Protein AF-A0AAV9WXC0-F1 (afdb_monomer_lite)

Foldseek 3Di:
DDDDDDDDDDDDDDDDDDDPPDDFQDKDWDDFLDPDLFFFLAEKEWEDAPQWIKIWWAGPVQFIWMWIHNPDGIDDIDGLADCDDPNDGDFGANTAKYWYDDPRWIKIWTQTPVQFIWIWIADPVVRHIDTDDGQPAGAPAHWYWYDADQWIKIWGAHHPAQFIWIWIAHPPPGIDDIDGLPFGAAAYKEWEDAPRWIKIWGFHPDLQRFIWMWTADPVVRHIDTDAGQRAGADHIWYWYDDHFKIWIWGQHPPPPQFIFIWMDRPDDHIHGGDGNRFGAPHHWYWYDRPQKIKIWGQHPDPSRGIIIMIHRHDPDDDQLLQLLVVLDPVQLQFFLLLALAEAADLQQQCDPPPQQRQAVDHLLVCNSLNHQEYAFEWAQDPVRFTFTDRQVRFGADPVRHTHGPLNNLVSVLVSCPPPNNQLPFHEYEYAHSVLPLDLSVVVSVCCSQPVDPNVVQEDFDQARDRSNVGRSHYAYEYCHDDPDPNTGHDPVVDDAQALWDWDDTPQAIEIEGHNAADADPDLVVSQVVLLVSLVVLQVVQQPDPPSRYAYAYESFHDHPPVAHSCCQAAWDWDQDPVRDTDTDGHSLVVVLVSLVVVVDALTGRHYYHGGHCCPPHSCSSVSSSRNSGDD

Radius of gyration: 29.56 Å; chains: 1; bounding box: 71×51×88 Å

Sequence (631 aa):
MAPAVNIGSHHVVESNGKHLAAAPGTWTYHNGAFTSNTRSRGAQSLAVHKNKLWMLYVDNAGTPRYSSNSGGNWSNPVPLYPAFWNGAAGETSNGACALTEFNDTLHAVFVSSNSELVHYQYDDTTSLWGKRTGTNLFTNAQPSVCAFNGKLFCAYQRAGAQNLLYSTWDPVNGWLVGSPVNESTWGVPALYTLGGQLYLLFAESNDKRPIDNLIWNPTSRAWTRTKAPGELTAYGCSATSDTDYVYMAFQENNGSGEIQIPRWNGSGNWGRIAKPSQKSTDTPVVAVFNKTLYLVWNSRNDSKDVLWSTYIIPDVWFDPDTWMSDLGSTFYGKYVSELTIPGTHDSCAVTDFPGAGTQYLYITDQLNAGIRYFDLRTKLDDDGQLYMYHGIIPLKDPQGNYLTLSAVLVGMASWLQNPGHGKEGILTQIKDESNSGDPSFATAVRNLLLSGPLKPYFRLDTTIPRLSEIQGKMQLIRRYTDEETHLGIDFTGWQADKSEFTLNLPNGKAVCQDNYSIYLPTFPAIINEKLADVRSLMAKASSSSDVTSWFINFTSATSVPLYTPYGIAAGGWVVDALGIPNFYTGVNKEVENYIYAQNKRPTRYGTVVMDFPQIPSSDHIALIITCNRNS

Organism: NCBI:txid2528407

InterPro domains:
  IPR017946 PLC-like phosphodiesterase, TIM beta/alpha-barrel domain superfamily [G3DSA:3.20.20.190] (319-630)
  IPR017946 PLC-like phosphodiesterase, TIM beta/alpha-barrel domain superfamily [SSF51695] (319-628)
  IPR051057 Phosphoinositide phospholipase C domain-containing protein [PTHR13593] (274-430)

Structure (mmCIF, N/CA/C/O backbone):
data_AF-A0AAV9WXC0-F1
#
_entry.id   AF-A0AAV9WXC0-F1
#
loop_
_atom_site.group_PDB
_atom_site.id
_atom_site.type_symbol
_atom_site.label_atom_id
_atom_site.label_alt_id
_atom_site.label_comp_id
_atom_site.label_asym_id
_atom_site.label_entity_id
_atom_site.label_seq_id
_atom_site.pdbx_PDB_ins_code
_atom_site.Cartn_x
_atom_site.Cartn_y
_atom_site.Cartn_z
_atom_site.occupancy
_atom_site.B_iso_or_equiv
_atom_site.auth_seq_id
_atom_site.auth_comp_id
_atom_site.auth_asym_id
_atom_site.auth_atom_id
_atom_site.pdbx_PDB_model_num
ATOM 1 N N . MET A 1 1 ? 31.930 2.820 47.324 1.00 44.78 1 MET A N 1
ATOM 2 C CA . MET A 1 1 ? 32.859 3.089 46.207 1.00 44.78 1 MET A CA 1
ATOM 3 C C . MET A 1 1 ? 33.556 1.793 45.820 1.00 44.78 1 MET A C 1
ATOM 5 O O . MET A 1 1 ? 34.457 1.369 46.525 1.00 44.78 1 MET A O 1
ATOM 9 N N . ALA A 1 2 ? 33.072 1.159 44.753 1.00 24.52 2 ALA A N 1
ATOM 10 C CA . ALA A 1 2 ? 33.725 0.153 43.906 1.00 24.52 2 ALA A CA 1
ATOM 11 C C . ALA A 1 2 ? 32.834 0.015 42.645 1.00 24.52 2 ALA A C 1
ATOM 13 O O . ALA A 1 2 ? 31.635 0.283 42.754 1.00 24.52 2 ALA A O 1
ATOM 14 N N . PRO A 1 3 ? 33.396 -0.246 41.454 1.00 28.78 3 PRO A N 1
ATOM 15 C CA . PRO A 1 3 ? 33.017 0.480 40.241 1.00 28.78 3 PRO A CA 1
ATOM 16 C C . PRO A 1 3 ? 31.951 -0.205 39.375 1.00 28.78 3 PRO A C 1
ATOM 18 O O . PRO A 1 3 ? 31.752 -1.416 39.425 1.00 28.78 3 PRO A O 1
ATOM 21 N N . ALA A 1 4 ? 31.301 0.618 38.549 1.00 25.89 4 ALA A N 1
ATOM 22 C CA . ALA A 1 4 ? 30.363 0.225 37.508 1.00 25.89 4 ALA A CA 1
ATOM 23 C C . ALA A 1 4 ? 31.050 -0.635 36.435 1.00 25.89 4 ALA A C 1
ATOM 25 O O . ALA A 1 4 ? 32.066 -0.236 35.863 1.00 25.89 4 ALA A O 1
ATOM 26 N N . VAL A 1 5 ? 30.465 -1.798 36.143 1.00 26.48 5 VAL A N 1
ATOM 27 C CA . VAL A 1 5 ? 30.824 -2.621 34.986 1.00 26.48 5 VAL A CA 1
ATOM 28 C C . VAL A 1 5 ? 29.979 -2.161 33.804 1.00 26.48 5 VAL A C 1
ATOM 30 O O . VAL A 1 5 ? 28.755 -2.254 33.805 1.00 26.48 5 VAL A O 1
ATOM 33 N N . ASN A 1 6 ? 30.682 -1.616 32.821 1.00 22.95 6 ASN A N 1
ATOM 34 C CA . ASN A 1 6 ? 30.195 -1.169 31.530 1.00 22.95 6 ASN A CA 1
ATOM 35 C C . ASN A 1 6 ? 29.790 -2.398 30.696 1.00 22.95 6 ASN A C 1
ATOM 37 O O . ASN A 1 6 ? 30.652 -3.206 30.351 1.00 22.95 6 ASN A O 1
ATOM 41 N N . ILE A 1 7 ? 28.499 -2.569 30.400 1.00 27.45 7 ILE A N 1
ATOM 42 C CA . ILE A 1 7 ? 28.020 -3.646 29.523 1.00 27.45 7 ILE A CA 1
ATOM 43 C C . ILE A 1 7 ? 27.956 -3.075 28.107 1.00 27.45 7 ILE A C 1
ATOM 45 O O . ILE A 1 7 ? 26.983 -2.437 27.712 1.00 27.45 7 ILE A O 1
ATOM 49 N N . GLY A 1 8 ? 29.055 -3.254 27.375 1.00 23.16 8 GLY A N 1
ATOM 50 C CA . GLY A 1 8 ? 29.142 -2.930 25.959 1.00 23.16 8 GLY A CA 1
ATOM 51 C C . GLY A 1 8 ? 28.176 -3.782 25.137 1.00 23.16 8 GLY A C 1
ATOM 52 O O . GLY A 1 8 ? 28.011 -4.980 25.370 1.00 23.16 8 GLY A O 1
ATOM 53 N N . SER A 1 9 ? 27.549 -3.133 24.163 1.00 25.06 9 SER A N 1
ATOM 54 C CA . SER A 1 9 ? 26.701 -3.713 23.131 1.00 25.06 9 SER A CA 1
ATOM 55 C C . SER A 1 9 ? 27.493 -4.694 22.263 1.00 25.06 9 SER A C 1
ATOM 57 O O . SER A 1 9 ? 28.139 -4.322 21.284 1.00 25.06 9 SER A O 1
ATOM 59 N N . HIS A 1 10 ? 27.431 -5.979 22.602 1.00 24.28 10 HIS A N 1
ATOM 60 C CA . HIS A 1 10 ? 27.866 -7.035 21.700 1.00 24.28 10 HIS A CA 1
ATOM 61 C C . HIS A 1 10 ? 26.764 -7.310 20.673 1.00 24.28 10 HIS A C 1
ATOM 63 O O . HIS A 1 10 ? 25.767 -7.967 20.960 1.00 24.28 10 HIS A O 1
ATOM 69 N N . HIS A 1 11 ? 26.973 -6.801 19.458 1.00 24.53 11 HIS A N 1
ATOM 70 C CA . HIS A 1 11 ? 26.338 -7.319 18.253 1.00 24.53 11 HIS A CA 1
ATOM 71 C C . HIS A 1 11 ? 26.676 -8.808 18.122 1.00 24.53 11 HIS A C 1
ATOM 73 O O . HIS A 1 11 ? 27.821 -9.171 17.844 1.00 24.53 11 HIS A O 1
ATOM 79 N N . VAL A 1 12 ? 25.683 -9.669 18.330 1.00 24.00 12 VAL A N 1
ATOM 80 C CA . VAL A 1 12 ? 25.773 -11.080 17.959 1.00 24.00 12 VAL A CA 1
A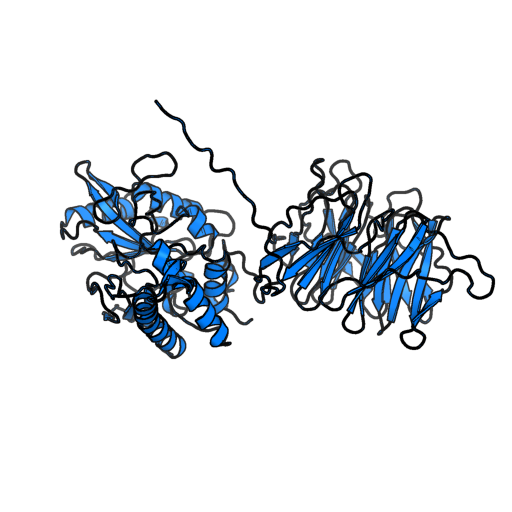TOM 81 C C . VAL A 1 12 ? 25.506 -11.168 16.461 1.00 24.00 12 VAL A C 1
ATOM 83 O O . VAL A 1 12 ? 24.411 -10.881 15.984 1.00 24.00 12 VAL A O 1
ATOM 86 N N . VAL A 1 13 ? 26.547 -11.530 15.717 1.00 25.88 13 VAL A N 1
ATOM 87 C CA . VAL A 1 13 ? 26.443 -11.987 14.332 1.00 25.88 13 VAL A CA 1
ATOM 88 C C . VAL A 1 13 ? 25.927 -13.421 14.388 1.00 25.88 13 VAL A C 1
ATOM 90 O O . VAL A 1 13 ? 26.695 -14.348 14.641 1.00 25.88 13 VAL A O 1
ATOM 93 N N . GLU A 1 14 ? 24.626 -13.616 14.181 1.00 25.36 14 GLU A N 1
ATOM 94 C CA . GLU A 1 14 ? 24.087 -14.954 13.943 1.00 25.36 14 GLU A CA 1
ATOM 95 C C . GLU A 1 14 ? 24.294 -15.332 12.475 1.00 25.36 14 GLU A C 1
ATOM 97 O O . GLU A 1 14 ? 23.664 -14.815 11.554 1.00 25.36 14 GLU A O 1
ATOM 102 N N . SER A 1 15 ? 25.224 -16.261 12.273 1.00 26.88 15 SER A N 1
ATOM 103 C CA . SER A 1 15 ? 25.296 -17.088 11.078 1.00 26.88 15 SER A CA 1
ATOM 104 C C . SER A 1 15 ? 24.468 -18.340 11.343 1.00 26.88 15 SER A C 1
ATOM 106 O O . SER A 1 15 ? 24.809 -19.106 12.236 1.00 26.88 15 SER A O 1
ATOM 108 N N . ASN A 1 16 ? 23.357 -18.512 10.621 1.00 25.33 16 ASN A N 1
ATOM 109 C CA . ASN A 1 16 ? 22.816 -19.806 10.188 1.00 25.33 16 ASN A CA 1
ATOM 110 C C . ASN A 1 16 ? 21.577 -19.589 9.308 1.00 25.33 16 ASN A C 1
ATOM 112 O O . ASN A 1 16 ? 20.592 -18.973 9.704 1.00 25.33 16 ASN A O 1
ATOM 116 N N . GLY A 1 17 ? 21.654 -20.090 8.075 1.00 26.67 17 GLY A N 1
ATOM 117 C CA . GLY A 1 17 ? 20.690 -19.837 7.012 1.00 26.67 17 GLY A CA 1
ATOM 118 C C . GLY A 1 17 ? 19.346 -20.531 7.212 1.00 26.67 17 GLY A C 1
ATOM 119 O O . GLY A 1 17 ? 19.157 -21.680 6.818 1.00 26.67 17 GLY A O 1
ATOM 120 N N . LYS A 1 18 ? 18.375 -19.770 7.710 1.00 23.64 18 LYS A N 1
ATOM 121 C CA . LYS A 1 18 ? 16.962 -19.911 7.356 1.00 23.64 18 LYS A CA 1
ATOM 122 C C . LYS A 1 18 ? 16.465 -18.530 6.945 1.00 23.64 18 LYS A C 1
ATOM 124 O O . LYS A 1 18 ? 16.242 -17.676 7.794 1.00 23.64 18 LYS A O 1
ATOM 129 N N . HIS A 1 19 ? 16.354 -18.297 5.638 1.00 25.61 19 HIS A N 1
ATOM 130 C CA . HIS A 1 19 ? 15.759 -17.075 5.105 1.00 25.61 19 HIS A CA 1
ATOM 131 C C . HIS A 1 19 ? 14.295 -17.017 5.553 1.00 25.61 19 HIS A C 1
ATOM 133 O O . HIS A 1 19 ? 13.447 -17.730 5.018 1.00 25.61 19 HIS A O 1
ATOM 139 N N . LEU A 1 20 ? 14.009 -16.191 6.560 1.00 26.86 20 LEU A N 1
ATOM 140 C CA . LEU A 1 20 ? 12.664 -15.682 6.791 1.00 26.86 20 LEU A CA 1
ATOM 141 C C . LEU A 1 20 ? 12.250 -14.989 5.488 1.00 26.86 20 LEU A C 1
ATOM 143 O O . LEU A 1 20 ? 12.950 -14.088 5.024 1.00 26.86 20 LEU A O 1
ATOM 147 N N . ALA A 1 21 ? 11.181 -15.464 4.847 1.00 36.00 21 ALA A N 1
ATOM 148 C CA . ALA A 1 21 ? 10.627 -14.785 3.683 1.00 36.00 21 ALA A CA 1
ATOM 149 C C . ALA A 1 21 ? 10.310 -13.339 4.088 1.00 36.00 21 ALA A C 1
ATOM 151 O O . ALA A 1 21 ? 9.683 -13.117 5.126 1.00 36.00 21 ALA A O 1
ATOM 152 N N . ALA A 1 22 ? 10.799 -12.368 3.316 1.00 41.56 22 ALA A N 1
ATOM 153 C CA . ALA A 1 22 ? 10.527 -10.963 3.583 1.00 41.56 22 ALA A CA 1
ATOM 154 C C . ALA A 1 22 ? 9.009 -10.709 3.587 1.00 41.56 22 ALA A C 1
ATOM 156 O O . ALA A 1 22 ? 8.264 -11.361 2.852 1.00 41.56 22 ALA A O 1
ATOM 157 N N . ALA A 1 23 ? 8.544 -9.789 4.431 1.00 42.09 23 ALA A N 1
ATOM 158 C CA . ALA A 1 23 ? 7.133 -9.426 4.470 1.00 42.09 23 ALA A CA 1
ATOM 159 C C . ALA A 1 23 ? 6.769 -8.589 3.222 1.00 42.09 23 ALA A C 1
ATOM 161 O O . ALA A 1 23 ? 7.570 -7.730 2.822 1.00 42.09 23 ALA A O 1
ATOM 162 N N . PRO A 1 24 ? 5.603 -8.820 2.584 1.00 57.62 24 PRO A N 1
ATOM 163 C CA . PRO A 1 24 ? 5.086 -7.941 1.536 1.00 57.62 24 PRO A CA 1
ATOM 164 C C . PRO A 1 24 ? 5.085 -6.489 2.000 1.00 57.62 24 PRO A C 1
ATOM 166 O O . PRO A 1 24 ? 4.678 -6.212 3.114 1.00 57.62 24 PRO A O 1
ATOM 169 N N . GLY A 1 25 ? 5.529 -5.555 1.164 1.00 61.75 25 GLY A N 1
ATOM 170 C CA . GLY A 1 25 ? 5.573 -4.149 1.563 1.00 61.75 25 GLY A CA 1
ATOM 171 C C . GLY A 1 25 ? 6.906 -3.668 2.148 1.00 61.75 25 GLY A C 1
ATOM 172 O O . GLY A 1 25 ? 7.047 -2.473 2.411 1.00 61.75 25 GLY A O 1
ATOM 173 N N . THR A 1 26 ? 7.902 -4.551 2.296 1.00 67.38 26 THR A N 1
ATOM 174 C CA . THR A 1 26 ? 9.224 -4.210 2.851 1.00 67.38 26 THR A CA 1
ATOM 175 C C . THR A 1 26 ? 10.367 -4.409 1.855 1.00 67.38 26 THR A C 1
ATOM 177 O O . THR A 1 26 ? 10.343 -5.300 1.003 1.00 67.38 26 THR A O 1
ATOM 180 N N . TRP A 1 27 ? 11.398 -3.564 1.966 1.00 80.31 27 TRP A N 1
ATOM 181 C CA . TRP A 1 27 ? 12.637 -3.706 1.202 1.00 80.31 27 TRP A CA 1
ATOM 182 C C . TRP A 1 27 ? 13.589 -4.684 1.883 1.00 80.31 27 TRP A C 1
ATOM 184 O O . TRP A 1 27 ? 13.923 -4.534 3.054 1.00 80.31 27 TRP A O 1
ATOM 194 N N . THR A 1 28 ? 14.099 -5.640 1.116 1.00 85.12 28 THR A N 1
ATOM 195 C CA . THR A 1 28 ? 15.214 -6.503 1.504 1.00 85.12 28 THR A CA 1
ATOM 196 C C . THR A 1 28 ? 16.457 -6.061 0.753 1.00 85.12 28 THR A C 1
ATOM 198 O O . THR A 1 28 ? 16.499 -6.105 -0.478 1.00 85.12 28 THR A O 1
ATOM 201 N N . TYR A 1 29 ? 17.464 -5.613 1.496 1.00 84.88 29 TYR A N 1
ATOM 202 C CA . TYR A 1 29 ? 18.770 -5.284 0.944 1.00 84.88 29 TYR A CA 1
ATOM 203 C C . TYR A 1 29 ? 19.613 -6.551 0.786 1.00 84.88 29 TYR A C 1
ATOM 205 O O . TYR A 1 29 ? 19.682 -7.370 1.704 1.00 84.88 29 TYR A O 1
ATOM 213 N N . HIS A 1 30 ? 20.287 -6.683 -0.355 1.00 80.81 30 HIS A N 1
ATOM 214 C CA . HIS A 1 30 ? 21.193 -7.793 -0.628 1.00 80.81 30 HIS A CA 1
ATOM 215 C C . HIS A 1 30 ? 22.627 -7.266 -0.697 1.00 80.81 30 HIS A C 1
ATOM 217 O O . HIS A 1 30 ? 22.897 -6.249 -1.340 1.00 80.81 30 HIS A O 1
ATOM 223 N N . ASN A 1 31 ? 23.567 -7.961 -0.045 1.00 66.19 31 ASN A N 1
ATOM 224 C CA . ASN A 1 31 ? 24.994 -7.687 -0.239 1.00 66.19 31 ASN A CA 1
ATOM 225 C C . ASN A 1 31 ? 25.312 -7.811 -1.739 1.00 66.19 31 ASN A C 1
ATOM 227 O O . ASN A 1 31 ? 24.705 -8.651 -2.400 1.00 66.19 31 ASN A O 1
ATOM 231 N N . GLY A 1 32 ? 26.181 -6.926 -2.255 1.00 67.50 32 GLY A N 1
ATOM 232 C CA . GLY A 1 32 ? 26.317 -6.572 -3.680 1.00 67.50 32 GLY A CA 1
ATOM 233 C C . GLY A 1 32 ? 26.120 -7.711 -4.688 1.00 67.50 32 GLY A C 1
ATOM 234 O O . GLY A 1 32 ? 26.426 -8.865 -4.409 1.00 67.50 32 GLY A O 1
ATOM 235 N N . ALA A 1 33 ? 25.627 -7.382 -5.888 1.00 64.69 33 ALA A N 1
ATOM 236 C CA . ALA A 1 33 ? 25.141 -8.370 -6.861 1.00 64.69 33 ALA A CA 1
ATOM 237 C C . ALA A 1 33 ? 26.162 -9.470 -7.212 1.00 64.69 33 ALA A C 1
ATOM 239 O O . ALA A 1 33 ? 25.772 -10.561 -7.621 1.00 64.69 33 ALA A O 1
ATOM 240 N N . PHE A 1 34 ? 27.457 -9.205 -7.024 1.00 75.06 34 PHE A N 1
ATOM 241 C CA . PHE A 1 34 ? 28.552 -10.089 -7.393 1.00 75.06 34 PHE A CA 1
ATOM 242 C C . PHE A 1 34 ? 29.620 -10.152 -6.292 1.00 75.06 34 PHE A C 1
ATOM 244 O O . PHE A 1 34 ? 29.840 -9.189 -5.562 1.00 75.06 34 PHE A O 1
ATOM 251 N N . THR A 1 35 ? 30.332 -11.279 -6.203 1.00 56.75 35 THR A N 1
ATOM 252 C CA . THR A 1 35 ? 31.390 -11.532 -5.201 1.00 56.75 35 THR A CA 1
ATOM 253 C C . THR A 1 35 ? 32.713 -10.808 -5.487 1.00 56.75 35 THR A C 1
ATOM 255 O O . THR A 1 35 ? 33.625 -10.831 -4.663 1.00 56.75 35 THR A O 1
ATOM 258 N N . SER A 1 36 ? 32.834 -10.167 -6.651 1.00 56.69 36 SER A N 1
ATOM 259 C CA . SER A 1 36 ? 33.969 -9.335 -7.061 1.00 56.69 36 SER A CA 1
ATOM 260 C C . SER A 1 36 ? 33.523 -7.882 -7.224 1.00 56.69 36 SER A C 1
ATOM 262 O O . SER A 1 36 ? 32.365 -7.663 -7.567 1.00 56.69 36 SER A O 1
ATOM 264 N N . ASN A 1 37 ? 34.438 -6.913 -7.075 1.00 56.31 37 ASN A N 1
ATOM 265 C CA . ASN A 1 37 ? 34.229 -5.479 -7.353 1.00 56.31 37 ASN A CA 1
ATOM 266 C C . ASN A 1 37 ? 33.934 -5.216 -8.847 1.00 56.31 37 ASN A C 1
ATOM 268 O O . ASN A 1 37 ? 34.710 -4.570 -9.553 1.00 56.31 37 ASN A O 1
ATOM 272 N N . THR A 1 38 ? 32.851 -5.769 -9.380 1.00 62.53 38 THR A N 1
ATOM 273 C CA . THR A 1 38 ? 32.357 -5.491 -10.724 1.00 62.53 38 THR A CA 1
ATOM 274 C C . THR A 1 38 ? 31.679 -4.137 -10.695 1.00 62.53 38 THR A C 1
ATOM 276 O O . THR A 1 38 ? 30.569 -3.980 -10.190 1.00 62.53 38 THR A O 1
ATOM 279 N N . ARG A 1 39 ? 32.412 -3.164 -11.224 1.00 78.44 39 ARG A N 1
ATOM 280 C CA . ARG A 1 39 ? 32.034 -1.759 -11.324 1.00 78.44 39 ARG A CA 1
ATOM 281 C C . ARG A 1 39 ? 31.345 -1.511 -12.655 1.00 78.44 39 ARG A C 1
ATOM 283 O O . ARG A 1 39 ? 31.788 -2.048 -13.676 1.00 78.44 39 ARG A O 1
ATOM 290 N N . SER A 1 40 ? 30.303 -0.691 -12.643 1.00 84.50 40 SER A N 1
ATOM 291 C CA . SER A 1 40 ? 29.620 -0.260 -13.862 1.00 84.50 40 SER A CA 1
ATOM 292 C C . SER A 1 40 ? 29.998 1.179 -14.211 1.00 84.50 40 SER A C 1
ATOM 294 O O . SER A 1 40 ? 30.061 2.040 -13.333 1.00 84.50 40 SER A O 1
ATOM 296 N N . ARG A 1 41 ? 30.217 1.465 -15.502 1.00 85.69 41 ARG A N 1
ATOM 297 C CA . ARG A 1 41 ? 30.480 2.838 -15.984 1.00 85.69 41 ARG A CA 1
ATOM 298 C C . ARG A 1 41 ? 29.254 3.742 -15.874 1.00 85.69 41 ARG A C 1
ATOM 300 O O . ARG A 1 41 ? 29.403 4.944 -15.665 1.00 85.69 41 ARG A O 1
ATOM 307 N N . GLY A 1 42 ? 28.068 3.158 -16.012 1.00 87.81 42 GLY A N 1
ATOM 308 C CA . GLY A 1 42 ? 26.787 3.853 -15.985 1.00 87.81 42 GLY A CA 1
ATOM 309 C C . GLY A 1 42 ? 25.689 2.986 -15.382 1.00 87.81 42 GLY A C 1
ATOM 310 O O . GLY A 1 42 ? 25.964 1.949 -14.769 1.00 87.81 42 GLY A O 1
ATOM 311 N N . ALA A 1 43 ? 24.449 3.429 -15.536 1.00 91.19 43 ALA A N 1
ATOM 312 C CA . ALA A 1 43 ? 23.288 2.695 -15.063 1.00 91.19 43 ALA A CA 1
ATOM 313 C C . ALA A 1 43 ? 23.066 1.395 -15.861 1.00 91.19 43 ALA A C 1
ATOM 315 O O . ALA A 1 43 ? 23.408 1.282 -17.041 1.00 91.19 43 ALA A O 1
ATOM 316 N N . GLN A 1 44 ? 22.534 0.388 -15.170 1.00 94.62 44 GLN A N 1
ATOM 317 C CA . GLN A 1 44 ? 22.244 -0.934 -15.725 1.00 94.62 44 GLN A CA 1
ATOM 318 C C . GLN A 1 44 ? 20.978 -0.894 -16.594 1.00 94.62 44 GLN A C 1
ATOM 320 O O . GLN A 1 44 ? 20.334 0.141 -16.738 1.00 94.62 44 GLN A O 1
ATOM 325 N N . SER A 1 45 ? 20.582 -2.033 -17.153 1.00 96.31 45 SER A N 1
ATOM 326 C CA . SER A 1 45 ? 19.248 -2.243 -17.707 1.00 96.31 45 SER A CA 1
ATOM 327 C C . SER A 1 45 ? 18.754 -3.650 -17.397 1.00 96.31 45 SER A C 1
ATOM 329 O O . SER A 1 45 ? 19.559 -4.577 -17.304 1.00 96.31 45 SER A O 1
ATOM 331 N N . LEU A 1 46 ? 17.444 -3.803 -17.211 1.00 96.94 46 LEU A N 1
ATOM 332 C CA . LEU A 1 46 ? 16.810 -5.028 -16.737 1.00 96.94 46 LEU A CA 1
ATOM 333 C C . LEU A 1 46 ? 15.690 -5.465 -17.685 1.00 96.94 46 LEU A C 1
ATOM 335 O O . LEU A 1 46 ? 14.957 -4.623 -18.193 1.00 96.94 46 LEU A O 1
ATOM 339 N N . ALA A 1 47 ? 15.526 -6.774 -17.876 1.00 96.75 47 ALA A N 1
ATOM 340 C CA . ALA A 1 47 ? 14.392 -7.352 -18.599 1.00 96.75 47 ALA A CA 1
ATOM 341 C C . ALA A 1 47 ? 14.072 -8.758 -18.088 1.00 96.75 47 ALA A C 1
ATOM 343 O O . ALA A 1 47 ? 14.958 -9.463 -17.608 1.00 96.75 47 ALA A O 1
ATOM 344 N N . VAL A 1 48 ? 12.821 -9.191 -18.217 1.00 93.75 48 VAL A N 1
ATOM 345 C CA . VAL A 1 48 ? 12.415 -10.563 -17.892 1.00 93.75 48 VAL A CA 1
ATOM 346 C C . VAL A 1 48 ? 12.375 -11.392 -19.168 1.00 93.75 48 VAL A C 1
ATOM 348 O O . VAL A 1 48 ? 11.778 -10.975 -20.151 1.00 93.75 48 VAL A O 1
ATOM 351 N N . HIS A 1 49 ? 12.984 -12.577 -19.145 1.00 92.75 49 HIS A N 1
ATOM 352 C CA . HIS A 1 49 ? 12.959 -13.527 -20.260 1.00 92.75 49 HIS A CA 1
ATOM 353 C C . HIS A 1 49 ? 13.086 -14.957 -19.752 1.00 92.75 49 HIS A C 1
ATOM 355 O O . HIS A 1 49 ? 13.919 -15.235 -18.884 1.00 92.75 49 HIS A O 1
ATOM 361 N N . LYS A 1 50 ? 12.250 -15.862 -20.276 1.00 88.31 50 LYS A N 1
ATOM 362 C CA . LYS A 1 50 ? 12.200 -17.291 -19.898 1.00 88.31 50 LYS A CA 1
ATOM 363 C C . LYS A 1 50 ? 12.227 -17.524 -18.379 1.00 88.31 50 LYS A C 1
ATOM 365 O O . LYS A 1 50 ? 13.000 -18.337 -17.876 1.00 88.31 50 LYS A O 1
ATOM 370 N N . ASN A 1 51 ? 11.373 -16.798 -17.650 1.00 84.50 51 ASN A N 1
ATOM 371 C CA . ASN A 1 51 ? 11.253 -16.875 -16.187 1.00 84.50 51 ASN A CA 1
ATOM 372 C C . ASN A 1 51 ? 12.571 -16.589 -15.436 1.00 84.50 51 ASN A C 1
ATOM 374 O O . ASN A 1 51 ? 12.871 -17.191 -14.405 1.00 84.50 51 ASN A O 1
ATOM 378 N N . LYS A 1 52 ? 13.380 -15.677 -15.973 1.00 91.12 52 LYS A N 1
ATOM 379 C CA . LYS A 1 52 ? 14.555 -15.120 -15.308 1.00 91.12 52 LYS A CA 1
ATOM 380 C C . LYS A 1 52 ? 14.548 -13.614 -15.473 1.00 91.12 52 LYS A C 1
ATOM 382 O O . LYS A 1 52 ? 14.157 -13.104 -16.522 1.00 91.12 52 LYS A O 1
ATOM 387 N N . LEU A 1 53 ? 15.034 -12.916 -14.459 1.00 95.50 53 LEU A N 1
ATOM 388 C CA . LEU A 1 53 ? 15.402 -11.518 -14.576 1.00 95.50 53 LEU A CA 1
ATOM 389 C C . LEU A 1 53 ? 16.817 -11.436 -15.149 1.00 95.50 53 LEU A C 1
ATOM 391 O O . LEU A 1 53 ? 17.733 -12.070 -14.636 1.00 95.50 53 LEU A O 1
ATOM 395 N N . TRP A 1 54 ? 17.001 -10.657 -16.200 1.00 96.94 54 TRP A N 1
ATOM 396 C CA . TRP A 1 54 ? 18.280 -10.424 -16.854 1.00 96.94 54 TRP A CA 1
ATOM 397 C C . TRP A 1 54 ? 18.730 -8.999 -16.601 1.00 96.94 54 TRP A C 1
ATOM 399 O O . TRP A 1 54 ? 17.917 -8.080 -16.576 1.00 96.94 54 TRP A O 1
ATOM 409 N N . MET A 1 55 ? 20.035 -8.826 -16.441 1.00 95.94 55 MET A N 1
ATOM 410 C CA . MET A 1 55 ? 20.677 -7.532 -16.294 1.00 95.94 55 MET A CA 1
ATOM 411 C C . MET A 1 55 ? 21.750 -7.372 -17.351 1.00 95.94 55 MET A C 1
ATOM 413 O O . MET A 1 55 ? 22.584 -8.258 -17.508 1.00 95.94 55 MET A O 1
ATOM 417 N N . LEU A 1 56 ? 21.748 -6.225 -18.019 1.00 95.31 56 LEU A N 1
ATOM 418 C CA . LEU A 1 56 ? 22.798 -5.751 -18.909 1.00 95.31 56 LEU A CA 1
ATOM 419 C C . LEU A 1 56 ? 23.482 -4.549 -18.259 1.00 95.31 56 LEU A C 1
ATOM 421 O O . LEU A 1 56 ? 22.821 -3.674 -17.701 1.00 95.31 56 LEU A O 1
ATOM 425 N N . TYR A 1 57 ? 24.805 -4.499 -18.324 1.00 92.75 57 TYR A N 1
ATOM 426 C CA . TYR A 1 57 ? 25.585 -3.356 -17.861 1.00 92.75 57 TYR A CA 1
ATOM 427 C C . TYR A 1 57 ? 26.919 -3.283 -18.600 1.00 92.75 57 TYR A C 1
ATOM 429 O O . TYR A 1 57 ? 27.299 -4.217 -19.301 1.00 92.75 57 TYR A O 1
ATOM 437 N N . VAL A 1 58 ? 27.642 -2.177 -18.456 1.00 90.44 58 VAL A N 1
ATOM 438 C CA . VAL A 1 58 ? 28.950 -1.989 -19.095 1.00 90.44 58 VAL A CA 1
ATOM 439 C C . VAL A 1 58 ? 30.005 -1.830 -18.015 1.00 90.44 58 VAL A C 1
ATOM 441 O O . VAL A 1 58 ? 29.909 -0.936 -17.172 1.00 90.44 58 VAL A O 1
ATOM 444 N N . ASP A 1 59 ? 31.016 -2.692 -18.041 1.00 88.56 59 ASP A N 1
ATOM 445 C CA . ASP A 1 59 ? 32.091 -2.655 -17.055 1.00 88.56 59 ASP A CA 1
ATOM 446 C C . ASP A 1 59 ? 33.052 -1.466 -17.256 1.00 88.56 59 ASP A C 1
ATOM 448 O O . ASP A 1 59 ? 33.022 -0.758 -18.265 1.00 88.56 59 ASP A O 1
ATOM 452 N N . ASN A 1 60 ? 33.962 -1.255 -16.301 1.00 85.56 60 ASN A N 1
ATOM 453 C CA . ASN A 1 60 ? 34.973 -0.194 -16.378 1.00 85.56 60 ASN A CA 1
ATOM 454 C C . ASN A 1 60 ? 35.945 -0.307 -17.561 1.00 85.56 60 ASN A C 1
ATOM 456 O O . ASN A 1 60 ? 36.569 0.701 -17.902 1.00 85.56 60 ASN A O 1
ATOM 460 N N . ALA A 1 61 ? 36.058 -1.466 -18.213 1.00 85.25 61 ALA A N 1
ATOM 461 C CA . ALA A 1 61 ? 36.823 -1.627 -19.448 1.00 85.25 61 ALA A CA 1
ATOM 462 C C . ALA A 1 61 ? 36.013 -1.221 -20.696 1.00 85.25 61 ALA A C 1
ATOM 464 O O . ALA A 1 61 ? 36.573 -1.123 -21.785 1.00 85.25 61 ALA A O 1
ATOM 465 N N . GLY A 1 62 ? 34.718 -0.926 -20.545 1.00 86.62 62 GLY A N 1
ATOM 466 C CA . GLY A 1 62 ? 33.814 -0.612 -21.647 1.00 86.62 62 GLY A CA 1
ATOM 467 C C . GLY A 1 62 ? 33.207 -1.854 -22.294 1.00 86.62 62 GLY A C 1
ATOM 468 O O . GLY A 1 62 ? 32.717 -1.759 -23.413 1.00 86.62 62 GLY A O 1
ATOM 469 N N . THR A 1 63 ? 33.244 -3.011 -21.629 1.00 88.19 63 THR A N 1
ATOM 470 C CA . THR A 1 63 ? 32.678 -4.262 -22.149 1.00 88.19 63 THR A CA 1
ATOM 471 C C . THR A 1 63 ? 31.231 -4.412 -21.680 1.00 88.19 63 THR A C 1
ATOM 473 O O . THR A 1 63 ? 31.001 -4.442 -20.465 1.00 88.19 63 THR A O 1
ATOM 476 N N . PRO A 1 64 ? 30.246 -4.544 -22.587 1.00 90.44 64 PRO A N 1
ATOM 477 C CA . PRO A 1 64 ? 28.895 -4.949 -22.227 1.00 90.44 64 PRO A CA 1
ATOM 478 C C . PRO A 1 64 ? 28.901 -6.363 -21.641 1.00 90.44 64 PRO A C 1
ATOM 480 O O . PRO A 1 64 ? 29.457 -7.299 -22.221 1.00 90.44 64 PRO A O 1
ATOM 483 N N . ARG A 1 65 ? 28.275 -6.522 -20.480 1.00 91.81 65 ARG A N 1
ATOM 484 C CA . ARG A 1 65 ? 28.147 -7.778 -19.744 1.00 91.81 65 ARG A CA 1
ATOM 485 C C . ARG A 1 65 ? 26.706 -8.014 -19.359 1.00 91.81 65 ARG A C 1
ATOM 487 O O . ARG A 1 65 ? 25.984 -7.066 -19.058 1.00 91.81 65 ARG A O 1
ATOM 494 N N . TYR A 1 66 ? 26.324 -9.281 -19.299 1.00 93.19 66 TYR A N 1
ATOM 495 C CA . TYR A 1 66 ? 25.019 -9.678 -18.809 1.00 93.19 66 TYR A CA 1
ATOM 496 C C . TYR A 1 66 ? 25.108 -10.677 -17.656 1.00 93.19 66 TYR A C 1
ATOM 498 O O . TYR A 1 66 ? 26.087 -11.406 -17.498 1.00 93.19 66 TYR A O 1
ATOM 506 N N . SER A 1 67 ? 24.064 -10.690 -16.839 1.00 93.62 67 SER A N 1
ATOM 507 C CA . SER A 1 67 ? 23.844 -11.639 -15.753 1.00 93.62 67 SER A CA 1
ATOM 508 C C . SER A 1 67 ? 22.352 -11.965 -15.666 1.00 93.62 67 SER A C 1
ATOM 510 O O . SER A 1 67 ? 21.522 -11.231 -16.203 1.00 93.62 67 SER A O 1
ATOM 512 N N . SER A 1 68 ? 22.003 -13.070 -15.011 1.00 93.50 68 SER A N 1
ATOM 513 C CA . SER A 1 68 ? 20.618 -13.488 -14.800 1.00 93.50 68 SER A CA 1
ATOM 514 C C . SER A 1 68 ? 20.352 -13.855 -13.340 1.00 93.50 68 SER A C 1
ATOM 516 O O . SER A 1 68 ? 21.255 -14.280 -12.621 1.00 93.50 68 SER A O 1
ATOM 518 N N . ASN A 1 69 ? 19.105 -13.705 -12.906 1.00 88.38 69 ASN A N 1
ATOM 519 C CA . ASN A 1 69 ? 18.617 -13.992 -11.564 1.00 88.38 69 ASN A CA 1
ATOM 520 C C . ASN A 1 69 ? 17.279 -14.748 -11.659 1.00 88.38 69 ASN A C 1
ATOM 522 O O . ASN A 1 69 ? 16.413 -14.400 -12.457 1.00 88.38 69 ASN A O 1
ATOM 526 N N . SER A 1 70 ? 17.120 -15.812 -10.867 1.00 82.12 70 SER A N 1
ATOM 527 C CA . SER A 1 70 ? 15.927 -16.682 -10.857 1.00 82.12 70 SER A CA 1
ATOM 528 C C . SER A 1 70 ? 15.155 -16.626 -9.527 1.00 82.12 70 SER A C 1
ATOM 530 O O . SER A 1 70 ? 14.525 -17.608 -9.150 1.00 82.12 70 SER A O 1
ATOM 532 N N . GLY A 1 71 ? 15.232 -15.511 -8.790 1.00 65.62 71 GLY A N 1
ATOM 533 C CA . GLY A 1 71 ? 14.616 -15.361 -7.460 1.00 65.62 71 GLY A CA 1
ATOM 534 C C . GLY A 1 71 ? 15.592 -15.527 -6.287 1.00 65.62 71 GLY A C 1
ATOM 535 O O . GLY A 1 71 ? 15.173 -15.862 -5.185 1.00 65.62 71 GLY A O 1
ATOM 536 N N . GLY A 1 72 ? 16.891 -15.319 -6.521 1.00 74.31 72 GLY A N 1
ATOM 537 C CA . GLY A 1 72 ? 17.962 -15.480 -5.533 1.00 74.31 72 GLY A CA 1
ATOM 538 C C . GLY A 1 72 ? 19.159 -14.592 -5.869 1.00 74.31 72 GLY A C 1
ATOM 539 O O . GLY A 1 72 ? 18.991 -13.403 -6.114 1.00 74.31 72 GLY A O 1
ATOM 540 N N . ASN A 1 73 ? 20.368 -15.153 -5.911 1.00 82.06 73 ASN A N 1
ATOM 541 C CA . ASN A 1 73 ? 21.570 -14.409 -6.300 1.00 82.06 73 ASN A CA 1
ATOM 542 C C . ASN A 1 73 ? 21.690 -14.254 -7.825 1.00 82.06 73 ASN A C 1
ATOM 544 O O . ASN A 1 73 ? 21.188 -15.078 -8.594 1.00 82.06 73 ASN A O 1
ATOM 548 N N . TRP A 1 74 ? 22.405 -13.217 -8.258 1.00 88.94 74 TRP A N 1
ATOM 549 C CA . TRP A 1 74 ? 22.777 -13.027 -9.658 1.00 88.94 74 TRP A CA 1
ATOM 550 C C . TRP A 1 74 ? 23.848 -14.035 -10.094 1.00 88.94 74 TRP A C 1
ATOM 552 O O . TRP A 1 74 ? 24.752 -14.379 -9.332 1.00 88.94 74 TRP A O 1
ATOM 562 N N . SER A 1 75 ? 23.769 -14.501 -11.341 1.00 90.81 75 SER A N 1
ATOM 563 C CA . SER A 1 75 ? 24.803 -15.340 -11.949 1.00 90.81 75 SER A CA 1
ATOM 564 C C . SER A 1 75 ? 26.088 -14.546 -12.190 1.00 90.81 75 SER A C 1
ATOM 566 O O . SER A 1 75 ? 26.053 -13.328 -12.364 1.00 90.81 75 SER A O 1
ATOM 568 N N . ASN A 1 76 ? 27.231 -15.224 -12.302 1.00 88.31 76 ASN A N 1
ATOM 569 C CA . ASN A 1 76 ? 28.476 -14.545 -12.665 1.00 88.31 76 ASN A CA 1
ATOM 570 C C . ASN A 1 76 ? 28.324 -13.784 -14.001 1.00 88.31 76 ASN A C 1
ATOM 572 O O . ASN A 1 76 ? 27.772 -14.351 -14.949 1.00 88.31 76 ASN A O 1
ATOM 576 N N . PRO A 1 77 ? 28.795 -12.526 -14.096 1.00 89.12 77 PRO A N 1
ATOM 577 C CA . PRO A 1 77 ? 28.666 -11.734 -15.313 1.00 89.12 77 PRO A CA 1
ATOM 578 C C . PRO A 1 77 ? 29.443 -12.310 -16.493 1.00 89.12 77 PRO A C 1
ATOM 580 O O . PRO A 1 77 ? 30.648 -12.558 -16.398 1.00 89.12 77 PRO A O 1
ATOM 583 N N . VAL A 1 78 ? 28.777 -12.425 -17.638 1.00 89.19 78 VAL A N 1
ATOM 584 C CA . VAL A 1 78 ? 29.354 -12.921 -18.893 1.00 89.19 78 VAL A CA 1
ATOM 585 C C . VAL A 1 78 ? 29.471 -11.761 -19.889 1.00 89.19 78 VAL A C 1
ATOM 587 O O . VAL A 1 78 ? 28.534 -10.966 -19.995 1.00 89.19 78 VAL A O 1
ATOM 590 N N . PRO A 1 79 ? 30.595 -11.606 -20.613 1.00 88.56 79 PRO A N 1
ATOM 591 C CA . PRO A 1 79 ? 30.674 -10.675 -21.738 1.00 88.56 79 PRO A CA 1
ATOM 592 C C . PRO A 1 79 ? 29.589 -10.966 -22.781 1.00 88.56 79 PRO A C 1
ATOM 594 O O . PRO A 1 79 ? 29.357 -12.124 -23.118 1.00 88.56 79 PRO A O 1
ATOM 597 N N . LEU A 1 80 ? 28.947 -9.924 -23.315 1.00 85.94 80 LEU A N 1
ATOM 598 C CA . LEU A 1 80 ? 27.896 -10.067 -24.332 1.00 85.94 80 LEU A CA 1
ATOM 599 C C . LEU A 1 80 ? 28.418 -10.769 -25.597 1.00 85.94 80 LEU A C 1
ATOM 601 O O . LEU A 1 80 ? 27.707 -11.562 -26.207 1.00 85.94 80 LEU A O 1
ATOM 605 N N . TYR A 1 81 ? 29.680 -10.530 -25.945 1.00 75.88 81 TYR A N 1
ATOM 606 C CA . TYR A 1 81 ? 30.404 -11.207 -27.016 1.00 75.88 81 TYR A CA 1
ATOM 607 C C . TYR A 1 81 ? 31.715 -11.804 -26.458 1.00 75.88 81 TYR A C 1
ATOM 609 O O . TYR A 1 81 ? 32.387 -11.160 -25.645 1.00 75.88 81 TYR A O 1
ATOM 617 N N . PRO A 1 82 ? 32.124 -13.022 -26.862 1.00 59.62 82 PRO A N 1
ATOM 618 C CA . PRO A 1 82 ? 33.430 -13.556 -26.491 1.00 59.62 82 PRO A CA 1
ATOM 619 C C . PRO A 1 82 ? 34.561 -12.786 -27.189 1.00 59.62 82 PRO A C 1
ATOM 621 O O . PRO A 1 82 ? 34.377 -12.238 -28.273 1.00 59.62 82 PRO A O 1
ATOM 624 N N . ALA A 1 83 ? 35.760 -12.786 -26.597 1.00 51.06 83 ALA A N 1
ATOM 625 C CA . ALA A 1 83 ? 36.921 -12.029 -27.088 1.00 51.06 83 ALA A CA 1
ATOM 626 C C . ALA A 1 83 ? 37.384 -12.391 -28.521 1.00 51.06 83 ALA A C 1
ATOM 628 O O . ALA A 1 83 ? 38.124 -11.619 -29.124 1.00 51.06 83 ALA A O 1
ATOM 629 N N . PHE A 1 84 ? 36.951 -13.534 -29.071 1.00 49.59 84 PHE A N 1
ATOM 630 C CA . PHE A 1 84 ? 37.305 -14.007 -30.413 1.00 49.59 84 PHE A CA 1
ATOM 631 C C . PHE A 1 84 ? 36.100 -14.653 -31.110 1.00 49.59 84 PHE A C 1
ATOM 633 O O . PHE A 1 84 ? 36.010 -15.873 -31.223 1.00 49.59 84 PHE A O 1
ATOM 640 N N . TRP A 1 85 ? 35.163 -13.838 -31.593 1.00 45.97 85 TRP A N 1
ATOM 641 C CA . TRP A 1 85 ? 34.131 -14.288 -32.528 1.00 45.97 85 TRP A CA 1
ATOM 642 C C . TRP A 1 85 ? 34.538 -13.889 -33.954 1.00 45.97 85 TRP A C 1
ATOM 644 O O . TRP A 1 85 ? 34.623 -12.704 -34.265 1.00 45.97 85 TRP A O 1
ATOM 654 N N . ASN A 1 86 ? 34.833 -14.867 -34.821 1.00 43.81 86 ASN A N 1
ATOM 655 C CA . ASN A 1 86 ? 35.115 -14.667 -36.256 1.00 43.81 86 ASN A CA 1
ATOM 656 C C . ASN A 1 86 ? 36.134 -13.555 -36.609 1.00 43.81 86 ASN A C 1
ATOM 658 O O . ASN A 1 86 ? 35.987 -12.872 -37.619 1.00 43.81 86 ASN A O 1
ATOM 662 N N . GLY A 1 87 ? 37.178 -13.353 -35.797 1.00 43.56 87 GLY A N 1
ATOM 663 C CA . GLY A 1 87 ? 38.234 -12.374 -36.100 1.00 43.56 87 GLY A CA 1
ATOM 664 C C . GLY A 1 87 ? 37.812 -10.899 -36.009 1.00 43.56 87 GLY A C 1
ATOM 665 O O . GLY A 1 87 ? 38.595 -10.032 -36.390 1.00 43.56 87 GLY A O 1
ATOM 666 N N . ALA A 1 88 ? 36.617 -10.597 -35.489 1.00 45.62 88 ALA A N 1
ATOM 667 C CA . ALA A 1 88 ? 36.187 -9.236 -35.186 1.00 45.62 88 ALA A CA 1
ATOM 668 C C . ALA A 1 88 ? 36.479 -8.911 -33.711 1.00 45.62 88 ALA A C 1
ATOM 670 O O . ALA A 1 88 ? 36.064 -9.644 -32.812 1.00 45.62 88 ALA A O 1
ATOM 671 N N . ALA A 1 89 ? 37.204 -7.819 -33.455 1.00 52.47 89 ALA A N 1
ATOM 672 C CA . ALA A 1 89 ? 37.390 -7.305 -32.102 1.00 52.47 89 ALA A CA 1
ATOM 673 C C . ALA A 1 89 ? 36.034 -6.867 -31.519 1.00 52.47 89 ALA A C 1
ATOM 675 O O . ALA A 1 89 ? 35.229 -6.248 -32.213 1.00 52.47 89 ALA A O 1
ATOM 676 N N . GLY A 1 90 ? 35.783 -7.196 -30.252 1.00 61.50 90 GLY A N 1
ATOM 677 C CA . GLY A 1 90 ? 34.562 -6.807 -29.548 1.00 61.50 90 GLY A CA 1
ATOM 678 C C . GLY A 1 90 ? 34.346 -5.288 -29.469 1.00 61.50 90 GLY A C 1
ATOM 679 O O . GLY A 1 90 ? 35.306 -4.520 -29.420 1.00 61.50 90 GLY A O 1
ATOM 680 N N . GLU A 1 91 ? 33.085 -4.847 -29.435 1.00 72.38 91 GLU A N 1
ATOM 681 C CA . GLU A 1 91 ? 32.708 -3.425 -29.507 1.00 72.38 91 GLU A CA 1
ATOM 682 C C . GLU A 1 91 ? 32.677 -2.744 -28.136 1.00 72.38 91 GLU A C 1
ATOM 684 O O . GLU A 1 91 ? 31.808 -3.018 -27.313 1.00 72.38 91 GLU A O 1
ATOM 689 N N . THR A 1 92 ? 33.575 -1.789 -27.892 1.00 79.94 92 THR A N 1
ATOM 690 C CA . THR A 1 92 ? 33.562 -1.026 -26.637 1.00 79.94 92 THR A CA 1
ATOM 691 C C . THR A 1 92 ? 32.376 -0.060 -26.557 1.00 79.94 92 THR A C 1
ATOM 693 O O . THR A 1 92 ? 31.985 0.576 -27.541 1.00 79.94 92 THR A O 1
ATOM 696 N N . SER A 1 93 ? 31.818 0.072 -25.352 1.00 83.44 93 SER A N 1
ATOM 697 C CA . SER A 1 93 ? 30.661 0.909 -25.044 1.00 83.44 93 SER A CA 1
ATOM 698 C C . SER A 1 93 ? 30.992 2.050 -24.076 1.00 83.44 93 SER A C 1
ATOM 700 O O . SER A 1 93 ? 31.850 1.938 -23.192 1.00 83.44 93 SER A O 1
ATOM 702 N N . ASN A 1 94 ? 30.252 3.152 -24.221 1.00 79.94 94 ASN A N 1
ATOM 703 C CA . ASN A 1 94 ? 30.364 4.352 -23.389 1.00 79.94 94 ASN A CA 1
ATOM 704 C C . ASN A 1 94 ? 29.630 4.256 -22.037 1.00 79.94 94 ASN A C 1
ATOM 706 O O . ASN A 1 94 ? 29.654 5.213 -21.271 1.00 79.94 94 ASN A O 1
ATOM 710 N N . GLY A 1 95 ? 29.004 3.120 -21.711 1.00 78.56 95 GLY A N 1
ATOM 711 C CA . GLY A 1 95 ? 28.348 2.912 -20.410 1.00 78.56 95 GLY A CA 1
ATOM 712 C C . GLY A 1 95 ? 26.819 2.888 -20.446 1.00 78.56 95 GLY A C 1
ATOM 713 O O . GLY A 1 95 ? 26.194 2.526 -19.457 1.00 78.56 95 GLY A O 1
ATOM 714 N N . ALA A 1 96 ? 26.226 3.254 -21.580 1.00 85.81 96 ALA A N 1
ATOM 715 C CA . ALA A 1 96 ? 24.789 3.388 -21.781 1.00 85.81 96 ALA A CA 1
ATOM 716 C C . ALA A 1 96 ? 24.214 2.149 -22.483 1.00 85.81 96 ALA A C 1
ATOM 718 O O . ALA A 1 96 ? 24.641 1.809 -23.590 1.00 85.81 96 ALA A O 1
ATOM 719 N N . CYS A 1 97 ? 23.238 1.488 -21.856 1.00 93.06 97 CYS A N 1
ATOM 720 C CA . CYS A 1 97 ? 22.633 0.263 -22.375 1.00 93.06 97 CYS A CA 1
ATOM 721 C C . CYS A 1 97 ? 21.135 0.148 -22.057 1.00 93.06 97 CYS A C 1
ATOM 723 O O . CYS A 1 97 ? 20.635 0.764 -21.124 1.00 93.06 97 CYS A O 1
ATOM 725 N N . ALA A 1 98 ? 20.424 -0.658 -22.832 1.00 95.75 98 ALA A N 1
ATOM 726 C CA . ALA A 1 98 ? 19.024 -0.996 -22.666 1.00 95.75 98 ALA A CA 1
ATOM 727 C C . ALA A 1 98 ? 18.818 -2.477 -22.995 1.00 95.75 98 ALA A C 1
ATOM 729 O O . ALA A 1 98 ? 19.431 -3.011 -23.920 1.00 95.75 98 ALA A O 1
ATOM 730 N N . LEU A 1 99 ? 17.952 -3.132 -22.237 1.00 97.25 99 LEU A N 1
ATOM 731 C CA . LEU A 1 99 ? 17.592 -4.530 -22.389 1.00 97.25 99 LEU A CA 1
ATOM 732 C C . LEU A 1 99 ? 16.068 -4.632 -22.391 1.00 97.25 99 LEU A C 1
ATOM 734 O O . LEU A 1 99 ? 15.402 -3.974 -21.598 1.00 97.25 99 LEU A O 1
ATOM 738 N N . THR A 1 100 ? 15.509 -5.441 -23.283 1.00 97.50 100 THR A N 1
ATOM 739 C CA . THR A 1 100 ? 14.065 -5.686 -23.332 1.00 97.50 100 THR A CA 1
ATOM 740 C C . THR A 1 100 ? 13.774 -7.067 -23.912 1.00 97.50 100 THR A C 1
ATOM 742 O O . THR A 1 100 ? 14.627 -7.649 -24.584 1.00 97.50 100 THR A O 1
ATOM 745 N N . GLU A 1 101 ? 12.582 -7.591 -23.656 1.00 95.25 101 GLU A N 1
ATOM 746 C CA . GLU A 1 101 ? 12.068 -8.803 -24.293 1.00 95.25 101 GLU A CA 1
ATOM 747 C C . GLU A 1 101 ? 11.077 -8.401 -25.385 1.00 95.25 101 GLU A C 1
ATOM 749 O O . GLU A 1 101 ? 10.282 -7.474 -25.214 1.00 95.25 101 GLU A O 1
ATOM 754 N N . PHE A 1 102 ? 11.174 -9.062 -26.535 1.00 93.62 102 PHE A N 1
ATOM 755 C CA . PHE A 1 102 ? 10.210 -8.923 -27.612 1.00 93.62 102 PHE A CA 1
ATOM 756 C C . PHE A 1 102 ? 10.187 -10.179 -28.482 1.00 93.62 102 PHE A C 1
ATOM 758 O O . PHE A 1 102 ? 11.227 -10.634 -28.957 1.00 93.62 102 PHE A O 1
ATOM 765 N N . ASN A 1 103 ? 8.985 -10.693 -28.754 1.00 88.38 103 ASN A N 1
ATOM 766 C CA . ASN A 1 103 ? 8.762 -11.892 -29.565 1.00 88.38 103 ASN A CA 1
ATOM 767 C C . ASN A 1 103 ? 9.578 -13.107 -29.089 1.00 88.38 103 ASN A C 1
ATOM 769 O O . ASN A 1 103 ? 10.206 -13.796 -29.894 1.00 88.38 103 ASN A O 1
ATOM 773 N N . ASP A 1 104 ? 9.550 -13.369 -27.783 1.00 88.25 104 ASP A N 1
ATOM 774 C CA . ASP A 1 104 ? 10.232 -14.487 -27.130 1.00 88.25 104 ASP A CA 1
ATOM 775 C C . ASP A 1 104 ? 11.757 -14.443 -27.317 1.00 88.25 104 ASP A C 1
ATOM 777 O O . ASP A 1 104 ? 12.430 -15.467 -27.395 1.00 88.25 104 ASP A O 1
ATOM 781 N N . THR A 1 105 ? 12.310 -13.236 -27.447 1.00 93.25 105 THR A N 1
ATOM 782 C CA . THR A 1 105 ? 13.735 -12.989 -27.676 1.00 93.25 105 THR A CA 1
ATOM 783 C C . THR A 1 105 ? 14.200 -11.810 -26.830 1.00 93.25 105 THR A C 1
ATOM 785 O O . THR A 1 105 ? 13.562 -10.758 -26.804 1.00 93.25 105 THR A O 1
ATOM 788 N N . LEU A 1 106 ? 15.358 -11.934 -26.177 1.00 96.81 106 LEU A N 1
ATOM 789 C CA . LEU A 1 106 ? 16.004 -10.782 -25.547 1.00 96.81 106 LEU A CA 1
ATOM 790 C C . LEU A 1 106 ? 16.699 -9.906 -26.583 1.00 96.81 106 LEU A C 1
ATOM 792 O O . LEU A 1 106 ? 17.437 -10.384 -27.445 1.00 96.81 106 LEU A O 1
ATOM 796 N N . HIS A 1 107 ? 16.528 -8.601 -26.427 1.00 96.50 107 HIS A N 1
ATOM 797 C CA . HIS A 1 107 ? 17.159 -7.574 -27.235 1.00 96.50 107 HIS A CA 1
ATOM 798 C C . HIS A 1 107 ? 18.014 -6.669 -26.355 1.00 96.50 107 HIS A C 1
ATOM 800 O O . HIS A 1 107 ? 17.509 -6.041 -25.427 1.00 96.50 107 HIS A O 1
ATOM 806 N N . ALA A 1 108 ? 19.296 -6.563 -26.687 1.00 95.81 108 ALA A N 1
ATOM 807 C CA . ALA A 1 108 ? 20.228 -5.638 -26.061 1.00 95.81 108 ALA A CA 1
ATOM 808 C C . ALA A 1 108 ? 20.533 -4.494 -27.028 1.00 95.81 108 ALA A C 1
ATOM 810 O O . ALA A 1 108 ? 20.882 -4.724 -28.187 1.00 95.81 108 ALA A O 1
ATOM 811 N N . VAL A 1 109 ? 20.421 -3.263 -26.545 1.00 94.12 109 VAL A N 1
ATOM 812 C CA . VAL A 1 109 ? 20.822 -2.054 -27.262 1.00 94.12 109 VAL A CA 1
ATOM 813 C C . VAL A 1 109 ? 21.838 -1.313 -26.409 1.00 94.12 109 VAL A C 1
ATOM 815 O O . VAL A 1 109 ? 21.605 -1.094 -25.228 1.00 94.12 109 VAL A O 1
ATOM 818 N N . PHE A 1 110 ? 22.975 -0.916 -26.964 1.00 91.12 110 PHE A N 1
ATOM 819 C CA . PHE A 1 110 ? 23.959 -0.128 -26.218 1.00 91.12 110 PHE A CA 1
ATOM 820 C C . PHE A 1 110 ? 24.641 0.904 -27.102 1.00 91.12 110 PHE A C 1
ATOM 822 O O . PHE A 1 110 ? 24.603 0.815 -28.326 1.00 91.12 110 PHE A O 1
ATOM 829 N N . VAL A 1 111 ? 25.237 1.908 -26.465 1.00 91.19 111 VAL A N 1
ATOM 830 C CA . VAL A 1 111 ? 25.948 2.994 -27.142 1.00 91.19 111 VAL A CA 1
ATOM 831 C C . VAL A 1 111 ? 27.386 2.559 -27.388 1.00 91.19 111 VAL A C 1
ATOM 833 O O . VAL A 1 111 ? 28.135 2.358 -26.425 1.00 91.19 111 VAL A O 1
ATOM 836 N N . SER A 1 112 ? 27.784 2.411 -28.649 1.00 89.06 112 SER A N 1
ATOM 837 C CA . SER A 1 112 ? 29.176 2.152 -29.028 1.00 89.06 112 SER A CA 1
ATOM 838 C C . SER A 1 112 ? 30.049 3.396 -28.842 1.00 89.06 112 SER A C 1
ATOM 840 O O . SER A 1 112 ? 29.570 4.512 -28.630 1.00 89.06 112 SER A O 1
ATOM 842 N N . SER A 1 113 ? 31.367 3.224 -28.922 1.00 84.06 113 SER A N 1
ATOM 843 C CA . SER A 1 113 ? 32.345 4.309 -28.754 1.00 84.06 113 SER A CA 1
ATOM 844 C C . SER A 1 113 ? 32.161 5.488 -29.726 1.00 84.06 113 SER A C 1
ATOM 846 O O . SER A 1 113 ? 32.452 6.627 -29.364 1.00 84.06 113 SER A O 1
ATOM 848 N N . ASN A 1 114 ? 31.604 5.254 -30.919 1.00 85.81 114 ASN A N 1
ATOM 849 C CA . ASN A 1 114 ? 31.239 6.285 -31.903 1.00 85.81 114 ASN A CA 1
ATOM 850 C C . ASN A 1 114 ? 29.865 6.947 -31.643 1.00 85.81 114 ASN A C 1
ATOM 852 O O . ASN A 1 114 ? 29.389 7.705 -32.484 1.00 85.81 114 ASN A O 1
ATOM 856 N N . SER A 1 115 ? 29.235 6.692 -30.492 1.00 89.69 115 SER A N 1
ATOM 857 C CA . SER A 1 115 ? 27.894 7.173 -30.115 1.00 89.69 115 SER A CA 1
ATOM 858 C C . SER A 1 115 ? 26.729 6.584 -30.918 1.00 89.69 115 SER A C 1
ATOM 860 O O . SER A 1 115 ? 25.599 7.029 -30.733 1.00 89.69 115 SER A O 1
ATOM 862 N N . GLU A 1 116 ? 26.962 5.608 -31.799 1.00 92.50 116 GLU A N 1
ATOM 863 C CA . GLU A 1 116 ? 25.876 4.878 -32.458 1.00 92.50 116 GLU A CA 1
ATOM 864 C C . GLU A 1 116 ? 25.207 3.917 -31.464 1.00 92.50 116 GLU A C 1
ATOM 866 O O . GLU A 1 116 ? 25.848 3.356 -30.574 1.00 92.50 116 GLU A O 1
ATOM 871 N N . LEU A 1 117 ? 23.902 3.710 -31.604 1.00 93.44 117 LEU A N 1
ATOM 872 C CA . LEU A 1 117 ? 23.229 2.587 -30.975 1.00 93.44 117 LEU A CA 1
ATOM 873 C C . LEU A 1 117 ? 23.540 1.317 -31.765 1.00 93.44 117 LEU A C 1
ATOM 875 O O . LEU A 1 117 ? 23.411 1.282 -32.987 1.00 93.44 117 LEU A O 1
ATOM 879 N N . VAL A 1 118 ? 23.904 0.247 -31.074 1.00 91.69 118 VAL A N 1
ATOM 880 C CA . VAL A 1 118 ? 24.059 -1.085 -31.667 1.00 91.69 118 VAL A CA 1
ATOM 881 C C . VAL A 1 118 ? 23.059 -2.043 -31.046 1.00 91.69 118 VAL A C 1
ATOM 883 O O . VAL A 1 118 ? 22.734 -1.926 -29.868 1.00 91.69 118 VAL A O 1
ATOM 886 N N . HIS A 1 119 ? 22.550 -2.979 -31.846 1.00 92.94 119 HIS A N 1
ATOM 887 C CA . HIS A 1 119 ? 21.458 -3.875 -31.470 1.00 92.94 119 HIS A CA 1
ATOM 888 C C . HIS A 1 119 ? 21.890 -5.335 -31.580 1.00 92.94 119 HIS A C 1
ATOM 890 O O . HIS A 1 119 ? 22.397 -5.759 -32.617 1.00 92.94 119 HIS A O 1
ATOM 896 N N . TYR A 1 120 ? 21.666 -6.104 -30.519 1.00 93.38 120 TYR A N 1
ATOM 897 C CA . TYR A 1 120 ? 21.928 -7.537 -30.445 1.00 93.38 120 TYR A CA 1
ATOM 898 C C . TYR A 1 120 ? 20.661 -8.286 -30.030 1.00 93.38 120 TYR A C 1
ATOM 900 O O . TYR A 1 120 ? 19.843 -7.765 -29.271 1.00 93.38 120 TYR A O 1
ATOM 908 N N . GLN A 1 121 ? 20.516 -9.520 -30.509 1.00 93.12 121 GLN A N 1
ATOM 909 C CA . GLN A 1 121 ? 19.477 -10.457 -30.078 1.00 93.12 121 GLN A CA 1
ATOM 910 C C . GLN A 1 121 ? 20.097 -11.701 -29.459 1.00 93.12 121 GLN A C 1
ATOM 912 O O . GLN A 1 121 ? 21.100 -12.199 -29.967 1.00 93.12 121 GLN A O 1
ATOM 917 N N . TYR A 1 122 ? 19.498 -12.189 -28.380 1.00 93.00 122 TYR A N 1
ATOM 918 C CA . TYR A 1 122 ? 19.909 -13.426 -27.734 1.00 93.00 122 TYR A CA 1
ATOM 919 C C . TYR A 1 122 ? 19.253 -14.626 -28.412 1.00 93.00 122 TYR A C 1
ATOM 921 O O . TYR A 1 122 ? 18.047 -14.626 -28.640 1.00 93.00 122 TYR A O 1
ATOM 929 N N . ASP A 1 123 ? 20.035 -15.652 -28.717 1.00 87.69 123 ASP A N 1
ATOM 930 C CA . ASP A 1 123 ? 19.529 -16.943 -29.165 1.00 87.69 123 ASP A CA 1
ATOM 931 C C . ASP A 1 123 ? 19.582 -17.929 -27.996 1.00 87.69 123 ASP A C 1
ATOM 933 O O . ASP A 1 123 ? 20.660 -18.373 -27.595 1.00 87.69 123 ASP A O 1
ATOM 937 N N . ASP A 1 124 ? 18.413 -18.285 -27.460 1.00 86.69 124 ASP A N 1
ATOM 938 C CA . ASP A 1 124 ? 18.288 -19.244 -26.356 1.00 86.69 124 ASP A CA 1
ATOM 939 C C . ASP A 1 124 ? 18.850 -20.632 -26.705 1.00 86.69 124 ASP A C 1
ATOM 941 O O . ASP A 1 124 ? 19.306 -21.353 -25.817 1.00 86.69 124 ASP A O 1
ATOM 945 N N . THR A 1 125 ? 18.846 -21.013 -27.988 1.00 85.81 125 THR A N 1
ATOM 946 C CA . THR A 1 125 ? 19.301 -22.336 -28.448 1.00 85.81 125 THR A CA 1
ATOM 947 C C . THR A 1 125 ? 20.814 -22.450 -28.367 1.00 85.81 125 THR A C 1
ATOM 949 O O . THR A 1 125 ? 21.349 -23.463 -27.920 1.00 85.81 125 THR A O 1
ATOM 952 N N . THR A 1 126 ? 21.517 -21.407 -28.810 1.00 85.38 126 THR A N 1
ATOM 953 C CA . THR A 1 126 ? 22.984 -21.378 -28.824 1.00 85.38 126 THR A CA 1
ATOM 954 C C . THR A 1 126 ? 23.572 -20.710 -27.586 1.00 85.38 126 THR A C 1
ATOM 956 O O . THR A 1 126 ? 24.761 -20.867 -27.323 1.00 85.38 126 THR A O 1
ATOM 959 N N . SER A 1 127 ? 22.746 -20.013 -26.796 1.00 87.12 127 SER A N 1
ATOM 960 C CA . SER A 1 127 ? 23.146 -19.179 -25.658 1.00 87.12 127 SER A CA 1
ATOM 961 C C . SER A 1 127 ? 24.097 -18.038 -26.041 1.00 87.12 127 SER A C 1
ATOM 963 O O . SER A 1 127 ? 24.974 -17.663 -25.260 1.00 87.12 127 SER A O 1
ATOM 965 N N . LEU A 1 128 ? 23.933 -17.485 -27.246 1.00 86.31 128 LEU A N 1
ATOM 966 C CA . LEU A 1 128 ? 24.831 -16.487 -27.834 1.00 86.31 128 LEU A CA 1
ATOM 967 C C . LEU A 1 128 ? 24.063 -15.242 -28.280 1.00 86.31 128 LEU A C 1
ATOM 969 O O . LEU A 1 128 ? 22.889 -15.303 -28.637 1.00 86.31 128 LEU A O 1
ATOM 973 N N . TRP A 1 129 ? 24.751 -14.100 -28.283 1.00 89.62 129 TRP A N 1
ATOM 974 C CA . TRP A 1 129 ? 24.212 -12.841 -28.792 1.00 89.62 129 TRP A CA 1
ATOM 975 C C . TRP A 1 129 ? 24.629 -12.616 -30.248 1.00 89.62 129 TRP A C 1
ATOM 977 O O . TRP A 1 129 ? 25.815 -12.598 -30.573 1.00 89.62 129 TRP A O 1
ATOM 987 N N . GLY A 1 130 ? 23.653 -12.385 -31.125 1.00 86.56 130 GLY A N 1
ATOM 988 C CA . GLY A 1 130 ? 23.863 -12.042 -32.529 1.00 86.56 130 GLY A CA 1
ATOM 989 C C . GLY A 1 130 ? 23.644 -10.554 -32.798 1.00 86.56 130 GLY A C 1
ATOM 990 O O . GLY A 1 130 ? 22.573 -10.021 -32.503 1.00 86.56 130 GLY A O 1
ATOM 991 N N . LYS A 1 131 ? 24.636 -9.887 -33.401 1.00 87.38 131 LYS A N 1
ATOM 992 C CA . LYS A 1 131 ? 24.532 -8.483 -33.827 1.00 87.38 131 LYS A CA 1
ATOM 993 C C . LYS A 1 131 ? 23.533 -8.329 -34.982 1.00 87.38 131 LYS A C 1
ATOM 995 O O . LYS A 1 131 ? 23.517 -9.141 -35.909 1.00 87.38 131 LYS A O 1
ATOM 1000 N N . ARG A 1 132 ? 22.727 -7.267 -34.958 1.00 87.12 132 ARG A N 1
ATOM 1001 C CA . ARG A 1 132 ? 21.828 -6.860 -36.050 1.00 87.12 132 ARG A CA 1
ATOM 1002 C C . ARG A 1 132 ? 22.416 -5.728 -36.886 1.00 87.12 132 ARG A C 1
ATOM 1004 O O . ARG A 1 132 ? 23.440 -5.140 -36.540 1.00 87.12 132 ARG A O 1
ATOM 1011 N N . THR A 1 133 ? 21.783 -5.462 -38.025 1.00 80.94 133 THR A N 1
ATOM 1012 C CA . THR A 1 133 ? 22.154 -4.365 -38.926 1.00 80.94 133 THR A CA 1
ATOM 1013 C C . THR A 1 133 ? 22.229 -3.044 -38.156 1.00 80.94 133 THR A C 1
ATOM 1015 O O . THR A 1 133 ? 21.453 -2.835 -37.222 1.00 80.94 133 THR A O 1
ATOM 1018 N N . GLY A 1 134 ? 23.179 -2.182 -38.537 1.00 78.00 134 GLY A N 1
ATOM 1019 C CA . GLY A 1 134 ? 23.413 -0.890 -37.884 1.00 78.00 134 GLY A CA 1
ATOM 1020 C C . GLY A 1 134 ? 22.131 -0.072 -37.741 1.00 78.00 134 GLY A C 1
ATOM 1021 O O . GLY A 1 134 ? 21.245 -0.134 -38.597 1.00 78.00 134 GLY A O 1
ATOM 1022 N N . THR A 1 135 ? 22.022 0.662 -36.635 1.00 88.75 135 THR A N 1
ATOM 1023 C CA . THR A 1 135 ? 20.798 1.405 -36.312 1.00 88.75 135 THR A CA 1
ATOM 1024 C C . THR A 1 135 ? 20.781 2.768 -36.995 1.00 88.75 135 THR A C 1
ATOM 1026 O O . THR A 1 135 ? 19.704 3.284 -37.287 1.00 88.75 135 THR A O 1
ATOM 1029 N N . ASN A 1 136 ? 21.961 3.353 -37.258 1.00 91.38 136 ASN A N 1
ATOM 1030 C CA . ASN A 1 136 ? 22.113 4.739 -37.706 1.00 91.38 136 ASN A CA 1
ATOM 1031 C C . ASN A 1 136 ? 21.426 5.756 -36.762 1.00 91.38 136 ASN A C 1
ATOM 1033 O O . ASN A 1 136 ? 21.000 6.837 -37.179 1.00 91.38 136 ASN A O 1
ATOM 1037 N N . LEU A 1 137 ? 21.290 5.398 -35.481 1.00 94.81 137 LEU A N 1
ATOM 1038 C CA . LEU A 1 137 ? 20.759 6.239 -34.411 1.00 94.81 137 LEU A CA 1
ATOM 1039 C C . LEU A 1 137 ? 21.906 6.602 -33.473 1.00 94.81 137 LEU A C 1
ATOM 1041 O O . LEU A 1 137 ? 22.661 5.725 -33.069 1.00 94.81 137 LEU A O 1
ATOM 1045 N N . PHE A 1 138 ? 22.026 7.877 -33.100 1.00 94.31 138 PHE A N 1
ATOM 1046 C CA . PHE A 1 138 ? 23.172 8.358 -32.326 1.00 94.31 138 PHE A CA 1
ATOM 1047 C C . PHE A 1 138 ? 22.749 9.038 -31.027 1.00 94.31 138 PHE A C 1
ATOM 1049 O O . PHE A 1 138 ? 21.904 9.941 -31.033 1.00 94.31 138 PHE A O 1
ATOM 1056 N N . THR A 1 139 ? 23.384 8.647 -29.923 1.00 93.81 139 THR A N 1
ATOM 1057 C CA . THR A 1 139 ? 23.165 9.208 -28.587 1.00 93.81 139 THR A CA 1
ATOM 1058 C C . THR A 1 139 ? 24.430 9.164 -27.729 1.00 93.81 139 THR A C 1
ATOM 1060 O O . THR A 1 139 ? 25.286 8.302 -27.899 1.00 93.81 139 THR A O 1
ATOM 1063 N N . ASN A 1 140 ? 24.538 10.094 -26.779 1.00 89.44 140 ASN A N 1
ATOM 1064 C CA . ASN A 1 140 ? 25.567 10.083 -25.732 1.00 89.44 140 ASN A CA 1
ATOM 1065 C C . ASN A 1 140 ? 25.003 9.688 -24.357 1.00 89.44 140 ASN A C 1
ATOM 1067 O O . ASN A 1 140 ? 25.743 9.686 -23.377 1.00 89.44 140 ASN A O 1
ATOM 1071 N N . ALA A 1 141 ? 23.707 9.380 -24.279 1.00 90.44 141 ALA A N 1
ATOM 1072 C CA . ALA A 1 141 ? 23.004 9.043 -23.050 1.00 90.44 141 ALA A CA 1
ATOM 1073 C C . ALA A 1 141 ? 22.426 7.627 -23.127 1.00 90.44 141 ALA A C 1
ATOM 1075 O O . ALA A 1 141 ? 22.385 7.004 -24.188 1.00 90.44 141 ALA A O 1
ATOM 1076 N N . GLN A 1 142 ? 21.974 7.112 -21.987 1.00 92.81 142 GLN A N 1
ATOM 1077 C CA . GLN A 1 142 ? 21.303 5.820 -21.946 1.00 92.81 142 GLN A CA 1
ATOM 1078 C C . GLN A 1 142 ? 19.968 5.879 -22.701 1.00 92.81 142 GLN A C 1
ATOM 1080 O O . GLN A 1 142 ? 19.151 6.752 -22.399 1.00 92.81 142 GLN A O 1
ATOM 1085 N N . PRO A 1 143 ? 19.739 4.989 -23.686 1.00 95.94 143 PRO A N 1
ATOM 1086 C CA . PRO A 1 143 ? 18.437 4.863 -24.322 1.00 95.94 143 PRO A CA 1
ATOM 1087 C C . PRO A 1 143 ? 17.478 4.078 -23.418 1.00 95.94 143 PRO A C 1
ATOM 1089 O O . PRO A 1 143 ? 17.901 3.338 -22.532 1.00 95.94 143 PRO A O 1
ATOM 1092 N N . SER A 1 144 ? 16.185 4.164 -23.707 1.00 97.62 144 SER A N 1
ATOM 1093 C CA . SER A 1 144 ? 15.184 3.234 -23.186 1.00 97.62 144 SER A CA 1
ATOM 1094 C C . SER A 1 144 ? 14.528 2.497 -24.338 1.00 97.62 144 SER A C 1
ATOM 1096 O O . SER A 1 144 ? 14.239 3.104 -25.369 1.00 97.62 144 SER A O 1
ATOM 1098 N N . VAL A 1 145 ? 14.313 1.191 -24.170 1.00 97.69 145 VAL A N 1
ATOM 1099 C CA . VAL A 1 145 ? 13.696 0.333 -25.182 1.00 97.69 145 VAL A CA 1
ATOM 1100 C C . VAL A 1 145 ? 12.548 -0.447 -24.554 1.00 97.69 145 VAL A C 1
ATOM 1102 O O . VAL A 1 145 ? 12.701 -1.010 -23.475 1.00 97.69 145 VAL A O 1
ATOM 1105 N N . CYS A 1 146 ? 11.403 -0.483 -25.230 1.00 97.12 146 CYS A N 1
ATOM 1106 C CA . CYS A 1 146 ? 10.211 -1.194 -24.776 1.00 97.12 146 CYS A CA 1
ATOM 1107 C C . CYS A 1 146 ? 9.467 -1.804 -25.971 1.00 97.12 146 CYS A C 1
ATOM 1109 O O . CYS A 1 146 ? 9.407 -1.198 -27.045 1.00 97.12 146 CYS A O 1
ATOM 1111 N N . ALA A 1 147 ? 8.899 -2.995 -25.796 1.00 94.88 147 ALA A N 1
ATOM 1112 C CA . ALA A 1 147 ? 8.020 -3.608 -26.781 1.00 94.88 147 ALA A CA 1
ATOM 1113 C C . ALA A 1 147 ? 6.613 -2.995 -26.724 1.00 94.88 147 ALA A C 1
ATOM 1115 O O . ALA A 1 147 ? 6.012 -2.880 -25.658 1.00 94.88 147 ALA A O 1
ATOM 1116 N N . PHE A 1 148 ? 6.060 -2.635 -27.881 1.00 94.38 148 PHE A N 1
ATOM 1117 C CA . PHE A 1 148 ? 4.684 -2.159 -27.994 1.00 94.38 148 PHE A CA 1
ATOM 1118 C C . PHE A 1 148 ? 4.137 -2.382 -29.406 1.00 94.38 148 PHE A C 1
ATOM 1120 O O . PHE A 1 148 ? 4.805 -2.079 -30.395 1.00 94.38 148 PHE A O 1
ATOM 1127 N N . ASN A 1 149 ? 2.908 -2.897 -29.512 1.00 89.69 149 ASN A N 1
ATOM 1128 C CA . ASN A 1 149 ? 2.199 -3.118 -30.782 1.00 89.69 149 ASN A CA 1
ATOM 1129 C C . ASN A 1 149 ? 3.043 -3.809 -31.871 1.00 89.69 149 ASN A C 1
ATOM 1131 O O . ASN A 1 149 ? 3.095 -3.361 -33.017 1.00 89.69 149 ASN A O 1
ATOM 1135 N N . GLY A 1 150 ? 3.715 -4.906 -31.508 1.00 86.62 150 GLY A N 1
ATOM 1136 C CA . GLY A 1 150 ? 4.492 -5.708 -32.458 1.00 86.62 150 GLY A CA 1
ATOM 1137 C C . GLY A 1 150 ? 5.781 -5.038 -32.942 1.00 86.62 150 GLY A C 1
ATOM 1138 O O . GLY A 1 150 ? 6.310 -5.427 -33.982 1.00 86.62 150 GLY A O 1
ATOM 1139 N N . LYS A 1 151 ? 6.276 -4.025 -32.224 1.00 94.88 151 LYS A N 1
ATOM 1140 C CA . LYS A 1 151 ? 7.533 -3.331 -32.516 1.00 94.88 151 LYS A CA 1
ATOM 1141 C C . LYS A 1 151 ? 8.325 -3.087 -31.243 1.00 94.88 151 LYS A C 1
ATOM 1143 O O . LYS A 1 151 ? 7.758 -2.997 -30.156 1.00 94.88 151 LYS A O 1
ATOM 1148 N N . LEU A 1 152 ? 9.626 -2.884 -31.401 1.00 97.38 152 LEU A N 1
ATOM 1149 C CA . LEU A 1 152 ? 10.433 -2.229 -30.380 1.00 97.38 152 LEU A CA 1
ATOM 1150 C C . LEU A 1 152 ? 10.352 -0.722 -30.573 1.00 97.38 152 LEU A C 1
ATOM 1152 O O . LEU A 1 152 ? 10.529 -0.236 -31.687 1.00 97.38 152 LEU A O 1
ATOM 1156 N N . PHE A 1 153 ? 10.133 0.009 -29.491 1.00 98.44 153 PHE A N 1
ATOM 1157 C CA . PHE A 1 153 ? 10.300 1.454 -29.420 1.00 98.44 153 PHE A CA 1
ATOM 1158 C C . PHE A 1 153 ? 11.605 1.752 -28.697 1.00 98.44 153 PHE A C 1
ATOM 1160 O O . PHE A 1 153 ? 11.876 1.142 -27.670 1.00 98.44 153 PHE A O 1
ATOM 1167 N N . CYS A 1 154 ? 12.394 2.690 -29.214 1.00 98.31 154 CYS A N 1
ATOM 1168 C CA . CYS A 1 154 ? 13.602 3.196 -28.571 1.00 98.31 154 CYS A CA 1
ATOM 1169 C C . CYS A 1 154 ? 13.482 4.706 -28.395 1.00 98.31 154 CYS A C 1
ATOM 1171 O O . CYS A 1 154 ? 13.446 5.422 -29.393 1.00 98.31 154 CYS A O 1
ATOM 1173 N N . ALA A 1 155 ? 13.450 5.186 -27.153 1.00 98.38 155 ALA A N 1
ATOM 1174 C CA . ALA A 1 155 ? 13.513 6.603 -26.814 1.00 98.38 155 ALA A CA 1
ATOM 1175 C C . ALA A 1 155 ? 14.939 6.967 -26.395 1.00 98.38 155 ALA A C 1
ATOM 1177 O O . ALA A 1 155 ? 15.570 6.245 -25.622 1.00 98.38 155 ALA A O 1
ATOM 1178 N N . TYR A 1 156 ? 15.467 8.068 -26.922 1.00 97.31 156 TYR A N 1
ATOM 1179 C CA . TYR A 1 156 ? 16.859 8.447 -26.697 1.00 97.31 156 TYR A CA 1
ATOM 1180 C C . TYR A 1 156 ? 17.085 9.946 -26.891 1.00 97.31 156 TYR A C 1
ATOM 1182 O O . TYR A 1 156 ? 16.400 10.619 -27.663 1.00 97.31 156 TYR A O 1
ATOM 1190 N N . GLN A 1 157 ? 18.092 10.469 -26.200 1.00 95.88 157 GLN A N 1
ATOM 1191 C CA . GLN A 1 157 ? 18.570 11.833 -26.395 1.00 95.88 157 GLN A CA 1
ATOM 1192 C C . GLN A 1 157 ? 19.449 11.902 -27.649 1.00 95.88 157 GLN A C 1
ATOM 1194 O O . GLN A 1 157 ? 20.346 11.077 -27.821 1.00 95.88 157 GLN A O 1
ATOM 1199 N N . ARG A 1 158 ? 19.247 12.889 -28.522 1.00 94.31 158 ARG A N 1
ATOM 1200 C CA . ARG A 1 158 ? 20.094 13.082 -29.711 1.00 94.31 158 ARG A CA 1
ATOM 1201 C C . ARG A 1 158 ? 21.561 13.327 -29.325 1.00 94.31 158 ARG A C 1
ATOM 1203 O O . ARG A 1 158 ? 21.837 14.149 -28.459 1.00 94.31 158 ARG A O 1
ATOM 1210 N N . ALA A 1 159 ? 22.509 12.683 -30.008 1.00 92.00 159 ALA A N 1
ATOM 1211 C CA . ALA A 1 159 ? 23.936 12.958 -29.810 1.00 92.00 159 ALA A CA 1
ATOM 1212 C C . ALA A 1 159 ? 24.264 14.457 -29.962 1.00 92.00 159 ALA A C 1
ATOM 1214 O O . ALA A 1 159 ? 23.830 15.104 -30.918 1.00 92.00 159 ALA A O 1
ATOM 1215 N N . GLY A 1 160 ? 25.017 15.004 -29.003 1.00 88.31 160 GLY A N 1
ATOM 1216 C CA . GLY A 1 160 ? 25.413 16.417 -28.963 1.00 88.31 160 GLY A CA 1
ATOM 1217 C C . GLY A 1 160 ? 24.287 17.439 -28.733 1.00 88.31 160 GLY A C 1
ATOM 1218 O O . GLY A 1 160 ? 24.554 18.636 -28.797 1.00 88.31 160 GLY A O 1
ATOM 1219 N N . ALA A 1 161 ? 23.046 17.015 -28.469 1.00 91.12 161 ALA A N 1
ATOM 1220 C CA . ALA A 1 161 ? 21.907 17.905 -28.224 1.00 91.12 161 ALA A CA 1
ATOM 1221 C C . ALA A 1 161 ? 20.997 17.359 -27.110 1.00 91.12 161 ALA A C 1
ATOM 1223 O O . ALA A 1 161 ? 21.178 16.247 -26.631 1.00 91.12 161 ALA A O 1
ATOM 1224 N N . GLN A 1 162 ? 20.006 18.135 -26.669 1.00 92.19 162 GLN A N 1
ATOM 1225 C CA . GLN A 1 162 ? 19.048 17.710 -25.631 1.00 92.19 162 GLN A CA 1
ATOM 1226 C C . GLN A 1 162 ? 17.701 17.246 -26.195 1.00 92.19 162 GLN A C 1
ATOM 1228 O O . GLN A 1 162 ? 16.824 16.848 -25.436 1.00 92.19 162 GLN A O 1
ATOM 1233 N N . ASN A 1 163 ? 17.529 17.255 -27.520 1.00 96.56 163 ASN A N 1
ATOM 1234 C CA . ASN A 1 163 ? 16.286 16.821 -28.152 1.00 96.56 163 ASN A CA 1
ATOM 1235 C C . ASN A 1 163 ? 15.996 15.348 -27.839 1.00 96.56 163 ASN A C 1
ATOM 1237 O O . ASN A 1 163 ? 16.844 14.482 -28.077 1.00 96.56 163 ASN A O 1
ATOM 1241 N N . LEU A 1 164 ? 14.780 15.076 -27.369 1.00 98.06 164 LEU A N 1
ATOM 1242 C CA . LEU A 1 164 ? 14.267 13.730 -27.169 1.00 98.06 164 LEU A CA 1
ATOM 1243 C C . LEU A 1 164 ? 13.714 13.196 -28.496 1.00 98.06 164 LEU A C 1
ATOM 1245 O O . LEU A 1 164 ? 12.849 13.806 -29.134 1.00 98.06 164 LEU A O 1
ATOM 1249 N N . LEU A 1 165 ? 14.249 12.057 -28.922 1.00 98.25 165 LEU A N 1
ATOM 1250 C CA . LEU A 1 165 ? 13.868 11.356 -30.140 1.00 98.25 165 LEU A CA 1
ATOM 1251 C C . LEU A 1 165 ? 13.302 9.979 -29.794 1.00 98.25 165 LEU A C 1
ATOM 1253 O O . LEU A 1 165 ? 13.589 9.419 -28.734 1.00 98.25 165 LEU A O 1
ATOM 1257 N N . TYR A 1 166 ? 12.535 9.418 -30.723 1.00 98.31 166 TYR A N 1
ATOM 1258 C CA . TYR A 1 166 ? 12.160 8.013 -30.701 1.00 98.31 166 TYR A CA 1
ATOM 1259 C C . TYR A 1 166 ? 12.376 7.364 -32.071 1.00 98.31 166 TYR A C 1
ATOM 1261 O O . TYR A 1 166 ? 12.296 8.020 -33.108 1.00 98.31 166 TYR A O 1
ATOM 1269 N N . SER A 1 167 ? 12.642 6.064 -32.085 1.00 98.00 167 SER A N 1
ATOM 1270 C CA . SER A 1 167 ? 12.623 5.236 -33.292 1.00 98.00 167 SER A CA 1
ATOM 1271 C C . SER A 1 167 ? 11.908 3.919 -33.006 1.00 98.00 167 SER A C 1
ATOM 1273 O O . SER A 1 167 ? 11.728 3.541 -31.846 1.00 98.00 167 SER A O 1
ATOM 1275 N N . THR A 1 168 ? 11.492 3.223 -34.062 1.00 97.19 168 THR A N 1
ATOM 1276 C CA . THR A 1 168 ? 10.903 1.890 -33.962 1.00 97.19 168 THR A CA 1
ATOM 1277 C C . THR A 1 168 ? 11.679 0.875 -34.779 1.00 97.19 168 THR A C 1
ATOM 1279 O O . THR A 1 168 ? 12.149 1.203 -35.870 1.00 97.19 168 THR A O 1
ATOM 1282 N N . TRP A 1 169 ? 11.718 -0.361 -34.294 1.00 96.06 169 TRP A N 1
ATOM 1283 C CA . TRP A 1 169 ? 12.265 -1.510 -35.001 1.00 96.06 169 TRP A CA 1
ATOM 1284 C C . TRP A 1 169 ? 11.226 -2.608 -35.158 1.00 96.06 169 TRP A C 1
ATOM 1286 O O . TRP A 1 169 ? 10.449 -2.882 -34.238 1.00 96.06 169 TRP A O 1
ATOM 1296 N N . ASP A 1 170 ? 11.249 -3.257 -36.316 1.00 89.31 170 ASP A N 1
ATOM 1297 C CA . ASP A 1 170 ? 10.552 -4.513 -36.547 1.00 89.31 170 ASP A CA 1
ATOM 1298 C C . ASP A 1 170 ? 11.474 -5.525 -37.257 1.00 89.31 170 ASP A C 1
ATOM 1300 O O . ASP A 1 170 ? 12.450 -5.120 -37.900 1.00 89.31 170 ASP A O 1
ATOM 1304 N N . PRO A 1 171 ? 11.193 -6.838 -37.154 1.00 84.19 171 PRO A N 1
ATOM 1305 C CA . PRO A 1 171 ? 12.063 -7.871 -37.718 1.00 84.19 171 PRO A CA 1
ATOM 1306 C C . PRO A 1 171 ? 12.214 -7.829 -39.245 1.00 84.19 171 PRO A C 1
ATOM 1308 O O . PRO A 1 171 ? 13.144 -8.436 -39.769 1.00 84.19 171 PRO A O 1
ATOM 1311 N N . VAL A 1 172 ? 11.301 -7.159 -39.959 1.00 86.94 172 VAL A N 1
ATOM 1312 C CA . VAL A 1 172 ? 11.260 -7.133 -41.428 1.00 86.94 172 VAL A CA 1
ATOM 1313 C C . VAL A 1 172 ? 12.050 -5.946 -41.972 1.00 86.94 172 VAL A C 1
ATOM 1315 O O . VAL A 1 172 ? 12.845 -6.103 -42.894 1.00 86.94 172 VAL A O 1
ATOM 1318 N N . ASN A 1 173 ? 11.842 -4.760 -41.401 1.00 88.12 173 ASN A N 1
ATOM 1319 C CA . ASN A 1 173 ? 12.367 -3.497 -41.919 1.00 88.12 173 ASN A CA 1
ATOM 1320 C C . ASN A 1 173 ? 13.581 -2.977 -41.142 1.00 88.12 173 ASN A C 1
ATOM 1322 O O . ASN A 1 173 ? 14.263 -2.069 -41.612 1.00 88.12 173 ASN A O 1
ATOM 1326 N N . GLY A 1 174 ? 13.864 -3.527 -39.960 1.00 91.19 174 GLY A N 1
ATOM 1327 C CA . GLY A 1 174 ? 14.914 -3.010 -39.093 1.00 91.19 174 GLY A CA 1
ATOM 1328 C C . GLY A 1 174 ? 14.529 -1.686 -38.425 1.00 91.19 174 GLY A C 1
ATOM 1329 O O . GLY A 1 174 ? 13.350 -1.400 -38.211 1.00 91.19 174 GLY A O 1
ATOM 1330 N N . TRP A 1 175 ? 15.539 -0.898 -38.042 1.00 95.31 175 TRP A N 1
ATOM 1331 C CA . TRP A 1 175 ? 15.341 0.388 -37.369 1.00 95.31 175 TRP A CA 1
ATOM 1332 C C . TRP A 1 175 ? 14.918 1.458 -38.372 1.00 95.31 175 TRP A C 1
ATOM 1334 O O . TRP A 1 175 ? 15.527 1.615 -39.429 1.00 95.31 175 TRP A O 1
ATOM 1344 N N . LEU A 1 176 ? 13.901 2.236 -38.011 1.00 95.50 176 LEU A N 1
ATOM 1345 C CA . LEU A 1 176 ? 13.557 3.453 -38.736 1.00 95.50 176 LEU A CA 1
ATOM 1346 C C . LEU A 1 176 ? 14.483 4.609 -38.345 1.00 95.50 176 LEU A C 1
ATOM 1348 O O . LEU A 1 176 ? 15.140 4.597 -37.304 1.00 95.50 176 LEU A O 1
ATOM 1352 N N . VAL A 1 177 ? 14.487 5.658 -39.164 1.00 95.75 177 VAL A N 1
ATOM 1353 C CA . VAL A 1 177 ? 15.140 6.921 -38.807 1.00 95.75 177 VAL A CA 1
ATOM 1354 C C . VAL A 1 177 ? 14.478 7.552 -37.577 1.00 95.75 177 VAL A C 1
ATOM 1356 O O . VAL A 1 177 ? 13.260 7.476 -37.395 1.00 95.75 177 VAL A O 1
ATOM 1359 N N . GLY A 1 178 ? 15.290 8.191 -36.735 1.00 96.19 178 GLY A N 1
ATOM 1360 C CA . GLY A 1 178 ? 14.821 8.874 -35.532 1.00 96.19 178 GLY A CA 1
ATOM 1361 C C . GLY A 1 178 ? 13.802 9.970 -35.832 1.00 96.19 178 GLY A C 1
ATOM 1362 O O . GLY A 1 178 ? 14.041 10.842 -36.666 1.00 96.19 178 GLY A O 1
ATOM 1363 N N . SER A 1 179 ? 12.683 9.940 -35.115 1.00 97.38 179 SER A N 1
ATOM 1364 C CA . SER A 1 179 ? 11.612 10.932 -35.176 1.00 97.38 179 SER A CA 1
ATOM 1365 C C . SER A 1 179 ? 11.594 11.788 -33.905 1.00 97.38 179 SER A C 1
ATOM 1367 O O . SER A 1 179 ? 11.908 11.285 -32.822 1.00 97.38 179 SER A O 1
ATOM 1369 N N . PRO A 1 180 ? 11.242 13.081 -33.992 1.00 97.25 180 PRO A N 1
ATOM 1370 C CA . PRO A 1 180 ? 11.175 13.942 -32.819 1.00 97.25 180 PRO A CA 1
ATOM 1371 C C . PRO A 1 180 ? 9.994 13.574 -31.918 1.00 97.25 180 PRO A C 1
ATOM 1373 O O . PRO A 1 180 ? 8.886 13.333 -32.396 1.00 97.25 180 PRO A O 1
ATOM 1376 N N . VAL A 1 181 ? 10.223 13.597 -30.602 1.00 97.94 181 VAL A N 1
ATOM 1377 C CA . VAL A 1 181 ? 9.144 13.612 -29.596 1.00 97.94 181 VAL A CA 1
ATOM 1378 C C . VAL A 1 181 ? 8.565 15.027 -29.429 1.00 97.94 181 VAL A C 1
ATOM 1380 O O . VAL A 1 181 ? 7.434 15.173 -28.984 1.00 97.94 181 VAL A O 1
ATOM 1383 N N . ASN A 1 182 ? 9.303 16.057 -29.869 1.00 96.38 182 ASN A N 1
ATOM 1384 C CA . ASN A 1 182 ? 9.046 17.489 -29.630 1.00 96.38 182 ASN A CA 1
ATOM 1385 C C . ASN A 1 182 ? 9.208 17.915 -28.162 1.00 96.38 182 ASN A C 1
ATOM 1387 O O . ASN A 1 182 ? 8.599 18.881 -27.721 1.00 96.38 182 ASN A O 1
ATOM 1391 N N . GLU A 1 183 ? 10.079 17.219 -27.436 1.00 97.44 183 GLU A N 1
ATOM 1392 C CA . GLU A 1 183 ? 10.482 17.538 -26.066 1.00 97.44 183 GLU A CA 1
ATOM 1393 C C . GLU A 1 183 ? 12.018 17.523 -25.970 1.00 97.44 183 GLU A C 1
ATOM 1395 O O . GLU A 1 183 ? 12.713 17.037 -26.875 1.00 97.44 183 GLU A O 1
ATOM 1400 N N . SER A 1 184 ? 12.559 18.048 -24.870 1.00 96.56 184 SER A N 1
ATOM 1401 C CA . SER A 1 184 ? 13.990 17.975 -24.549 1.00 96.56 184 SER A CA 1
ATOM 1402 C C . SER A 1 184 ? 14.191 17.273 -23.215 1.00 96.56 184 SER A C 1
ATOM 1404 O O . SER A 1 184 ? 13.496 17.583 -22.250 1.00 96.56 184 SER A O 1
ATOM 1406 N N . THR A 1 185 ? 15.160 16.361 -23.153 1.00 96.75 185 THR A N 1
ATOM 1407 C CA . THR A 1 185 ? 15.412 15.527 -21.974 1.00 96.75 185 THR A CA 1
ATOM 1408 C C . THR A 1 185 ? 16.775 15.797 -21.348 1.00 96.75 185 THR A C 1
ATOM 1410 O O . THR A 1 185 ? 17.767 16.011 -22.050 1.00 96.75 185 THR A O 1
ATOM 1413 N N . TRP A 1 186 ? 16.828 15.711 -20.021 1.00 93.81 186 TRP A N 1
ATOM 1414 C CA . TRP A 1 186 ? 18.052 15.589 -19.245 1.00 93.81 186 TRP A CA 1
ATOM 1415 C C . TRP A 1 186 ? 18.233 14.148 -18.753 1.00 93.81 186 TRP A C 1
ATOM 1417 O O . TRP A 1 186 ? 17.436 13.633 -17.971 1.00 93.81 186 TRP A O 1
ATOM 1427 N N . GLY A 1 187 ? 19.317 13.497 -19.169 1.00 90.69 187 GLY A N 1
ATOM 1428 C CA . GLY A 1 187 ? 19.629 12.143 -18.717 1.00 90.69 187 GLY A CA 1
ATOM 1429 C C . GLY A 1 187 ? 18.697 11.082 -19.308 1.00 90.69 187 GLY A C 1
ATOM 1430 O O . GLY A 1 187 ? 18.325 11.159 -20.479 1.00 90.69 187 GLY A O 1
ATOM 1431 N N . VAL A 1 188 ? 18.381 10.060 -18.513 1.00 94.25 188 VAL A N 1
ATOM 1432 C CA . VAL A 1 188 ? 17.764 8.810 -18.986 1.00 94.25 188 VAL A CA 1
ATOM 1433 C C . VAL A 1 188 ? 16.237 8.949 -19.135 1.00 94.25 188 VAL A C 1
ATOM 1435 O O . VAL A 1 188 ? 15.564 9.192 -18.127 1.00 94.25 188 VAL A O 1
ATOM 1438 N N . PRO A 1 189 ? 15.668 8.801 -20.350 1.00 97.44 189 PRO A N 1
ATOM 1439 C CA . PRO A 1 189 ? 14.227 8.634 -20.532 1.00 97.44 189 PRO A CA 1
ATOM 1440 C C . PRO A 1 189 ? 13.790 7.205 -20.172 1.00 97.44 189 PRO A C 1
ATOM 1442 O O . PRO A 1 189 ? 14.601 6.285 -20.230 1.00 97.44 189 PRO A O 1
ATOM 1445 N N . ALA A 1 190 ? 12.506 6.988 -19.881 1.00 98.31 190 ALA A N 1
ATOM 1446 C CA . ALA A 1 190 ? 11.961 5.664 -19.579 1.00 98.31 190 ALA A CA 1
ATOM 1447 C C . ALA A 1 190 ? 10.648 5.385 -20.324 1.00 98.31 190 ALA A C 1
ATOM 1449 O O . ALA A 1 190 ? 9.623 6.015 -20.067 1.00 98.31 190 ALA A O 1
ATOM 1450 N N . LEU A 1 191 ? 10.678 4.409 -21.232 1.00 98.69 191 LEU A N 1
ATOM 1451 C CA . LEU A 1 191 ? 9.492 3.825 -21.851 1.00 98.69 191 LEU A CA 1
ATOM 1452 C C . LEU A 1 191 ? 8.899 2.742 -20.948 1.00 98.69 191 LEU A C 1
ATOM 1454 O O . LEU A 1 191 ? 9.631 1.920 -20.400 1.00 98.69 191 LEU A O 1
ATOM 1458 N N . TYR A 1 192 ? 7.573 2.703 -20.853 1.00 98.19 192 TYR A N 1
ATOM 1459 C CA . TYR A 1 192 ? 6.838 1.643 -20.160 1.00 98.19 192 TYR A CA 1
ATOM 1460 C C . TYR A 1 192 ? 5.449 1.462 -20.774 1.00 98.19 192 TYR A C 1
ATOM 1462 O O . TYR A 1 192 ? 4.951 2.336 -21.490 1.00 98.19 192 TYR A O 1
ATOM 1470 N N . THR A 1 193 ? 4.812 0.329 -20.483 1.00 95.31 193 THR A N 1
ATOM 1471 C CA . THR A 1 193 ? 3.434 0.060 -20.902 1.00 95.31 193 THR A CA 1
ATOM 1472 C C . THR A 1 193 ? 2.538 -0.142 -19.693 1.00 95.31 193 THR A C 1
ATOM 1474 O O . THR A 1 193 ? 2.929 -0.793 -18.735 1.00 95.31 193 THR A O 1
ATOM 1477 N N . LEU A 1 194 ? 1.336 0.428 -19.717 1.00 91.44 194 LEU A N 1
ATOM 1478 C CA . LEU A 1 194 ? 0.341 0.257 -18.658 1.00 91.44 194 LEU A CA 1
ATOM 1479 C C . LEU A 1 194 ? -1.053 0.306 -19.281 1.00 91.44 194 LEU A C 1
ATOM 1481 O O . LEU A 1 194 ? -1.313 1.154 -20.136 1.00 91.44 194 LEU A O 1
ATOM 1485 N N . GLY A 1 195 ? -1.935 -0.624 -18.908 1.00 81.94 195 GLY A N 1
ATOM 1486 C CA . GLY A 1 195 ? -3.299 -0.675 -19.452 1.00 81.94 195 GLY A CA 1
ATOM 1487 C C . GLY A 1 195 ? -3.360 -0.768 -20.985 1.00 81.94 195 GLY A C 1
ATOM 1488 O O . GLY A 1 195 ? -4.256 -0.200 -21.605 1.00 81.94 195 GLY A O 1
ATOM 1489 N N . GLY A 1 196 ? -2.376 -1.422 -21.617 1.00 83.62 196 GLY A N 1
ATOM 1490 C CA . GLY A 1 196 ? -2.293 -1.552 -23.078 1.00 83.62 196 GLY A CA 1
ATOM 1491 C C . GLY A 1 196 ? -1.887 -0.274 -23.824 1.00 83.62 196 GLY A C 1
ATOM 1492 O O . GLY A 1 196 ? -2.012 -0.212 -25.046 1.00 83.62 196 GLY A O 1
ATOM 1493 N N . GLN A 1 197 ? -1.401 0.746 -23.118 1.00 92.44 197 GLN A N 1
ATOM 1494 C CA . GLN A 1 197 ? -0.903 1.994 -23.694 1.00 92.44 197 GLN A CA 1
ATOM 1495 C C . GLN A 1 197 ? 0.608 2.113 -23.494 1.00 92.44 197 GLN A C 1
ATOM 1497 O O . GLN A 1 197 ? 1.157 1.551 -22.548 1.00 92.44 197 GLN A O 1
ATOM 1502 N N . LEU A 1 198 ? 1.273 2.850 -24.385 1.00 98.19 198 LEU A N 1
ATOM 1503 C CA . LEU A 1 198 ? 2.699 3.152 -24.298 1.00 98.19 198 LEU A CA 1
ATOM 1504 C C . LEU A 1 198 ? 2.901 4.560 -23.747 1.00 98.19 198 LEU A C 1
ATOM 1506 O O . LEU A 1 198 ? 2.288 5.520 -24.223 1.00 98.19 198 LEU A O 1
ATOM 1510 N N . TYR A 1 199 ? 3.810 4.664 -22.791 1.00 98.69 199 TYR A N 1
ATOM 1511 C CA . TYR A 1 199 ? 4.161 5.900 -22.119 1.00 98.69 199 TYR A CA 1
ATOM 1512 C C . TYR A 1 199 ? 5.664 6.165 -22.183 1.00 98.69 199 TYR A C 1
ATOM 1514 O O . TYR A 1 199 ? 6.462 5.253 -22.403 1.00 98.69 199 TYR A O 1
ATOM 1522 N N . LEU A 1 200 ? 6.036 7.427 -21.978 1.00 98.75 200 LEU A N 1
ATOM 1523 C CA . LEU A 1 200 ? 7.417 7.897 -21.956 1.00 98.75 200 LEU A CA 1
ATOM 1524 C C . LEU A 1 200 ? 7.596 8.922 -20.835 1.00 98.75 200 LEU A C 1
ATOM 1526 O O . LEU A 1 200 ? 7.090 10.040 -20.927 1.00 98.75 200 LEU A O 1
ATOM 1530 N N . LEU A 1 201 ? 8.337 8.539 -19.798 1.00 98.69 201 LEU A N 1
ATOM 1531 C CA . LEU A 1 201 ? 8.829 9.455 -18.775 1.00 98.69 201 LEU A CA 1
ATOM 1532 C C . LEU A 1 201 ? 10.150 10.074 -19.224 1.00 98.69 201 LEU A C 1
ATOM 1534 O O . LEU A 1 201 ? 11.006 9.400 -19.803 1.00 98.69 201 LEU A O 1
ATOM 1538 N N . PHE A 1 202 ? 10.337 11.353 -18.928 1.00 98.44 202 PHE A N 1
ATOM 1539 C CA . PHE A 1 202 ? 11.586 12.058 -19.194 1.00 98.44 202 PHE A CA 1
ATOM 1540 C C . PHE A 1 202 ? 11.780 13.186 -18.183 1.00 98.44 202 PHE A C 1
ATOM 1542 O O . PHE A 1 202 ? 10.811 13.694 -17.623 1.00 98.44 202 PHE A O 1
ATOM 1549 N N . ALA A 1 203 ? 13.029 13.577 -17.937 1.00 98.00 203 ALA A N 1
ATOM 1550 C CA . ALA A 1 203 ? 13.308 14.767 -17.143 1.00 98.00 203 ALA A CA 1
ATOM 1551 C C . ALA A 1 203 ? 13.410 15.968 -18.075 1.00 98.00 203 ALA A C 1
ATOM 1553 O O . ALA A 1 203 ? 14.212 15.939 -19.006 1.00 98.00 203 ALA A O 1
ATOM 1554 N N . GLU A 1 204 ? 12.637 17.022 -17.839 1.00 97.19 204 GLU A N 1
ATOM 1555 C CA . GLU A 1 204 ? 12.732 18.225 -18.658 1.00 97.19 204 GLU A CA 1
ATOM 1556 C C . GLU A 1 204 ? 14.141 18.827 -18.594 1.00 97.19 204 GLU A C 1
ATOM 1558 O O . GLU A 1 204 ? 14.799 18.848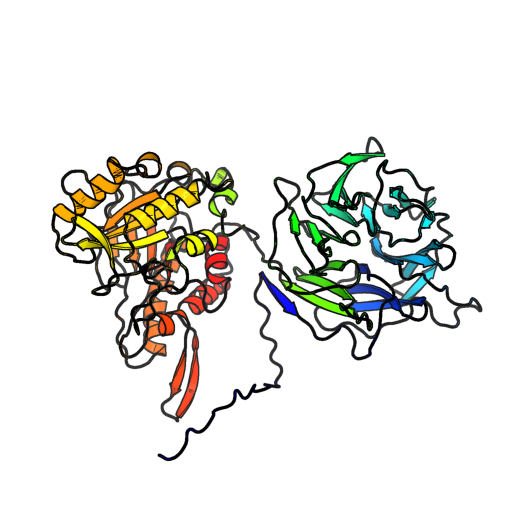 -17.550 1.00 97.19 204 GLU A O 1
ATOM 1563 N N . SER A 1 205 ? 14.596 19.374 -19.719 1.00 94.25 205 SER A N 1
ATOM 1564 C CA . SER A 1 205 ? 15.930 19.963 -19.818 1.00 94.25 205 SER A CA 1
ATOM 1565 C C . SER A 1 205 ? 15.997 21.401 -19.285 1.00 94.25 205 SER A C 1
ATOM 1567 O O . SER A 1 205 ? 16.191 22.361 -20.031 1.00 94.25 205 SER A O 1
ATOM 1569 N N . ASN A 1 206 ? 15.809 21.548 -17.975 1.00 92.81 206 ASN A N 1
ATOM 1570 C CA . ASN A 1 206 ? 15.982 22.791 -17.221 1.00 92.81 206 ASN A CA 1
ATOM 1571 C C . ASN A 1 206 ? 16.723 22.521 -15.898 1.00 92.81 206 ASN A C 1
ATOM 1573 O O . ASN A 1 206 ? 16.993 21.371 -15.559 1.00 92.81 206 ASN A O 1
ATOM 1577 N N . ASP A 1 207 ? 17.047 23.563 -15.129 1.00 90.69 207 ASP A N 1
ATOM 1578 C CA . ASP A 1 207 ? 17.849 23.425 -13.900 1.00 90.69 207 ASP A CA 1
ATOM 1579 C C . ASP A 1 207 ? 17.193 22.541 -12.828 1.00 90.69 207 ASP A C 1
ATOM 1581 O O . ASP A 1 207 ? 17.881 21.853 -12.070 1.00 90.69 207 ASP A O 1
ATOM 1585 N N . LYS A 1 208 ? 15.856 22.536 -12.766 1.00 93.31 208 LYS A N 1
ATOM 1586 C CA . LYS A 1 208 ? 15.099 21.759 -11.775 1.00 93.31 208 LYS A CA 1
ATOM 1587 C C . LYS A 1 208 ? 14.908 20.305 -12.187 1.00 93.31 208 LYS A C 1
ATOM 1589 O O . LYS A 1 208 ? 14.742 19.467 -11.303 1.00 93.31 208 LYS A O 1
ATOM 1594 N N . ARG A 1 209 ? 14.954 20.013 -13.491 1.00 96.44 209 ARG A N 1
ATOM 1595 C CA . ARG A 1 209 ? 14.806 18.667 -14.068 1.00 96.44 209 ARG A CA 1
ATOM 1596 C C . ARG A 1 209 ? 13.545 17.943 -13.565 1.00 96.44 209 ARG A C 1
ATOM 1598 O O . ARG A 1 209 ? 13.653 16.835 -13.027 1.00 96.44 209 ARG A O 1
ATOM 1605 N N . PRO A 1 210 ? 12.354 18.569 -13.657 1.00 97.81 210 PRO A N 1
ATOM 1606 C CA . PRO A 1 210 ? 11.114 17.896 -13.306 1.00 97.81 210 PRO A CA 1
ATOM 1607 C C . PRO A 1 210 ? 10.891 16.694 -14.220 1.00 97.81 210 PRO A C 1
ATOM 1609 O O . PRO A 1 210 ? 11.185 16.751 -15.413 1.00 97.81 210 PRO A O 1
ATOM 1612 N N . ILE A 1 211 ? 10.386 15.605 -13.651 1.00 98.44 211 ILE A N 1
ATOM 1613 C CA . ILE A 1 211 ? 9.971 14.443 -14.426 1.00 98.44 211 ILE A CA 1
ATOM 1614 C C . ILE A 1 211 ? 8.567 14.701 -14.967 1.00 98.44 211 ILE A C 1
ATOM 1616 O O . ILE A 1 211 ? 7.636 14.955 -14.199 1.00 98.44 211 ILE A O 1
ATOM 1620 N N . ASP A 1 212 ? 8.425 14.572 -16.281 1.00 98.19 212 ASP A N 1
ATOM 1621 C CA . ASP A 1 212 ? 7.167 14.638 -17.013 1.00 98.19 212 ASP A CA 1
ATOM 1622 C C . ASP A 1 212 ? 6.845 13.300 -17.679 1.00 98.19 212 ASP A C 1
ATOM 1624 O O . ASP A 1 212 ? 7.708 12.436 -17.846 1.00 98.19 212 ASP A O 1
ATOM 1628 N N . ASN A 1 213 ? 5.576 13.121 -18.045 1.00 98.38 213 ASN A N 1
ATOM 1629 C CA . ASN A 1 213 ? 5.053 11.874 -18.595 1.00 98.38 213 ASN A CA 1
ATOM 1630 C C . ASN A 1 213 ? 4.284 12.139 -19.893 1.00 98.38 213 ASN A C 1
ATOM 1632 O O . ASN A 1 213 ? 3.428 13.027 -19.949 1.00 98.38 213 ASN A O 1
ATOM 1636 N N . LEU A 1 214 ? 4.556 11.342 -20.922 1.00 98.62 214 LEU A N 1
ATOM 1637 C CA . LEU A 1 214 ? 3.882 11.386 -22.217 1.00 98.62 214 LEU A CA 1
ATOM 1638 C C . LEU A 1 214 ? 3.144 10.075 -22.479 1.00 98.62 214 LEU A C 1
ATOM 1640 O O . LEU A 1 214 ? 3.584 9.015 -22.046 1.00 98.62 214 LEU A O 1
ATOM 1644 N N . ILE A 1 215 ? 2.067 10.146 -23.254 1.00 98.06 215 ILE A N 1
ATOM 1645 C CA . ILE A 1 215 ? 1.344 8.991 -23.790 1.00 98.06 215 ILE A CA 1
ATOM 1646 C C . ILE A 1 215 ? 1.431 8.978 -25.319 1.00 98.06 215 ILE A C 1
ATOM 1648 O O . ILE A 1 215 ? 1.348 10.026 -25.967 1.00 98.06 215 ILE A O 1
ATOM 1652 N N . TRP A 1 216 ? 1.615 7.791 -25.893 1.00 98.12 216 TRP A N 1
ATOM 1653 C CA . TRP A 1 216 ? 1.678 7.572 -27.334 1.00 98.12 216 TRP A CA 1
ATOM 1654 C C . TRP A 1 216 ? 0.289 7.362 -27.942 1.00 98.12 216 TRP A C 1
ATOM 1656 O O . TRP A 1 216 ? -0.470 6.490 -27.515 1.00 98.12 216 TRP A O 1
ATOM 1666 N N . ASN A 1 217 ? -0.013 8.101 -29.011 1.00 95.12 217 ASN A N 1
ATOM 1667 C CA . ASN A 1 217 ? -1.193 7.871 -29.835 1.00 95.12 217 ASN A CA 1
ATOM 1668 C C . ASN A 1 217 ? -0.807 7.108 -31.120 1.00 95.12 217 ASN A C 1
ATOM 1670 O O . ASN A 1 217 ? -0.159 7.683 -32.000 1.00 95.12 217 ASN A O 1
ATOM 1674 N N . PRO A 1 218 ? -1.228 5.839 -31.286 1.00 88.75 218 PRO A N 1
ATOM 1675 C CA . PRO A 1 218 ? -0.853 5.037 -32.451 1.00 88.75 218 PRO A CA 1
ATOM 1676 C C . PRO A 1 218 ? -1.480 5.529 -33.764 1.00 88.75 218 PRO A C 1
ATOM 1678 O O . PRO A 1 218 ? -0.905 5.299 -34.828 1.00 88.75 218 PRO A O 1
ATOM 1681 N N . THR A 1 219 ? -2.624 6.218 -33.703 1.00 91.19 219 THR A N 1
ATOM 1682 C CA . THR A 1 219 ? -3.343 6.726 -34.879 1.00 91.19 219 THR A CA 1
ATOM 1683 C C . THR A 1 219 ? -2.657 7.960 -35.451 1.00 91.19 219 THR A C 1
ATOM 1685 O O . THR A 1 219 ? -2.388 8.016 -36.648 1.00 91.19 219 THR A O 1
ATOM 1688 N N . SER A 1 220 ? -2.345 8.944 -34.603 1.00 93.88 220 SER A N 1
ATOM 1689 C CA . SER A 1 220 ? -1.671 10.176 -35.031 1.00 93.88 220 SER A CA 1
ATOM 1690 C C . SER A 1 220 ? -0.147 10.063 -35.059 1.00 93.88 220 SER A C 1
ATOM 1692 O O . SER A 1 220 ? 0.510 10.948 -35.600 1.00 93.88 220 SER A O 1
ATOM 1694 N N . ARG A 1 221 ? 0.417 8.982 -34.500 1.00 94.00 221 ARG A N 1
ATOM 1695 C CA . ARG A 1 221 ? 1.864 8.765 -34.339 1.00 94.00 221 ARG A CA 1
ATOM 1696 C C . ARG A 1 221 ? 2.551 9.917 -33.601 1.00 94.00 221 ARG A C 1
ATOM 1698 O O . ARG A 1 221 ? 3.619 10.381 -34.000 1.00 94.00 221 ARG A O 1
ATOM 1705 N N . ALA A 1 222 ? 1.906 10.387 -32.539 1.00 95.50 222 ALA A N 1
ATOM 1706 C CA . ALA A 1 222 ? 2.343 11.541 -31.767 1.00 95.50 222 ALA A CA 1
ATOM 1707 C C . ALA A 1 222 ? 2.339 11.252 -30.263 1.00 95.50 222 ALA A C 1
ATOM 1709 O O . ALA A 1 222 ? 1.567 10.424 -29.774 1.00 95.50 222 ALA A O 1
ATOM 1710 N N . TRP A 1 223 ? 3.192 11.981 -29.547 1.00 98.25 223 TRP A N 1
ATOM 1711 C CA . TRP A 1 223 ? 3.267 11.989 -28.091 1.00 98.25 223 TRP A CA 1
ATOM 1712 C C . TRP A 1 223 ? 2.512 13.192 -27.529 1.00 98.25 223 TRP A C 1
ATOM 1714 O O . TRP A 1 223 ? 2.595 14.291 -28.077 1.00 98.25 223 TRP A O 1
ATOM 1724 N N . THR A 1 224 ? 1.794 12.996 -26.427 1.00 98.00 224 THR A N 1
ATOM 1725 C CA . THR A 1 224 ? 1.084 14.072 -25.718 1.00 98.00 224 THR A CA 1
ATOM 1726 C C . THR A 1 224 ? 1.337 13.982 -24.222 1.00 98.00 224 THR A C 1
ATOM 1728 O O . THR A 1 224 ? 1.342 12.878 -23.679 1.00 98.00 224 THR A O 1
ATOM 1731 N N . ARG A 1 225 ? 1.512 15.124 -23.546 1.00 97.19 225 ARG A N 1
ATOM 1732 C CA . ARG A 1 225 ? 1.666 15.167 -22.084 1.00 97.19 225 ARG A CA 1
ATOM 1733 C C . ARG A 1 225 ? 0.439 14.592 -21.376 1.00 97.19 225 ARG A C 1
ATOM 1735 O O . ARG A 1 225 ? -0.696 14.814 -21.793 1.00 97.19 225 ARG A O 1
ATOM 1742 N N . THR A 1 226 ? 0.689 13.859 -20.300 1.00 94.94 226 THR A N 1
ATOM 1743 C CA . THR A 1 226 ? -0.318 13.300 -19.392 1.00 94.94 226 THR A CA 1
ATOM 1744 C C . THR A 1 226 ? 0.037 13.669 -17.946 1.00 94.94 226 THR A C 1
ATOM 1746 O O . THR A 1 226 ? 0.821 14.586 -17.707 1.00 94.94 226 THR A O 1
ATOM 1749 N N . LYS A 1 227 ? -0.555 12.997 -16.956 1.00 91.88 227 LYS A N 1
ATOM 1750 C CA . LYS A 1 227 ? -0.307 13.254 -15.538 1.00 91.88 227 LYS A CA 1
ATOM 1751 C C . LYS A 1 227 ? 1.174 13.073 -15.181 1.00 91.88 227 LYS A C 1
ATOM 1753 O O . LYS A 1 227 ? 1.680 11.949 -15.128 1.00 91.88 227 LYS A O 1
ATOM 1758 N N . ALA A 1 228 ? 1.828 14.191 -14.873 1.00 94.81 228 ALA A N 1
ATOM 1759 C CA . ALA A 1 228 ? 3.198 14.229 -14.384 1.00 94.81 228 ALA A CA 1
ATOM 1760 C C . ALA A 1 228 ? 3.320 13.644 -12.958 1.00 94.81 228 ALA A C 1
ATOM 1762 O O . ALA A 1 228 ? 2.405 13.846 -12.146 1.00 94.81 228 ALA A O 1
ATOM 1763 N N . PRO A 1 229 ? 4.450 12.987 -12.628 1.00 95.12 229 PRO A N 1
ATOM 1764 C CA . PRO A 1 229 ? 4.770 12.555 -11.266 1.00 95.12 229 PRO A CA 1
ATOM 1765 C C . PRO A 1 229 ? 4.879 13.687 -10.242 1.00 95.12 229 PRO A C 1
ATOM 1767 O O . PRO A 1 229 ? 4.560 13.482 -9.076 1.00 95.12 229 PRO A O 1
ATOM 1770 N N . GLY A 1 230 ? 5.316 14.880 -10.664 1.00 93.31 230 GLY A N 1
ATOM 1771 C CA . GLY A 1 230 ? 5.610 15.987 -9.745 1.00 93.31 230 GLY A CA 1
ATOM 1772 C C . GLY A 1 230 ? 6.931 15.820 -8.983 1.00 93.31 230 GLY A C 1
ATOM 1773 O O . GLY A 1 230 ? 7.088 16.375 -7.901 1.00 93.31 230 GLY A O 1
ATOM 1774 N N . GLU A 1 231 ? 7.869 15.055 -9.544 1.00 95.56 231 GLU A N 1
ATOM 1775 C CA . GLU A 1 231 ? 9.152 14.694 -8.932 1.00 95.56 231 GLU A CA 1
ATOM 1776 C C . GLU A 1 231 ? 10.327 15.378 -9.647 1.00 95.56 231 GLU A C 1
ATOM 1778 O O . GLU A 1 231 ? 10.230 15.699 -10.832 1.00 95.56 231 GLU A O 1
ATOM 1783 N N . LEU A 1 232 ? 11.453 15.580 -8.952 1.00 97.19 232 LEU A N 1
ATOM 1784 C CA . LEU A 1 232 ? 12.663 16.210 -9.502 1.00 97.19 232 LEU A CA 1
ATOM 1785 C C . LEU A 1 232 ? 13.842 15.231 -9.487 1.00 97.19 232 LEU A C 1
ATOM 1787 O O . LEU A 1 232 ? 14.199 14.715 -8.425 1.00 97.19 232 LEU A O 1
ATOM 1791 N N . THR A 1 233 ? 14.497 15.023 -10.632 1.00 97.38 233 THR A N 1
ATOM 1792 C CA . THR A 1 233 ? 15.576 14.025 -10.764 1.00 97.38 233 THR A CA 1
ATOM 1793 C C . THR A 1 233 ? 16.937 14.604 -11.127 1.00 97.38 233 THR A C 1
ATOM 1795 O O . THR A 1 233 ? 17.054 15.541 -11.911 1.00 97.38 233 THR A O 1
ATOM 1798 N N . ALA A 1 234 ? 18.000 14.021 -10.576 1.00 95.94 234 ALA A N 1
ATOM 1799 C CA . ALA A 1 234 ? 19.368 14.382 -10.913 1.00 95.94 234 ALA A CA 1
ATOM 1800 C C . ALA A 1 234 ? 19.776 13.914 -12.327 1.00 95.94 234 ALA A C 1
ATOM 1802 O O . ALA A 1 234 ? 20.482 14.650 -13.026 1.00 95.94 234 ALA A O 1
ATOM 1803 N N . TYR A 1 235 ? 19.328 12.727 -12.764 1.00 93.06 235 TYR A N 1
ATOM 1804 C CA . TYR A 1 235 ? 19.884 12.016 -13.934 1.00 93.06 235 TYR A CA 1
ATOM 1805 C C . TYR A 1 235 ? 18.842 11.348 -14.855 1.00 93.06 235 TYR A C 1
ATOM 1807 O O . TYR A 1 235 ? 19.201 10.553 -15.726 1.00 93.06 235 TYR A O 1
ATOM 1815 N N . GLY A 1 236 ? 17.558 11.671 -14.701 1.00 95.44 236 GLY A N 1
ATOM 1816 C CA . GLY A 1 236 ? 16.465 11.010 -15.424 1.00 95.44 236 GLY A CA 1
ATOM 1817 C C . GLY A 1 236 ? 15.812 9.912 -14.588 1.00 95.44 236 GLY A C 1
ATOM 1818 O O . GLY A 1 236 ? 15.833 9.964 -13.357 1.00 95.44 236 GLY A O 1
ATOM 1819 N N . CYS A 1 237 ? 15.202 8.924 -15.226 1.00 97.44 237 CYS A N 1
ATOM 1820 C CA . CYS A 1 237 ? 14.482 7.872 -14.515 1.00 97.44 237 CYS A CA 1
ATOM 1821 C C . CYS A 1 237 ? 14.524 6.544 -15.267 1.00 97.44 237 CYS A C 1
ATOM 1823 O O . CYS A 1 237 ? 14.880 6.478 -16.441 1.00 97.44 237 CYS A O 1
ATOM 1825 N N . SER A 1 238 ? 14.152 5.484 -14.564 1.00 98.00 238 SER A N 1
ATOM 1826 C CA . SER A 1 238 ? 13.778 4.199 -15.141 1.00 98.00 238 SER A CA 1
ATOM 1827 C C . SER A 1 238 ? 12.340 3.880 -14.746 1.00 98.00 238 SER A C 1
ATOM 1829 O O . SER A 1 238 ? 11.834 4.411 -13.754 1.00 98.00 238 SER A O 1
ATOM 1831 N N . ALA A 1 239 ? 11.675 3.023 -15.514 1.00 97.88 239 ALA A N 1
ATOM 1832 C CA . ALA A 1 239 ? 10.317 2.607 -15.216 1.00 97.88 239 ALA A CA 1
ATOM 1833 C C . ALA A 1 239 ? 10.079 1.159 -15.634 1.00 97.88 239 ALA A C 1
ATOM 1835 O O . ALA A 1 239 ? 10.658 0.670 -16.602 1.00 97.88 239 ALA A O 1
ATOM 1836 N N . THR A 1 240 ? 9.198 0.497 -14.900 1.00 96.88 240 THR A N 1
ATOM 1837 C CA . THR A 1 240 ? 8.685 -0.840 -15.194 1.00 96.88 240 THR A CA 1
ATOM 1838 C C . THR A 1 240 ? 7.232 -0.887 -14.765 1.00 96.88 240 THR A C 1
ATOM 1840 O O . THR A 1 240 ? 6.846 -0.189 -13.828 1.00 96.88 240 THR A O 1
ATOM 1843 N N . SER A 1 241 ? 6.446 -1.752 -15.386 1.00 93.38 241 SER A N 1
ATOM 1844 C CA . SER A 1 241 ? 5.055 -1.950 -14.993 1.00 93.38 241 SER A CA 1
ATOM 1845 C C . SER A 1 241 ? 4.791 -3.395 -14.618 1.00 93.38 241 SER A C 1
ATOM 1847 O O . SER A 1 241 ? 5.443 -4.303 -15.135 1.00 93.38 241 SER A O 1
ATOM 1849 N N . ASP A 1 242 ? 3.848 -3.587 -13.705 1.00 85.44 242 ASP A N 1
ATOM 1850 C CA . ASP A 1 242 ? 3.106 -4.833 -13.582 1.00 85.44 242 ASP A CA 1
ATOM 1851 C C . ASP A 1 242 ? 1.740 -4.686 -14.280 1.00 85.44 242 ASP A C 1
ATOM 1853 O O . ASP A 1 242 ? 1.589 -3.883 -15.206 1.00 85.44 242 ASP A O 1
ATOM 1857 N N . THR A 1 243 ? 0.758 -5.494 -13.886 1.00 74.25 243 THR A N 1
ATOM 1858 C CA . THR A 1 243 ? -0.598 -5.437 -14.441 1.00 74.25 243 THR A CA 1
ATOM 1859 C C . THR A 1 243 ? -1.323 -4.130 -14.104 1.00 74.25 243 THR A C 1
ATOM 1861 O O . THR A 1 243 ? -2.062 -3.611 -14.942 1.00 74.25 243 THR A O 1
ATOM 1864 N N . ASP A 1 244 ? -1.111 -3.599 -12.901 1.00 78.12 244 ASP A N 1
ATOM 1865 C CA . ASP A 1 244 ? -1.965 -2.583 -12.282 1.00 78.12 244 ASP A CA 1
ATOM 1866 C C . ASP A 1 244 ? -1.248 -1.242 -12.090 1.00 78.12 244 ASP A C 1
ATOM 1868 O O . ASP A 1 244 ? -1.887 -0.189 -12.055 1.00 78.12 244 ASP A O 1
ATOM 1872 N N . TYR A 1 245 ? 0.080 -1.261 -11.979 1.00 89.06 245 TYR A N 1
ATOM 1873 C CA . TYR A 1 245 ? 0.906 -0.110 -11.653 1.00 89.06 245 TYR A CA 1
ATOM 1874 C C . TYR A 1 245 ? 2.152 -0.015 -12.531 1.00 89.06 245 TYR A C 1
ATOM 1876 O O . TYR A 1 245 ? 2.774 -1.002 -12.917 1.00 89.06 245 TYR A O 1
ATOM 1884 N N . VAL A 1 246 ? 2.571 1.224 -12.782 1.00 95.38 246 VAL A N 1
ATOM 1885 C CA . VAL A 1 246 ? 3.954 1.552 -13.135 1.00 95.38 246 VAL A CA 1
ATOM 1886 C C . VAL A 1 246 ? 4.717 1.942 -11.873 1.00 95.38 246 VAL A C 1
ATOM 1888 O O . VAL A 1 246 ? 4.192 2.662 -11.024 1.00 95.38 246 VAL A O 1
ATOM 1891 N N . TYR A 1 247 ? 5.968 1.506 -11.782 1.00 96.75 247 TYR A N 1
ATOM 1892 C CA . TYR A 1 247 ? 6.952 1.912 -10.786 1.00 96.75 247 TYR A CA 1
ATOM 1893 C C . TYR A 1 247 ? 8.060 2.675 -11.493 1.00 96.75 247 TYR A C 1
ATOM 1895 O O . TYR A 1 247 ? 8.638 2.180 -12.461 1.00 96.75 247 TYR A O 1
ATOM 1903 N N . MET A 1 248 ? 8.369 3.869 -11.002 1.00 97.81 248 MET A N 1
ATOM 1904 C CA . MET A 1 248 ? 9.441 4.703 -11.535 1.00 97.81 248 MET A CA 1
ATOM 1905 C C . MET A 1 248 ? 10.562 4.771 -10.511 1.00 97.81 248 MET A C 1
ATOM 1907 O O . MET A 1 248 ? 10.274 5.055 -9.362 1.00 97.81 248 MET A O 1
ATOM 1911 N N . ALA A 1 249 ? 11.820 4.567 -10.895 1.00 97.81 249 ALA A N 1
ATOM 1912 C CA . ALA A 1 249 ? 12.962 4.782 -10.009 1.00 97.81 249 ALA A CA 1
ATOM 1913 C C . ALA A 1 249 ? 13.815 5.956 -10.498 1.00 97.81 249 ALA A C 1
ATOM 1915 O O . ALA A 1 249 ? 14.123 6.072 -11.687 1.00 97.81 249 ALA A O 1
ATOM 1916 N N . PHE A 1 250 ? 14.205 6.836 -9.576 1.00 97.62 250 PHE A N 1
ATOM 1917 C CA . PHE A 1 250 ? 15.055 7.985 -9.880 1.00 97.62 250 PHE A CA 1
ATOM 1918 C C . PHE A 1 250 ? 15.911 8.398 -8.678 1.00 97.62 250 PHE A C 1
ATOM 1920 O O . PHE A 1 250 ? 15.679 7.958 -7.552 1.00 97.62 250 PHE A O 1
ATOM 1927 N N . GLN A 1 251 ? 16.914 9.239 -8.935 1.00 96.75 251 GLN A N 1
ATOM 1928 C CA . GLN A 1 251 ? 17.736 9.874 -7.905 1.00 96.75 251 GLN A CA 1
ATOM 1929 C C . GLN A 1 251 ? 17.274 11.317 -7.682 1.00 96.75 251 GLN A C 1
ATOM 1931 O O . GLN A 1 251 ? 17.166 12.065 -8.652 1.00 96.75 251 GLN A O 1
ATOM 1936 N N . GLU A 1 252 ? 17.050 11.734 -6.437 1.00 94.50 252 GLU A N 1
ATOM 1937 C CA . GLU A 1 252 ? 16.566 13.089 -6.129 1.00 94.50 252 GLU A CA 1
ATOM 1938 C C . GLU A 1 252 ? 17.510 14.216 -6.576 1.00 94.50 252 GLU A C 1
ATOM 1940 O O . GLU A 1 252 ? 18.723 14.177 -6.349 1.00 94.50 252 GLU A O 1
ATOM 1945 N N . ASN A 1 253 ? 16.930 15.291 -7.122 1.00 94.56 253 ASN A N 1
ATOM 1946 C CA . ASN A 1 253 ? 17.653 16.511 -7.497 1.00 94.56 253 ASN A CA 1
ATOM 1947 C C . ASN A 1 253 ? 17.836 17.505 -6.330 1.00 94.56 253 ASN A C 1
ATOM 1949 O O . ASN A 1 253 ? 17.415 18.659 -6.404 1.00 94.56 253 ASN A O 1
ATOM 1953 N N . ASN A 1 254 ? 18.433 17.066 -5.223 1.00 91.31 254 ASN A N 1
ATOM 1954 C CA . ASN A 1 254 ? 18.739 17.924 -4.062 1.00 91.31 254 ASN A CA 1
ATOM 1955 C C . ASN A 1 254 ? 20.153 17.689 -3.490 1.00 91.31 254 ASN A C 1
ATOM 1957 O O . ASN A 1 254 ? 20.494 18.198 -2.425 1.00 91.31 254 ASN A O 1
ATOM 1961 N N . GLY A 1 255 ? 20.975 16.890 -4.179 1.00 90.00 255 GLY A N 1
ATOM 1962 C CA . GLY A 1 255 ? 22.325 16.533 -3.742 1.00 90.00 255 GLY A CA 1
ATOM 1963 C C . GLY A 1 255 ? 22.396 15.415 -2.692 1.00 90.00 255 GLY A C 1
ATOM 1964 O O . GLY A 1 255 ? 23.503 14.989 -2.351 1.00 90.00 255 GLY A O 1
ATOM 1965 N N . SER A 1 256 ? 21.265 14.884 -2.209 1.00 91.12 256 SER A N 1
ATOM 1966 C CA . SER A 1 256 ? 21.232 13.752 -1.267 1.00 91.12 256 SER A CA 1
ATOM 1967 C C . SER A 1 256 ? 21.728 12.454 -1.916 1.00 91.12 256 SER A C 1
ATOM 1969 O O . SER A 1 256 ? 22.377 11.631 -1.259 1.00 91.12 256 SER A O 1
ATOM 1971 N N . GLY A 1 257 ? 21.459 12.303 -3.218 1.00 92.81 257 GLY A N 1
ATOM 1972 C CA . GLY A 1 257 ? 21.647 11.069 -3.974 1.00 92.81 257 GLY A CA 1
ATOM 1973 C C . GLY A 1 257 ? 20.646 9.972 -3.610 1.00 92.81 257 GLY A C 1
ATOM 1974 O O . GLY A 1 257 ? 20.888 8.819 -3.956 1.00 92.81 257 GLY A O 1
ATOM 1975 N N . GLU A 1 258 ? 19.577 10.293 -2.879 1.00 95.56 258 GLU A N 1
ATOM 1976 C CA . GLU A 1 258 ? 18.564 9.329 -2.447 1.00 95.56 258 GLU A CA 1
ATOM 1977 C C . GLU A 1 258 ? 17.760 8.779 -3.620 1.00 95.56 258 GLU A C 1
ATOM 1979 O O . GLU A 1 258 ? 17.436 9.493 -4.571 1.00 95.56 258 GLU A O 1
ATOM 1984 N N . ILE A 1 259 ? 17.452 7.485 -3.534 1.00 96.50 259 ILE A N 1
ATOM 1985 C CA . ILE A 1 259 ? 16.632 6.775 -4.508 1.00 96.50 259 ILE A CA 1
ATOM 1986 C C . ILE A 1 259 ? 15.164 6.857 -4.089 1.00 96.50 259 ILE A C 1
ATOM 1988 O O . ILE A 1 259 ? 14.807 6.452 -2.980 1.00 96.50 259 ILE A O 1
ATOM 1992 N N . GLN A 1 260 ? 14.313 7.313 -5.004 1.00 95.12 260 GLN A N 1
ATOM 1993 C CA . GLN A 1 260 ? 12.861 7.350 -4.834 1.00 95.12 260 GLN A CA 1
ATOM 1994 C C . GLN A 1 260 ? 12.176 6.400 -5.807 1.00 95.12 260 GLN A C 1
ATOM 1996 O O . GLN A 1 260 ? 12.644 6.219 -6.934 1.00 95.12 260 GLN A O 1
ATOM 2001 N N . ILE A 1 261 ? 11.062 5.809 -5.355 1.00 95.56 261 ILE A N 1
ATOM 2002 C CA . ILE A 1 261 ? 10.248 4.892 -6.158 1.00 95.56 261 ILE A CA 1
ATOM 2003 C C . ILE A 1 261 ? 8.756 5.234 -6.040 1.00 95.56 261 ILE A C 1
ATOM 2005 O O . ILE A 1 261 ? 8.041 4.636 -5.237 1.00 95.56 261 ILE A O 1
ATOM 2009 N N . PRO A 1 262 ? 8.250 6.242 -6.761 1.00 94.06 262 PRO A N 1
ATOM 2010 C CA . PRO A 1 262 ? 6.814 6.468 -6.873 1.00 94.06 262 PRO A CA 1
ATOM 2011 C C . PRO A 1 262 ? 6.139 5.417 -7.767 1.00 94.06 262 PRO A C 1
ATOM 2013 O O . PRO A 1 262 ? 6.780 4.757 -8.592 1.00 94.06 262 PRO A O 1
ATOM 2016 N N . ARG A 1 263 ? 4.817 5.296 -7.615 1.00 92.44 263 ARG A N 1
ATOM 2017 C CA . ARG A 1 263 ? 3.966 4.389 -8.395 1.00 92.44 263 ARG A CA 1
ATOM 2018 C C . ARG A 1 263 ? 2.714 5.078 -8.926 1.00 92.44 263 ARG A C 1
ATOM 2020 O O . ARG A 1 263 ? 2.246 6.048 -8.334 1.00 92.44 263 ARG A O 1
ATOM 2027 N N . TRP A 1 264 ? 2.124 4.548 -9.992 1.00 91.19 264 TRP A N 1
ATOM 2028 C CA . TRP A 1 264 ? 0.892 5.092 -10.572 1.00 91.19 264 TRP A CA 1
ATOM 2029 C C . TRP A 1 264 ? 0.059 4.020 -11.272 1.00 91.19 264 TRP A C 1
ATOM 2031 O O . TRP A 1 264 ? 0.625 3.134 -11.897 1.00 91.19 264 TRP A O 1
ATOM 2041 N N . ASN A 1 265 ? -1.271 4.101 -11.173 1.00 83.25 265 ASN A N 1
ATOM 2042 C CA . ASN A 1 265 ? -2.199 3.100 -11.729 1.00 83.25 265 ASN A CA 1
ATOM 2043 C C . ASN A 1 265 ? -2.825 3.492 -13.077 1.00 83.25 265 ASN A C 1
ATOM 2045 O O . ASN A 1 265 ? -3.827 2.915 -13.488 1.00 83.25 265 ASN A O 1
ATOM 2049 N N . GLY A 1 266 ? -2.315 4.532 -13.738 1.00 79.94 266 GLY A N 1
ATOM 2050 C CA . GLY A 1 266 ? -2.928 5.052 -14.964 1.00 79.94 266 GLY A CA 1
ATOM 2051 C C . GLY A 1 266 ? -4.021 6.105 -14.734 1.00 79.94 266 GLY A C 1
ATOM 2052 O O . GLY A 1 266 ? -4.527 6.683 -15.694 1.00 79.94 266 GLY A O 1
ATOM 2053 N N . SER A 1 267 ? -4.378 6.407 -13.481 1.00 75.00 267 SER A N 1
ATOM 2054 C CA . SER A 1 267 ? -5.392 7.405 -13.122 1.00 75.00 267 SER A CA 1
ATOM 2055 C C . SER A 1 267 ? -5.033 8.165 -11.836 1.00 75.00 267 SER A C 1
ATOM 2057 O O . SER A 1 267 ? -4.185 7.744 -11.058 1.00 75.00 267 SER A O 1
ATOM 2059 N N . GLY A 1 268 ? -5.643 9.329 -11.601 1.00 76.75 268 GLY A N 1
ATOM 2060 C CA . GLY A 1 268 ? -5.411 10.084 -10.363 1.00 76.75 268 GLY A CA 1
ATOM 2061 C C . GLY A 1 268 ? -3.969 10.587 -10.192 1.00 76.75 268 GLY A C 1
ATOM 2062 O O . GLY A 1 268 ? -3.298 10.924 -11.166 1.00 76.75 268 GLY A O 1
ATOM 2063 N N . ASN A 1 269 ? -3.516 10.708 -8.944 1.00 82.06 269 ASN A N 1
ATOM 2064 C CA . ASN A 1 269 ? -2.167 11.172 -8.608 1.00 82.06 269 ASN A CA 1
ATOM 2065 C C . ASN A 1 269 ? -1.172 10.006 -8.532 1.00 82.06 269 ASN A C 1
ATOM 2067 O O . ASN A 1 269 ? -1.550 8.867 -8.270 1.00 82.06 269 ASN A O 1
ATOM 2071 N N . TRP A 1 270 ? 0.110 10.307 -8.732 1.00 87.06 270 TRP A N 1
ATOM 2072 C CA . TRP A 1 270 ? 1.190 9.374 -8.423 1.00 87.06 270 TRP A CA 1
ATOM 2073 C C . TRP A 1 270 ? 1.278 9.189 -6.903 1.00 87.06 270 TRP A C 1
ATOM 2075 O O . TRP A 1 270 ? 1.252 10.166 -6.157 1.00 87.06 270 TRP A O 1
ATOM 2085 N N . GLY A 1 271 ? 1.352 7.937 -6.459 1.00 81.75 271 GLY A N 1
ATOM 2086 C CA . GLY A 1 271 ? 1.524 7.552 -5.060 1.00 81.75 271 GLY A CA 1
ATOM 2087 C C . GLY A 1 271 ? 2.960 7.123 -4.761 1.00 81.75 271 GLY A C 1
ATOM 2088 O O . GLY A 1 271 ? 3.836 7.154 -5.630 1.00 81.75 271 GLY A O 1
ATOM 2089 N N . ARG A 1 272 ? 3.209 6.675 -3.528 1.00 76.50 272 ARG A N 1
ATOM 2090 C CA . ARG A 1 272 ? 4.526 6.186 -3.088 1.00 76.50 272 ARG A CA 1
ATOM 2091 C C . ARG A 1 272 ? 4.451 4.739 -2.603 1.00 76.50 272 ARG A C 1
ATOM 2093 O O . ARG A 1 272 ? 3.393 4.262 -2.198 1.00 76.50 272 ARG A O 1
ATOM 2100 N N . ILE A 1 273 ? 5.584 4.045 -2.672 1.00 80.25 273 ILE A N 1
ATOM 2101 C CA . ILE A 1 273 ? 5.833 2.815 -1.908 1.00 80.25 273 ILE A CA 1
ATOM 2102 C C . ILE A 1 273 ? 6.824 3.120 -0.780 1.00 80.25 273 ILE A C 1
ATOM 2104 O O . ILE A 1 273 ? 7.358 4.233 -0.710 1.00 80.25 273 ILE A O 1
ATOM 2108 N N . ALA A 1 274 ? 7.080 2.150 0.105 1.00 75.25 274 ALA A N 1
ATOM 2109 C CA . ALA A 1 274 ? 8.083 2.313 1.155 1.00 75.25 274 ALA A CA 1
ATOM 2110 C C . ALA A 1 274 ? 9.424 2.759 0.549 1.00 75.25 274 ALA A C 1
ATOM 2112 O O . ALA A 1 274 ? 9.836 2.268 -0.505 1.00 75.25 274 ALA A O 1
ATOM 2113 N N . LYS A 1 275 ? 10.116 3.697 1.201 1.00 79.12 275 LYS A N 1
ATOM 2114 C CA . LYS A 1 275 ? 11.404 4.190 0.702 1.00 79.12 275 LYS A CA 1
ATOM 2115 C C . LYS A 1 275 ? 12.477 3.098 0.842 1.00 79.12 275 LYS A C 1
ATOM 2117 O O . LYS A 1 275 ? 12.563 2.488 1.906 1.00 79.12 275 LYS A O 1
ATOM 2122 N N . PRO A 1 276 ? 13.337 2.884 -0.171 1.00 84.38 276 PRO A N 1
ATOM 2123 C CA . PRO A 1 276 ? 14.430 1.914 -0.076 1.00 84.38 276 PRO A CA 1
ATOM 2124 C C . PRO A 1 276 ? 15.553 2.359 0.878 1.00 84.38 276 PRO A C 1
ATOM 2126 O O . PRO A 1 276 ? 16.360 1.533 1.299 1.00 84.38 276 PRO A O 1
ATOM 2129 N N . SER A 1 277 ? 15.624 3.653 1.223 1.00 87.56 277 SER A N 1
ATOM 2130 C CA . SER A 1 277 ? 16.679 4.245 2.068 1.00 87.56 277 SER A CA 1
ATOM 2131 C C . SER A 1 277 ? 18.097 4.019 1.523 1.00 87.56 277 SER A C 1
ATOM 2133 O O . SER A 1 277 ? 19.058 3.885 2.278 1.00 87.56 277 SER A O 1
ATOM 2135 N N . GLN A 1 278 ? 18.227 3.978 0.194 1.00 91.62 278 GLN A N 1
ATOM 2136 C CA . GLN A 1 278 ? 19.487 3.778 -0.522 1.00 91.62 278 GLN A CA 1
ATOM 2137 C C . GLN A 1 278 ? 19.867 5.011 -1.333 1.00 91.62 278 GLN A C 1
ATOM 2139 O O . GLN A 1 278 ? 19.024 5.847 -1.668 1.00 91.62 278 GLN A O 1
ATOM 2144 N N . LYS A 1 279 ? 21.158 5.108 -1.659 1.00 94.56 279 LYS A N 1
ATOM 2145 C CA . LYS A 1 279 ? 21.723 6.213 -2.432 1.00 94.56 279 LYS A CA 1
ATOM 2146 C C . LYS A 1 279 ? 22.478 5.700 -3.647 1.00 94.56 279 LYS A C 1
ATOM 2148 O O . LYS A 1 279 ? 23.207 4.712 -3.549 1.00 94.56 279 LYS A O 1
ATOM 2153 N N . SER A 1 280 ? 22.345 6.403 -4.762 1.00 94.88 280 SER A N 1
ATOM 2154 C CA . SER A 1 280 ? 22.959 6.042 -6.039 1.00 94.88 280 SER A CA 1
ATOM 2155 C C . SER A 1 280 ? 23.965 7.088 -6.519 1.00 94.88 280 SER A C 1
ATOM 2157 O O . SER A 1 280 ? 23.948 8.235 -6.070 1.00 94.88 280 SER A O 1
ATOM 2159 N N . THR A 1 281 ? 24.860 6.684 -7.425 1.00 93.06 281 THR A N 1
ATOM 2160 C CA . THR A 1 281 ? 25.678 7.620 -8.223 1.00 93.06 281 THR A CA 1
ATOM 2161 C C . THR A 1 281 ? 25.014 7.961 -9.557 1.00 93.06 281 THR A C 1
ATOM 2163 O O . THR A 1 281 ? 25.044 9.111 -9.978 1.00 93.06 281 THR A O 1
ATOM 2166 N N . ASP A 1 282 ? 24.390 6.974 -10.196 1.00 92.62 282 ASP A N 1
ATOM 2167 C CA . ASP A 1 282 ? 23.736 7.079 -11.504 1.00 92.62 282 ASP A CA 1
ATOM 2168 C C . ASP A 1 282 ? 22.227 6.790 -11.367 1.00 92.62 282 ASP A C 1
ATOM 2170 O O . ASP A 1 282 ? 21.754 6.455 -10.277 1.00 92.62 282 ASP A O 1
ATOM 2174 N N . THR A 1 283 ? 21.458 6.895 -12.456 1.00 95.31 283 THR A N 1
ATOM 2175 C CA . THR A 1 283 ? 20.023 6.560 -12.458 1.00 95.31 283 THR A CA 1
ATOM 2176 C C . THR A 1 283 ? 19.799 5.124 -11.959 1.00 95.31 283 THR A C 1
ATOM 2178 O O . THR A 1 283 ? 20.304 4.186 -12.575 1.00 95.31 283 THR A O 1
ATOM 2181 N N . PRO A 1 284 ? 19.058 4.909 -10.857 1.00 96.75 284 PRO A N 1
ATOM 2182 C CA . PRO A 1 284 ? 18.719 3.564 -10.407 1.00 96.75 284 PRO A CA 1
ATOM 2183 C C . PRO A 1 284 ? 17.742 2.908 -11.388 1.00 96.75 284 PRO A C 1
ATOM 2185 O O . PRO A 1 284 ? 16.882 3.586 -11.958 1.00 96.75 284 PRO A O 1
ATOM 2188 N N . VAL A 1 285 ? 17.854 1.592 -11.569 1.00 96.75 285 VAL A N 1
ATOM 2189 C CA . VAL A 1 285 ? 16.983 0.825 -12.466 1.00 96.75 285 VAL A CA 1
ATOM 2190 C C . VAL A 1 285 ? 16.064 -0.124 -11.727 1.00 96.75 285 VAL A C 1
ATOM 2192 O O . VAL A 1 285 ? 16.449 -0.729 -10.728 1.00 96.75 285 VAL A O 1
ATOM 2195 N N . VAL A 1 286 ? 14.838 -0.239 -12.231 1.00 96.88 286 VAL A N 1
ATOM 2196 C CA . VAL A 1 286 ? 13.776 -1.026 -11.614 1.00 96.88 286 VAL A CA 1
ATOM 2197 C C . VAL A 1 286 ? 13.157 -2.008 -12.609 1.00 96.88 286 VAL A C 1
ATOM 2199 O O . VAL A 1 286 ? 12.986 -1.675 -13.779 1.00 96.88 286 VAL A O 1
ATOM 2202 N N . ALA A 1 287 ? 12.826 -3.216 -12.148 1.00 96.25 287 ALA A N 1
ATOM 2203 C CA . ALA A 1 287 ? 12.080 -4.218 -12.912 1.00 96.25 287 ALA A CA 1
ATOM 2204 C C . ALA A 1 287 ? 11.128 -5.008 -12.010 1.00 96.25 287 ALA A C 1
ATOM 2206 O O . ALA A 1 287 ? 11.468 -5.317 -10.868 1.00 96.25 287 ALA A O 1
ATOM 2207 N N . VAL A 1 288 ? 9.955 -5.372 -12.528 1.00 92.56 288 VAL A N 1
ATOM 2208 C CA . VAL A 1 288 ? 9.055 -6.318 -11.855 1.00 92.56 288 VAL A CA 1
ATOM 2209 C C . VAL A 1 288 ? 9.340 -7.728 -12.355 1.00 92.56 288 VAL A C 1
ATOM 2211 O O . VAL A 1 288 ? 9.359 -7.982 -13.556 1.00 92.56 288 VAL A O 1
ATOM 2214 N N . PHE A 1 289 ? 9.524 -8.663 -11.428 1.00 88.12 289 PHE A N 1
ATOM 2215 C CA . PHE A 1 289 ? 9.635 -10.087 -11.721 1.00 88.12 289 PHE A CA 1
ATOM 2216 C C . PHE A 1 289 ? 9.013 -10.895 -10.578 1.00 88.12 289 PHE A C 1
ATOM 2218 O O . PHE A 1 289 ? 9.366 -10.694 -9.421 1.00 88.12 289 PHE A O 1
ATOM 2225 N N . ASN A 1 290 ? 8.064 -11.787 -10.884 1.00 81.25 290 ASN A N 1
ATOM 2226 C CA . ASN A 1 290 ? 7.386 -12.652 -9.904 1.00 81.25 290 ASN A CA 1
ATOM 2227 C C . ASN A 1 290 ? 6.865 -11.902 -8.658 1.00 81.25 290 ASN A C 1
ATOM 2229 O O . ASN A 1 290 ? 7.213 -12.245 -7.529 1.00 81.25 290 ASN A O 1
ATOM 2233 N N . LYS A 1 291 ? 6.059 -10.846 -8.868 1.00 80.62 291 LYS A N 1
ATOM 2234 C CA . LYS A 1 291 ? 5.518 -9.966 -7.803 1.00 80.62 291 LYS A CA 1
ATOM 2235 C C . LYS A 1 291 ? 6.588 -9.340 -6.900 1.00 80.62 291 LYS A C 1
ATOM 2237 O O . LYS A 1 291 ? 6.326 -8.941 -5.771 1.00 80.62 291 LYS A O 1
ATOM 2242 N N . THR A 1 292 ? 7.814 -9.252 -7.390 1.00 86.69 292 THR A N 1
ATOM 2243 C CA . THR A 1 292 ? 8.918 -8.621 -6.683 1.00 86.69 292 THR A CA 1
ATOM 2244 C C . THR A 1 292 ? 9.446 -7.493 -7.542 1.00 86.69 292 THR A C 1
ATOM 2246 O O . THR A 1 292 ? 9.760 -7.677 -8.719 1.00 86.69 292 THR A O 1
ATOM 2249 N N . LEU A 1 293 ? 9.536 -6.312 -6.948 1.00 92.94 293 LEU A N 1
ATOM 2250 C CA . LEU A 1 293 ? 10.214 -5.178 -7.533 1.00 92.94 293 LEU A CA 1
ATOM 2251 C C . LEU A 1 293 ? 11.708 -5.309 -7.231 1.00 92.94 293 LEU A C 1
ATOM 2253 O O . LEU A 1 293 ? 12.122 -5.324 -6.072 1.00 92.94 293 LEU A O 1
ATOM 2257 N N . TYR A 1 294 ? 12.514 -5.419 -8.277 1.00 94.88 294 TYR A N 1
ATOM 2258 C CA . TYR A 1 294 ? 13.966 -5.442 -8.202 1.00 94.88 294 TYR A CA 1
ATOM 2259 C C . TYR A 1 294 ? 14.482 -4.039 -8.466 1.00 94.88 294 TYR A C 1
ATOM 2261 O O . TYR A 1 294 ? 14.225 -3.480 -9.529 1.00 94.88 294 TYR A O 1
ATOM 2269 N N . LEU A 1 295 ? 15.220 -3.492 -7.508 1.00 96.06 295 LEU A N 1
ATOM 2270 C CA . LEU A 1 295 ? 15.934 -2.231 -7.634 1.00 96.06 295 LEU A CA 1
ATOM 2271 C C . LEU A 1 295 ? 17.427 -2.533 -7.753 1.00 96.06 295 LEU A C 1
ATOM 2273 O O . LEU A 1 295 ? 17.968 -3.246 -6.913 1.00 96.06 295 LEU A O 1
ATOM 2277 N N . VAL A 1 296 ? 18.093 -1.975 -8.760 1.00 95.31 296 VAL A N 1
ATOM 2278 C CA . VAL A 1 296 ? 19.540 -2.101 -8.979 1.00 95.31 296 VAL A CA 1
ATOM 2279 C C . VAL A 1 296 ? 20.148 -0.714 -9.163 1.00 95.31 296 VAL A C 1
ATOM 2281 O O . VAL A 1 296 ? 19.564 0.142 -9.829 1.00 95.31 296 VAL A O 1
ATOM 2284 N N . TRP A 1 297 ? 21.308 -0.463 -8.561 1.00 94.62 297 TRP A N 1
ATOM 2285 C CA . TRP A 1 297 ? 21.983 0.830 -8.662 1.00 94.62 297 TRP A CA 1
ATOM 2286 C C . TRP A 1 297 ? 23.495 0.723 -8.480 1.00 94.62 297 TRP A C 1
ATOM 2288 O O . TRP A 1 297 ? 24.008 -0.227 -7.892 1.00 94.62 297 TRP A O 1
ATOM 2298 N N . ASN A 1 298 ? 24.209 1.755 -8.931 1.00 92.75 298 ASN A N 1
ATOM 2299 C CA . ASN A 1 298 ? 25.617 1.949 -8.588 1.00 92.75 298 ASN A CA 1
ATOM 2300 C C . ASN A 1 298 ? 25.743 2.611 -7.219 1.00 92.75 298 ASN A C 1
ATOM 2302 O O . ASN A 1 298 ? 25.146 3.670 -6.994 1.00 92.75 298 ASN A O 1
ATOM 2306 N N . SER A 1 299 ? 26.559 2.026 -6.341 1.00 91.62 299 SER A N 1
ATOM 2307 C CA . SER A 1 299 ? 26.856 2.564 -5.014 1.00 91.62 299 SER A CA 1
ATOM 2308 C C . SER A 1 299 ? 27.312 4.024 -5.087 1.00 91.62 299 SER A C 1
ATOM 2310 O O . SER A 1 299 ? 27.981 4.448 -6.036 1.00 91.62 299 SER A O 1
ATOM 2312 N N . ARG A 1 300 ? 26.914 4.823 -4.087 1.00 91.88 300 ARG A N 1
ATOM 2313 C CA . ARG A 1 300 ? 27.242 6.254 -4.012 1.00 91.88 300 ARG A CA 1
ATOM 2314 C C . ARG A 1 300 ? 28.661 6.495 -3.497 1.00 91.88 300 ARG A C 1
ATOM 2316 O O . ARG A 1 300 ? 28.852 7.024 -2.404 1.00 91.88 300 ARG A O 1
ATOM 2323 N N . ASN A 1 301 ? 29.646 6.045 -4.264 1.00 88.12 301 ASN A N 1
ATOM 2324 C CA . ASN A 1 301 ? 31.072 6.244 -4.034 1.00 88.12 301 ASN A CA 1
ATOM 2325 C C . ASN A 1 301 ? 31.854 5.994 -5.338 1.00 88.12 301 ASN A C 1
ATOM 2327 O O . ASN A 1 301 ? 31.291 5.563 -6.345 1.00 88.12 301 ASN A O 1
ATOM 2331 N N . ASP A 1 302 ? 33.165 6.221 -5.299 1.00 85.00 302 ASP A N 1
ATOM 2332 C CA . ASP A 1 302 ? 34.042 6.078 -6.468 1.00 85.00 302 ASP A CA 1
ATOM 2333 C C . ASP A 1 302 ? 34.160 4.636 -6.989 1.00 85.00 302 ASP A C 1
ATOM 2335 O O . ASP A 1 302 ? 34.574 4.420 -8.131 1.00 85.00 302 ASP A O 1
ATOM 2339 N N . SER A 1 303 ? 33.804 3.630 -6.181 1.00 83.12 303 SER A N 1
ATOM 2340 C CA . SER A 1 303 ? 33.809 2.238 -6.632 1.00 83.12 303 SER A CA 1
ATOM 2341 C C . SER A 1 303 ? 32.668 1.953 -7.604 1.00 83.12 303 SER A C 1
ATOM 2343 O O . SER A 1 303 ? 32.868 1.129 -8.491 1.00 83.12 303 SER A O 1
ATOM 2345 N N . LYS A 1 304 ? 31.512 2.630 -7.492 1.00 87.12 304 LYS A N 1
ATOM 2346 C CA . LYS A 1 304 ? 30.309 2.354 -8.307 1.00 87.12 304 LYS A CA 1
ATOM 2347 C C . LYS A 1 304 ? 29.987 0.853 -8.386 1.00 87.12 304 LYS A C 1
ATOM 2349 O O . LYS A 1 304 ? 29.770 0.292 -9.465 1.00 87.12 304 LYS A O 1
ATOM 2354 N N . ASP A 1 305 ? 30.010 0.190 -7.236 1.00 87.50 305 ASP A N 1
ATOM 2355 C CA . ASP A 1 305 ? 29.664 -1.226 -7.134 1.00 87.50 305 ASP A CA 1
ATOM 2356 C C . ASP A 1 305 ? 28.179 -1.418 -7.457 1.00 87.50 305 ASP A C 1
ATOM 2358 O O . ASP A 1 305 ? 27.346 -0.600 -7.062 1.00 87.50 305 ASP A O 1
ATOM 2362 N N . VAL A 1 306 ? 27.842 -2.498 -8.163 1.00 90.62 306 VAL A N 1
ATOM 2363 C CA . VAL A 1 306 ? 26.448 -2.814 -8.504 1.00 90.62 306 VAL A CA 1
ATOM 2364 C C . VAL A 1 306 ? 25.747 -3.432 -7.290 1.00 90.62 306 VAL A C 1
ATOM 2366 O O . VAL A 1 306 ? 26.029 -4.566 -6.891 1.00 90.62 306 VAL A O 1
ATOM 2369 N N . LEU A 1 307 ? 24.828 -2.674 -6.700 1.00 91.69 307 LEU A N 1
ATOM 2370 C CA . LEU A 1 307 ? 24.019 -3.051 -5.543 1.00 91.69 307 LEU A CA 1
ATOM 2371 C C . LEU A 1 307 ? 22.576 -3.313 -5.961 1.00 91.69 307 LEU A C 1
ATOM 2373 O O . LEU A 1 307 ? 22.129 -2.835 -7.006 1.00 91.69 307 LEU A O 1
ATOM 2377 N N . TRP A 1 308 ? 21.849 -4.077 -5.147 1.00 93.00 308 TRP A N 1
ATOM 2378 C CA . TRP A 1 308 ? 20.453 -4.376 -5.427 1.00 93.00 308 TRP A CA 1
ATOM 2379 C C . TRP A 1 308 ? 19.633 -4.655 -4.166 1.00 93.00 308 TRP A C 1
ATOM 2381 O O . TRP A 1 308 ? 20.147 -5.047 -3.116 1.00 93.00 308 TRP A O 1
ATOM 2391 N N . SER A 1 309 ? 18.329 -4.443 -4.285 1.00 91.88 309 SER A N 1
ATOM 2392 C CA . SER A 1 309 ? 17.339 -4.717 -3.253 1.00 91.88 309 SER A CA 1
ATOM 2393 C C . SER A 1 309 ? 16.058 -5.224 -3.893 1.00 91.88 309 SER A C 1
ATOM 2395 O O . SER A 1 309 ? 15.770 -4.952 -5.060 1.00 91.88 309 SER A O 1
ATOM 2397 N N . THR A 1 310 ? 15.274 -5.955 -3.116 1.00 91.31 310 THR A N 1
ATOM 2398 C CA . THR A 1 310 ? 13.972 -6.467 -3.544 1.00 91.31 310 THR A CA 1
ATOM 2399 C C . THR A 1 310 ? 12.870 -5.923 -2.666 1.00 91.31 310 THR A C 1
ATOM 2401 O O . THR A 1 310 ? 13.059 -5.784 -1.462 1.00 91.31 310 THR A O 1
ATOM 2404 N N . TYR A 1 311 ? 11.712 -5.677 -3.257 1.00 85.75 311 TYR A N 1
ATOM 2405 C CA . TYR A 1 311 ? 10.492 -5.319 -2.552 1.00 85.75 311 TYR A CA 1
ATOM 2406 C C . TYR A 1 311 ? 9.377 -6.247 -3.008 1.00 85.75 311 TYR A C 1
ATOM 2408 O O . TYR A 1 311 ? 9.085 -6.321 -4.202 1.00 85.75 311 TYR A O 1
ATOM 2416 N N . ILE A 1 312 ? 8.769 -6.977 -2.077 1.00 81.06 312 ILE A N 1
ATOM 2417 C CA . ILE A 1 312 ? 7.635 -7.843 -2.403 1.00 81.06 312 ILE A CA 1
ATOM 2418 C C . ILE A 1 312 ? 6.413 -6.948 -2.569 1.00 81.06 312 ILE A C 1
ATOM 2420 O O . ILE A 1 312 ? 5.982 -6.296 -1.617 1.00 81.06 312 ILE A O 1
ATOM 2424 N N . ILE A 1 313 ? 5.887 -6.916 -3.790 1.00 76.12 313 ILE A N 1
ATOM 2425 C CA . ILE A 1 313 ? 4.680 -6.182 -4.155 1.00 76.12 313 ILE A CA 1
ATOM 2426 C C . ILE A 1 313 ? 3.508 -6.840 -3.415 1.00 76.12 313 ILE A C 1
ATOM 2428 O O . ILE A 1 313 ? 3.260 -8.028 -3.640 1.00 76.12 313 ILE A O 1
ATOM 2432 N N . PRO A 1 314 ? 2.809 -6.123 -2.513 1.00 67.00 314 PRO A N 1
ATOM 2433 C CA . PRO A 1 314 ? 1.620 -6.657 -1.868 1.00 67.00 314 PRO A CA 1
ATOM 2434 C C . PRO A 1 314 ? 0.575 -7.050 -2.909 1.00 67.00 314 PRO A C 1
ATOM 2436 O O . PRO A 1 314 ? 0.391 -6.345 -3.899 1.00 67.00 314 PRO A O 1
ATOM 2439 N N . ASP A 1 315 ? -0.158 -8.132 -2.645 1.00 50.66 315 ASP A N 1
ATOM 2440 C CA . ASP A 1 315 ? -1.272 -8.563 -3.499 1.00 50.66 315 ASP A CA 1
ATOM 2441 C C . ASP A 1 315 ? -2.376 -7.494 -3.612 1.00 50.66 315 ASP A C 1
ATOM 2443 O O . ASP A 1 315 ? -3.188 -7.544 -4.522 1.00 50.66 315 ASP A O 1
ATOM 2447 N N . VAL A 1 316 ? -2.413 -6.506 -2.708 1.00 49.47 316 VAL A N 1
ATOM 2448 C CA . VAL A 1 316 ? -3.367 -5.394 -2.755 1.00 49.47 316 VAL A CA 1
ATOM 2449 C C . VAL A 1 316 ? -2.674 -4.105 -2.322 1.00 49.47 316 VAL A C 1
ATOM 2451 O O . VAL A 1 316 ? -2.148 -4.015 -1.213 1.00 49.47 316 VAL A O 1
ATOM 2454 N N . TRP A 1 317 ? -2.731 -3.081 -3.173 1.00 54.38 317 TRP A N 1
ATOM 2455 C CA . TRP A 1 317 ? -2.219 -1.751 -2.872 1.00 54.38 317 TRP A CA 1
ATOM 2456 C C . TRP A 1 317 ? -3.348 -0.780 -2.506 1.00 54.38 317 TRP A C 1
ATOM 2458 O O . TRP A 1 317 ? -4.021 -0.251 -3.387 1.00 54.38 317 TRP A O 1
ATOM 2468 N N . PHE A 1 318 ? -3.533 -0.479 -1.227 1.00 58.12 318 PHE A N 1
ATOM 2469 C CA . PHE A 1 318 ? -4.279 0.707 -0.788 1.00 58.12 318 PHE A CA 1
ATOM 2470 C C . PHE A 1 318 ? -3.302 1.653 -0.099 1.00 58.12 318 PHE A C 1
ATOM 2472 O O . PHE A 1 318 ? -2.276 1.208 0.421 1.00 58.12 318 PHE A O 1
ATOM 2479 N N . ASP A 1 319 ? -3.595 2.949 -0.130 1.00 70.31 319 ASP A N 1
ATOM 2480 C CA . ASP A 1 319 ? -2.956 3.855 0.814 1.00 70.31 319 ASP A CA 1
ATOM 2481 C C . ASP A 1 319 ? -3.667 3.683 2.167 1.00 70.31 319 ASP A C 1
ATOM 2483 O O . ASP A 1 319 ? -4.895 3.829 2.226 1.00 70.31 319 ASP A O 1
ATOM 2487 N N . PRO A 1 320 ? -2.974 3.270 3.246 1.00 75.31 320 PRO A N 1
ATOM 2488 C CA . PRO A 1 320 ? -3.611 3.096 4.548 1.00 75.31 320 PRO A CA 1
ATOM 2489 C C . PRO A 1 320 ? -4.312 4.373 5.038 1.00 75.31 320 PRO A C 1
ATOM 2491 O O . PRO A 1 320 ? -5.300 4.289 5.769 1.00 75.31 320 PRO A O 1
ATOM 2494 N N . ASP A 1 321 ? -3.883 5.550 4.580 1.00 79.31 321 ASP A N 1
ATOM 2495 C CA . ASP A 1 321 ? -4.512 6.822 4.928 1.00 79.31 321 ASP A CA 1
ATOM 2496 C C . ASP A 1 321 ? -5.907 7.029 4.293 1.00 79.31 321 ASP A C 1
ATOM 2498 O O . ASP A 1 321 ? -6.740 7.724 4.872 1.00 79.31 321 ASP A O 1
ATOM 2502 N N . THR A 1 322 ? -6.219 6.367 3.172 1.00 85.88 322 THR A N 1
ATOM 2503 C CA . THR A 1 322 ? -7.418 6.618 2.343 1.00 85.88 322 THR A CA 1
ATOM 2504 C C . THR A 1 322 ? -8.123 5.336 1.882 1.00 85.88 322 THR A C 1
ATOM 2506 O O . THR A 1 322 ? -8.890 5.312 0.913 1.00 85.88 322 THR A O 1
ATOM 2509 N N . TRP A 1 323 ? -7.910 4.227 2.596 1.00 86.06 323 TRP A N 1
ATOM 2510 C CA . TRP A 1 323 ? -8.362 2.912 2.143 1.00 86.06 323 TRP A CA 1
ATOM 2511 C C . TRP A 1 323 ? -9.885 2.775 1.983 1.00 86.06 323 TRP A C 1
ATOM 2513 O O . TRP A 1 323 ? -10.325 2.009 1.114 1.00 86.06 323 TRP A O 1
ATOM 2523 N N . MET A 1 324 ? -10.697 3.490 2.780 1.00 88.75 324 MET A N 1
ATOM 2524 C CA . MET A 1 324 ? -12.162 3.473 2.648 1.00 88.75 324 MET A CA 1
ATOM 2525 C C . MET A 1 324 ? -12.618 4.223 1.387 1.00 88.75 324 MET A C 1
ATOM 2527 O O . MET A 1 324 ? -13.541 3.782 0.696 1.00 88.75 324 MET A O 1
ATOM 2531 N N . SER A 1 325 ? -11.938 5.317 1.047 1.00 84.25 325 SER A N 1
ATOM 2532 C CA . SER A 1 325 ? -12.147 6.128 -0.153 1.00 84.25 325 SER A CA 1
ATOM 2533 C C . SER A 1 325 ? -11.882 5.310 -1.410 1.00 84.25 325 SER A C 1
ATOM 2535 O O . SER A 1 325 ? -12.662 5.377 -2.369 1.00 84.25 325 SER A O 1
ATOM 2537 N N . ASP A 1 326 ? -10.841 4.481 -1.355 1.00 79.06 326 ASP A N 1
ATOM 2538 C CA . ASP A 1 326 ? -10.400 3.624 -2.446 1.00 79.06 326 ASP A CA 1
ATOM 2539 C C . ASP A 1 326 ? -11.333 2.425 -2.700 1.00 79.06 326 ASP A C 1
ATOM 2541 O O . ASP A 1 326 ? -11.197 1.774 -3.737 1.00 79.06 326 ASP A O 1
ATOM 2545 N N . LEU A 1 327 ? -12.260 2.073 -1.784 1.00 76.31 327 LEU A N 1
ATOM 2546 C CA . LEU A 1 327 ? -13.114 0.869 -1.922 1.00 76.31 327 LEU A CA 1
ATOM 2547 C C . LEU A 1 327 ? -14.005 0.911 -3.177 1.00 76.31 327 LEU A C 1
ATOM 2549 O O . LEU A 1 327 ? -14.515 -0.121 -3.610 1.00 76.31 327 LEU A O 1
ATOM 2553 N N . GLY A 1 328 ? -14.169 2.091 -3.779 1.00 68.12 328 GLY A N 1
ATOM 2554 C CA . GLY A 1 328 ? -15.002 2.315 -4.953 1.00 68.12 328 GLY A CA 1
ATOM 2555 C C . GLY A 1 328 ? -16.461 2.600 -4.594 1.00 68.12 328 GLY A C 1
ATOM 2556 O O . GLY A 1 328 ? -16.940 2.320 -3.495 1.00 68.12 328 GLY A O 1
ATOM 2557 N N . SER A 1 329 ? -17.201 3.173 -5.547 1.00 71.00 329 SER A N 1
ATOM 2558 C CA . SER A 1 329 ? -18.579 3.636 -5.323 1.00 71.00 329 SER A CA 1
ATOM 2559 C C . SER A 1 329 ? -19.570 2.518 -4.987 1.00 71.00 329 SER A C 1
ATOM 2561 O O . SER A 1 329 ? -20.572 2.769 -4.320 1.00 71.00 329 SER A O 1
ATOM 2563 N N . THR A 1 330 ? -19.280 1.278 -5.387 1.00 71.50 330 THR A N 1
ATOM 2564 C CA . THR A 1 330 ? -20.107 0.097 -5.097 1.00 71.50 330 THR A CA 1
ATOM 2565 C C . THR A 1 330 ? -20.123 -0.282 -3.612 1.00 71.50 330 THR A C 1
ATOM 2567 O O . THR A 1 330 ? -21.045 -0.969 -3.176 1.00 71.50 330 THR A O 1
ATOM 2570 N N . PHE A 1 331 ? -19.151 0.181 -2.817 1.00 81.38 331 PHE A N 1
ATOM 2571 C CA . PHE A 1 331 ? -19.096 -0.060 -1.372 1.00 81.38 331 PHE A CA 1
ATOM 2572 C C . PHE A 1 331 ? -19.823 1.003 -0.548 1.00 81.38 331 PHE A C 1
ATOM 2574 O O . PHE A 1 331 ? -20.171 0.735 0.597 1.00 81.38 331 PHE A O 1
ATOM 2581 N N . TYR A 1 332 ? -20.110 2.186 -1.100 1.00 82.56 332 TYR A N 1
ATOM 2582 C CA . TYR A 1 332 ? -20.724 3.272 -0.323 1.00 82.56 332 TYR A CA 1
ATOM 2583 C C . TYR A 1 332 ? -22.135 2.926 0.167 1.00 82.56 332 TYR A C 1
ATOM 2585 O O . TYR A 1 332 ? -22.551 3.394 1.223 1.00 82.56 332 TYR A O 1
ATOM 2593 N N . GLY A 1 333 ? -22.840 2.050 -0.554 1.00 89.06 333 GLY A N 1
ATOM 2594 C CA . GLY A 1 333 ? -24.124 1.509 -0.122 1.00 89.06 333 GLY A CA 1
ATOM 2595 C C . GLY A 1 333 ? -24.032 0.420 0.951 1.00 89.06 333 GLY A C 1
ATOM 2596 O O . GLY A 1 333 ? -25.067 0.084 1.513 1.00 89.06 333 GLY A O 1
ATOM 2597 N N . LYS A 1 334 ? -22.860 -0.148 1.254 1.00 93.38 334 LYS A N 1
ATOM 2598 C CA . LYS A 1 334 ? -22.725 -1.219 2.255 1.00 93.38 334 LYS A CA 1
ATOM 2599 C C . LYS A 1 334 ? -22.755 -0.672 3.676 1.00 93.38 334 LYS A C 1
ATOM 2601 O O . LYS A 1 334 ? -22.350 0.466 3.917 1.00 93.38 334 LYS A O 1
ATOM 2606 N N . TYR A 1 335 ? -23.212 -1.491 4.617 1.00 97.25 335 TYR A N 1
ATOM 2607 C CA . TYR A 1 335 ? -23.080 -1.201 6.042 1.00 97.25 335 TYR A CA 1
ATOM 2608 C C . TYR A 1 335 ? -21.626 -1.331 6.493 1.00 97.25 335 TYR A C 1
ATOM 2610 O O . TYR A 1 335 ? -20.888 -2.183 6.001 1.00 97.25 335 TYR A O 1
ATOM 2618 N N . VAL A 1 336 ? -21.219 -0.537 7.485 1.00 96.81 336 VAL A N 1
ATOM 2619 C CA . VAL A 1 336 ? -19.886 -0.682 8.102 1.00 96.81 336 VAL A CA 1
ATOM 2620 C C . VAL A 1 336 ? -19.689 -2.064 8.722 1.00 96.81 336 VAL A C 1
ATOM 2622 O O . VAL A 1 336 ? -18.578 -2.581 8.738 1.00 96.81 336 VAL A O 1
ATOM 2625 N N . SER A 1 337 ? -20.777 -2.704 9.153 1.00 97.75 337 SER A N 1
ATOM 2626 C CA . SER A 1 337 ? -20.782 -4.072 9.664 1.00 97.75 337 SER A CA 1
ATOM 2627 C C . SER A 1 337 ? -20.398 -5.116 8.617 1.00 97.75 337 SER A C 1
ATOM 2629 O O . SER A 1 337 ? -20.030 -6.221 9.008 1.00 97.75 337 SER A O 1
ATOM 2631 N N . GLU A 1 338 ? -20.475 -4.812 7.318 1.00 96.06 338 GLU A N 1
ATOM 2632 C CA . GLU A 1 338 ? -20.034 -5.698 6.229 1.00 96.06 338 GLU A CA 1
ATOM 2633 C C . GLU A 1 338 ? -18.521 -5.641 5.985 1.00 96.06 338 GLU A C 1
ATOM 2635 O O . GLU A 1 338 ? -17.990 -6.486 5.264 1.00 96.06 338 GLU A O 1
ATOM 2640 N N . LEU A 1 339 ? -17.832 -4.655 6.563 1.00 95.00 339 LEU A N 1
ATOM 2641 C CA . LEU A 1 339 ? -16.400 -4.458 6.392 1.00 95.00 339 LEU A CA 1
ATOM 2642 C C . LEU A 1 339 ? -15.598 -5.180 7.479 1.00 95.00 339 LEU A C 1
ATOM 2644 O O . LEU A 1 339 ? -16.065 -5.433 8.591 1.00 95.00 339 LEU A O 1
ATOM 2648 N N . THR A 1 340 ? -14.347 -5.469 7.146 1.00 96.31 340 THR A N 1
ATOM 2649 C CA . THR A 1 340 ? -13.295 -5.843 8.085 1.00 96.31 340 THR A CA 1
ATOM 2650 C C . THR A 1 340 ? -12.521 -4.577 8.447 1.00 96.31 340 THR A C 1
ATOM 2652 O O . THR A 1 340 ? -11.811 -4.030 7.604 1.00 96.31 340 THR A O 1
ATOM 2655 N N . ILE A 1 341 ? -12.705 -4.060 9.663 1.00 97.69 341 ILE A N 1
ATOM 2656 C CA . ILE A 1 341 ? -12.221 -2.725 10.056 1.00 97.69 341 ILE A CA 1
ATOM 2657 C C . ILE A 1 341 ? -11.139 -2.857 11.132 1.00 97.69 341 ILE A C 1
ATOM 2659 O O . ILE A 1 341 ? -11.422 -3.427 12.187 1.00 97.69 341 ILE A O 1
ATOM 2663 N N . PRO A 1 342 ? -9.929 -2.310 10.932 1.00 97.44 342 PRO A N 1
ATOM 2664 C CA . PRO A 1 342 ? -8.937 -2.256 11.996 1.00 97.44 342 PRO A CA 1
ATOM 2665 C C . PRO A 1 342 ? -9.313 -1.191 13.039 1.00 97.44 342 PRO A C 1
ATOM 2667 O O . PRO A 1 342 ? -9.678 -0.055 12.709 1.00 97.44 342 PRO A O 1
ATOM 2670 N N . GLY A 1 343 ? -9.216 -1.572 14.308 1.00 98.44 343 GLY A N 1
ATOM 2671 C CA . GLY A 1 343 ? -9.507 -0.743 15.468 1.00 98.44 343 GLY A CA 1
ATOM 2672 C C . GLY A 1 343 ? -8.422 -0.821 16.535 1.00 98.44 343 GLY A C 1
ATOM 2673 O O . GLY A 1 343 ? -7.624 -1.756 16.545 1.00 98.44 343 GLY A O 1
ATOM 2674 N N . THR A 1 344 ? -8.417 0.132 17.462 1.00 98.69 344 THR A N 1
ATOM 2675 C CA . THR A 1 344 ? -7.498 0.140 18.610 1.00 98.69 344 THR A CA 1
ATOM 2676 C C . THR A 1 344 ? -8.242 0.151 19.936 1.00 98.69 344 THR A C 1
ATOM 2678 O O . THR A 1 344 ? -9.223 0.875 20.109 1.00 98.69 344 THR A O 1
ATOM 2681 N N . HIS A 1 345 ? -7.772 -0.682 20.863 1.00 98.19 345 HIS A N 1
ATOM 2682 C CA . HIS A 1 345 ? -8.214 -0.725 22.252 1.00 98.19 345 HIS A CA 1
ATOM 2683 C C . HIS A 1 345 ? -7.495 0.365 23.055 1.00 98.19 345 HIS A C 1
ATOM 2685 O O . HIS A 1 345 ? -6.291 0.564 22.874 1.00 98.19 345 HIS A O 1
ATOM 2691 N N . ASP A 1 346 ? -8.229 1.069 23.925 1.00 97.50 346 ASP A N 1
ATOM 2692 C CA . ASP A 1 346 ? -7.704 2.201 24.698 1.00 97.50 346 ASP A CA 1
ATOM 2693 C C . ASP A 1 346 ? -6.844 3.129 23.831 1.00 97.50 346 ASP A C 1
ATOM 2695 O O . ASP A 1 346 ? -5.655 3.330 24.078 1.00 97.50 346 ASP A O 1
ATOM 2699 N N . SER A 1 347 ? -7.428 3.664 22.756 1.00 98.44 347 SER A N 1
ATOM 2700 C CA . SER A 1 347 ? -6.679 4.247 21.636 1.00 98.44 347 SER A CA 1
ATOM 2701 C C . SER A 1 347 ? -5.723 5.378 22.029 1.00 98.44 347 SER A C 1
ATOM 2703 O O . SER A 1 347 ? -4.798 5.679 21.284 1.00 98.44 347 SER A O 1
ATOM 2705 N N . CYS A 1 348 ? -5.928 6.023 23.177 1.00 97.75 348 CYS A N 1
ATOM 2706 C CA . CYS A 1 348 ? -5.071 7.101 23.667 1.00 97.75 348 CYS A CA 1
ATOM 2707 C C . CYS A 1 348 ? -3.998 6.651 24.672 1.00 97.75 348 CYS A C 1
ATOM 2709 O O . CYS A 1 348 ? -3.225 7.500 25.116 1.00 97.75 348 CYS A O 1
ATOM 2711 N N . ALA A 1 349 ? -3.941 5.377 25.078 1.00 96.69 349 ALA A N 1
ATOM 2712 C CA . ALA A 1 349 ? -3.046 4.898 26.135 1.00 96.69 349 ALA A CA 1
ATOM 2713 C C . ALA A 1 349 ? -1.609 4.661 25.632 1.00 96.69 349 ALA A C 1
ATOM 2715 O O . ALA A 1 349 ? -1.052 3.562 25.706 1.00 96.69 349 ALA A O 1
ATOM 2716 N N . VAL A 1 350 ? -1.006 5.746 25.139 1.00 92.62 350 VAL A N 1
ATOM 2717 C CA . VAL A 1 350 ? 0.427 5.886 24.874 1.00 92.62 350 VAL A CA 1
ATOM 2718 C C . VAL A 1 350 ? 1.088 6.334 26.175 1.00 92.62 350 VAL A C 1
ATOM 2720 O O . VAL A 1 350 ? 1.057 7.510 26.538 1.00 92.62 350 VAL A O 1
ATOM 2723 N N . THR A 1 351 ? 1.612 5.378 26.938 1.00 88.06 351 THR A N 1
ATOM 2724 C CA . THR A 1 351 ? 2.201 5.634 28.256 1.00 88.06 351 THR A CA 1
ATOM 2725 C C . THR A 1 351 ? 3.324 4.655 28.561 1.00 88.06 351 THR A C 1
ATOM 2727 O O . THR A 1 351 ? 3.230 3.468 28.249 1.00 88.06 351 THR A O 1
ATOM 2730 N N . ASP A 1 352 ? 4.359 5.152 29.235 1.00 80.44 352 ASP A N 1
ATOM 2731 C CA . ASP A 1 352 ? 5.470 4.343 29.743 1.00 80.44 352 ASP A CA 1
ATOM 2732 C C . ASP A 1 352 ? 5.143 3.680 31.092 1.00 80.44 352 ASP A C 1
ATOM 2734 O O . ASP A 1 352 ? 5.975 2.966 31.657 1.00 80.44 352 ASP A O 1
ATOM 2738 N N . PHE A 1 353 ? 3.943 3.910 31.644 1.00 83.44 353 PHE A N 1
ATOM 2739 C CA . PHE A 1 353 ? 3.542 3.278 32.896 1.00 83.44 353 PHE A CA 1
ATOM 2740 C C . PHE A 1 353 ? 3.464 1.747 32.716 1.00 83.44 353 PHE A C 1
ATOM 2742 O O . PHE A 1 353 ? 2.693 1.269 31.872 1.00 83.44 353 PHE A O 1
ATOM 2749 N N . PRO A 1 354 ? 4.230 0.954 33.496 1.00 79.38 354 PRO A N 1
ATOM 2750 C CA . PRO A 1 354 ? 4.339 -0.485 33.283 1.00 79.38 354 PRO A CA 1
ATOM 2751 C C . PRO A 1 354 ? 2.982 -1.194 33.294 1.00 79.38 354 PRO A C 1
ATOM 2753 O O . PRO A 1 354 ? 2.253 -1.158 34.282 1.00 79.38 354 PRO A O 1
ATOM 2756 N N . GLY A 1 355 ? 2.658 -1.867 32.188 1.00 82.25 355 GLY A N 1
ATOM 2757 C CA . GLY A 1 355 ? 1.431 -2.655 32.050 1.00 82.25 355 GLY A CA 1
ATOM 2758 C C . GLY A 1 355 ? 0.158 -1.864 31.725 1.00 82.25 355 GLY A C 1
ATOM 2759 O O . GLY A 1 355 ? -0.881 -2.500 31.596 1.00 82.25 355 GLY A O 1
ATOM 2760 N N . ALA A 1 356 ? 0.230 -0.536 31.567 1.00 88.50 356 ALA A N 1
ATOM 2761 C CA . ALA A 1 356 ? -0.919 0.302 31.192 1.00 88.50 356 ALA A CA 1
ATOM 2762 C C . ALA A 1 356 ? -0.889 0.792 29.736 1.00 88.50 356 ALA A C 1
ATOM 2764 O O . ALA A 1 356 ? -1.916 1.198 29.201 1.00 88.50 356 ALA A O 1
ATOM 2765 N N . GLY A 1 357 ? 0.280 0.777 29.090 1.00 92.12 357 GLY A N 1
ATOM 2766 C CA . GLY A 1 357 ? 0.385 1.113 27.673 1.00 92.12 357 GLY A CA 1
ATOM 2767 C C . GLY A 1 357 ? -0.304 0.065 26.801 1.00 92.12 357 GLY A C 1
ATOM 2768 O O . GLY A 1 357 ? -0.060 -1.133 26.970 1.00 92.12 357 GLY A O 1
ATOM 2769 N N . THR A 1 358 ? -1.115 0.525 25.849 1.00 95.56 358 THR A N 1
ATOM 2770 C CA . THR A 1 358 ? -1.756 -0.315 24.820 1.00 95.56 358 THR A CA 1
ATOM 2771 C C . THR A 1 358 ? -1.418 0.138 23.402 1.00 95.56 358 THR A C 1
ATOM 2773 O O . THR A 1 358 ? -1.610 -0.621 22.455 1.00 95.56 358 THR A O 1
ATOM 2776 N N . GLN A 1 359 ? -0.886 1.354 23.231 1.00 94.50 359 GLN A N 1
ATOM 2777 C CA . GLN A 1 359 ? -0.547 1.934 21.932 1.00 94.50 359 GLN A CA 1
ATOM 2778 C C . GLN A 1 359 ? 0.853 2.569 21.954 1.00 94.50 359 GLN A C 1
ATOM 2780 O O . GLN A 1 359 ? 1.277 3.118 22.969 1.00 94.50 359 GLN A O 1
ATOM 2785 N N . TYR A 1 360 ? 1.562 2.537 20.817 1.00 87.56 360 TYR A N 1
ATOM 2786 C CA . TYR A 1 360 ? 2.733 3.410 20.579 1.00 87.56 360 TYR A CA 1
ATOM 2787 C C . TYR A 1 360 ? 2.397 4.618 19.709 1.00 87.56 360 TYR A C 1
ATOM 2789 O O . TYR A 1 360 ? 3.106 5.619 19.733 1.00 87.56 360 TYR A O 1
ATOM 2797 N N . LEU A 1 361 ? 1.339 4.506 18.912 1.00 87.12 361 LEU A N 1
ATOM 2798 C CA . LEU A 1 361 ? 0.936 5.521 17.957 1.00 87.12 361 LEU A CA 1
ATOM 2799 C C . LEU A 1 361 ? -0.084 6.452 18.605 1.00 87.12 361 LEU A C 1
ATOM 2801 O O . LEU A 1 361 ? -1.034 5.982 19.230 1.00 87.12 361 LEU A O 1
ATOM 2805 N N . TYR A 1 362 ? 0.064 7.759 18.407 1.00 90.12 362 TYR A N 1
ATOM 2806 C CA . TYR A 1 362 ? -0.995 8.712 18.732 1.00 90.12 362 TYR A CA 1
ATOM 2807 C C . TYR A 1 362 ? -2.118 8.640 17.686 1.00 90.12 362 TYR A C 1
ATOM 2809 O O . TYR A 1 362 ? -1.960 8.051 16.618 1.00 90.12 362 TYR A O 1
ATOM 2817 N N . ILE A 1 363 ? -3.269 9.251 17.978 1.00 95.38 363 ILE A N 1
ATOM 2818 C CA . ILE A 1 363 ? -4.492 9.138 17.163 1.00 95.38 363 ILE A CA 1
ATOM 2819 C C . ILE A 1 363 ? -4.264 9.462 15.679 1.00 95.38 363 ILE A C 1
ATOM 2821 O O . ILE A 1 363 ? -4.723 8.713 14.819 1.00 95.38 363 ILE A O 1
ATOM 2825 N N . THR A 1 364 ? -3.529 10.530 15.359 1.00 89.75 364 THR A N 1
ATOM 2826 C CA . THR A 1 364 ? -3.236 10.895 13.962 1.00 89.75 364 THR A CA 1
ATOM 2827 C C . THR A 1 364 ? -2.416 9.820 13.248 1.00 89.75 364 THR A C 1
ATOM 2829 O O . THR A 1 364 ? -2.709 9.491 12.102 1.00 89.75 364 THR A O 1
ATOM 2832 N N . ASP A 1 365 ? -1.432 9.225 13.923 1.00 86.94 365 ASP A N 1
ATOM 2833 C CA . ASP A 1 365 ? -0.605 8.165 13.343 1.00 86.94 365 ASP A CA 1
ATOM 2834 C C . ASP A 1 365 ? -1.394 6.861 13.183 1.00 86.94 365 ASP A C 1
ATOM 2836 O O . ASP A 1 365 ? -1.237 6.166 12.184 1.00 86.94 365 ASP A O 1
ATOM 2840 N N . GLN A 1 366 ? -2.303 6.557 14.115 1.00 94.31 366 GLN A N 1
ATOM 2841 C CA . GLN A 1 366 ? -3.244 5.441 13.976 1.00 94.31 366 GLN A CA 1
ATOM 2842 C C . GLN A 1 366 ? -4.160 5.631 12.759 1.00 94.31 366 GLN A C 1
ATOM 2844 O O . GLN A 1 366 ? -4.352 4.696 11.981 1.00 94.31 366 GLN A O 1
ATOM 2849 N N . LEU A 1 367 ? -4.699 6.839 12.560 1.00 93.94 367 LEU A N 1
ATOM 2850 C CA . LEU A 1 367 ? -5.511 7.169 11.386 1.00 93.94 367 LEU A CA 1
ATOM 2851 C C . LEU A 1 367 ? -4.711 7.003 10.087 1.00 93.94 367 LEU A C 1
ATOM 2853 O O . LEU A 1 367 ? -5.184 6.337 9.166 1.00 93.94 367 LEU A O 1
ATOM 2857 N N . ASN A 1 368 ? -3.485 7.530 10.038 1.00 86.25 368 ASN A N 1
ATOM 2858 C CA . ASN A 1 368 ? -2.587 7.385 8.887 1.0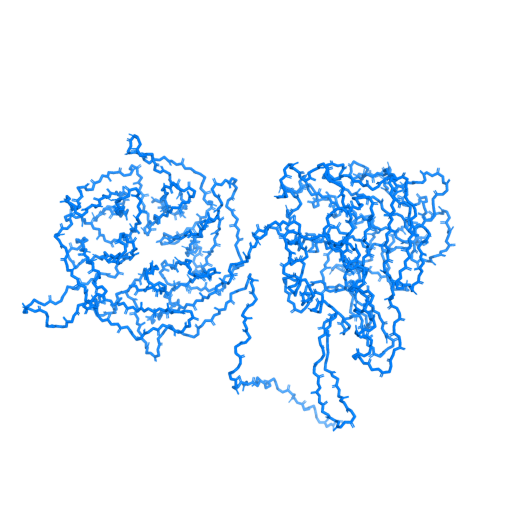0 86.25 368 ASN A CA 1
ATOM 2859 C C . ASN A 1 368 ? -2.206 5.921 8.622 1.00 86.25 368 ASN A C 1
ATOM 2861 O O . ASN A 1 368 ? -2.027 5.534 7.475 1.00 86.25 368 ASN A O 1
ATOM 2865 N N . ALA A 1 369 ? -2.116 5.094 9.666 1.00 83.69 369 ALA A N 1
ATOM 2866 C CA . ALA A 1 369 ? -1.853 3.663 9.540 1.00 83.69 369 ALA A CA 1
ATOM 2867 C C . ALA A 1 369 ? -3.079 2.854 9.075 1.00 83.69 369 ALA A C 1
ATOM 2869 O O . ALA A 1 369 ? -2.939 1.681 8.738 1.00 83.69 369 ALA A O 1
ATOM 2870 N N . GLY A 1 370 ? -4.271 3.462 9.047 1.00 92.12 370 GLY A N 1
ATOM 2871 C CA . GLY A 1 370 ? -5.505 2.861 8.538 1.00 92.12 370 GLY A CA 1
ATOM 2872 C C . GLY A 1 370 ? -6.537 2.462 9.590 1.00 92.12 370 GLY A C 1
ATOM 2873 O O . GLY A 1 370 ? -7.587 1.932 9.222 1.00 92.12 370 GLY A O 1
ATOM 2874 N N . ILE A 1 371 ? -6.303 2.757 10.875 1.00 97.44 371 ILE A N 1
ATOM 2875 C CA . ILE A 1 371 ? -7.284 2.543 11.950 1.00 97.44 371 ILE A CA 1
ATOM 2876 C C . ILE A 1 371 ? -8.527 3.407 11.704 1.00 97.44 371 ILE A C 1
ATOM 2878 O O . ILE A 1 371 ? -8.424 4.603 11.419 1.00 97.44 371 ILE A O 1
ATOM 2882 N N . ARG A 1 372 ? -9.719 2.809 11.813 1.00 98.38 372 ARG A N 1
ATOM 2883 C CA . ARG A 1 372 ? -11.007 3.518 11.661 1.00 98.38 372 ARG A CA 1
ATOM 2884 C C . ARG A 1 372 ? -11.988 3.253 12.802 1.00 98.38 372 ARG A C 1
ATOM 2886 O O . ARG A 1 372 ? -13.073 3.822 12.786 1.00 98.38 372 ARG A O 1
ATOM 2893 N N . TYR A 1 373 ? -11.618 2.442 13.793 1.00 98.81 373 TYR A N 1
ATOM 2894 C CA . TYR A 1 373 ? -12.384 2.245 15.025 1.00 98.81 373 TYR A CA 1
ATOM 2895 C C . TYR A 1 373 ? -11.538 2.600 16.248 1.00 98.81 373 TYR A C 1
ATOM 2897 O O . TYR A 1 373 ? -10.454 2.049 16.424 1.00 98.81 373 TYR A O 1
ATOM 2905 N N . PHE A 1 374 ? -12.040 3.491 17.098 1.00 98.88 374 PHE A N 1
ATOM 2906 C CA . PHE A 1 374 ? -11.310 4.001 18.256 1.00 98.88 374 PHE A CA 1
ATOM 2907 C C . PHE A 1 374 ? -12.104 3.776 19.542 1.00 98.88 374 PHE A C 1
ATOM 2909 O O . PHE A 1 374 ? -13.249 4.221 19.642 1.00 98.88 374 PHE A O 1
ATOM 2916 N N . ASP A 1 375 ? -11.488 3.112 20.520 1.00 98.75 375 ASP A N 1
ATOM 2917 C CA . ASP A 1 375 ? -11.988 2.981 21.890 1.00 98.75 375 ASP A CA 1
ATOM 2918 C C . ASP A 1 375 ? -11.445 4.133 22.747 1.00 98.75 375 ASP A C 1
ATOM 2920 O O . ASP A 1 375 ? -10.308 4.100 23.222 1.00 98.75 375 ASP A O 1
ATOM 2924 N N . LEU A 1 376 ? -12.249 5.188 22.905 1.00 98.75 376 LEU A N 1
ATOM 2925 C CA . LEU A 1 376 ? -11.918 6.375 23.687 1.00 98.75 376 LEU A CA 1
ATOM 2926 C C . LEU A 1 376 ? -12.516 6.264 25.090 1.00 98.75 376 LEU A C 1
ATOM 2928 O O . LEU A 1 376 ? -13.734 6.324 25.279 1.00 98.75 376 LEU A O 1
ATOM 2932 N N . ARG A 1 377 ? -11.646 6.161 26.093 1.00 98.31 377 ARG A N 1
ATOM 2933 C CA . ARG A 1 377 ? -12.038 6.093 27.503 1.00 98.31 377 ARG A CA 1
ATOM 2934 C C . ARG A 1 377 ? -11.700 7.387 28.217 1.00 98.31 377 ARG A C 1
ATOM 2936 O O . ARG A 1 377 ? -10.580 7.889 28.126 1.00 98.31 377 ARG A O 1
ATOM 2943 N N . THR A 1 378 ? -12.689 7.968 28.883 1.00 98.00 378 THR A N 1
ATOM 2944 C CA . THR A 1 378 ? -12.585 9.318 29.444 1.00 98.00 378 THR A CA 1
ATOM 2945 C C . THR A 1 378 ? -13.317 9.426 30.775 1.00 98.00 378 THR A C 1
ATOM 2947 O O . THR A 1 378 ? -14.228 8.649 31.048 1.00 98.00 378 THR A O 1
ATOM 2950 N N . LYS A 1 379 ? -12.918 10.383 31.610 1.00 97.62 379 LYS A N 1
ATOM 2951 C CA . LYS A 1 379 ? -13.632 10.774 32.829 1.00 97.62 379 LYS A CA 1
ATOM 2952 C C . LYS A 1 379 ? -13.936 12.260 32.781 1.00 97.62 379 LYS A C 1
ATOM 2954 O O . LYS A 1 379 ? -13.187 13.019 32.165 1.00 97.62 379 LYS A O 1
ATOM 2959 N N . LEU A 1 380 ? -15.035 12.642 33.423 1.00 97.62 380 LEU A N 1
ATOM 2960 C CA . LEU A 1 380 ? -15.316 14.033 33.741 1.00 97.62 380 LEU A CA 1
ATOM 2961 C C . LEU A 1 380 ? -14.593 14.367 35.047 1.00 97.62 380 LEU A C 1
ATOM 2963 O O . LEU A 1 380 ? -14.900 13.764 36.074 1.00 97.62 380 LEU A O 1
ATOM 2967 N N . ASP A 1 381 ? -13.643 15.294 34.986 1.00 95.81 381 ASP A N 1
ATOM 2968 C CA . ASP A 1 381 ? -12.896 15.747 36.160 1.00 95.81 381 ASP A CA 1
ATOM 2969 C C . ASP A 1 381 ? -13.546 17.009 36.769 1.00 95.81 381 ASP A C 1
ATOM 2971 O O . ASP A 1 381 ? -14.423 17.640 36.172 1.00 95.81 381 ASP A O 1
ATOM 2975 N N . ASP A 1 382 ? -13.114 17.384 37.978 1.00 94.00 382 ASP A N 1
ATOM 2976 C CA . ASP A 1 382 ? -13.703 18.467 38.789 1.00 94.00 382 ASP A CA 1
ATOM 2977 C C . ASP A 1 382 ? -13.666 19.857 38.119 1.00 94.00 382 ASP A C 1
ATOM 2979 O O . ASP 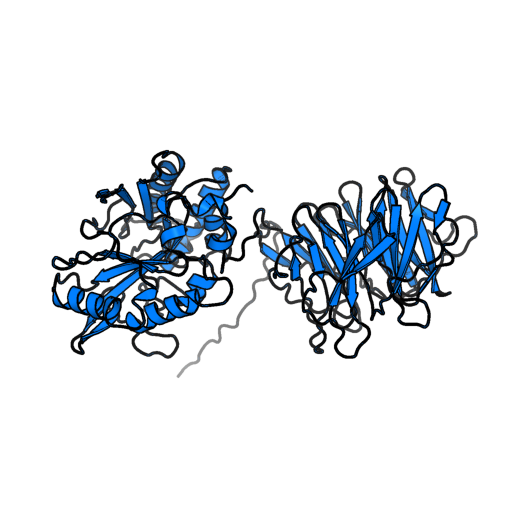A 1 382 ? -14.422 20.755 38.491 1.00 94.00 382 ASP A O 1
ATOM 2983 N N . ASP A 1 383 ? -12.796 20.053 37.123 1.00 95.06 383 ASP A N 1
ATOM 2984 C CA . ASP A 1 383 ? -12.719 21.275 36.312 1.00 95.06 383 ASP A CA 1
ATOM 2985 C C . ASP A 1 383 ? -13.779 21.327 35.188 1.00 95.06 383 ASP A C 1
ATOM 2987 O O . ASP A 1 383 ? -13.824 22.280 34.401 1.00 95.06 383 ASP A O 1
ATOM 2991 N N . GLY A 1 384 ? -14.643 20.310 35.112 1.00 93.94 384 GLY A N 1
ATOM 2992 C CA . GLY A 1 384 ? -15.698 20.165 34.116 1.00 93.94 384 GLY A CA 1
ATOM 2993 C C . GLY A 1 384 ? -15.199 19.715 32.741 1.00 93.94 384 GLY A C 1
ATOM 2994 O O . GLY A 1 384 ? -15.976 19.742 31.783 1.00 93.94 384 GLY A O 1
ATOM 2995 N N . GLN A 1 385 ? -13.924 19.333 32.609 1.00 96.25 385 GLN A N 1
ATOM 2996 C CA . GLN A 1 385 ? -13.359 18.824 31.364 1.00 96.25 385 GLN A CA 1
ATOM 2997 C C . GLN A 1 385 ? -13.397 17.296 31.308 1.00 96.25 385 GLN A C 1
ATOM 2999 O O . GLN A 1 385 ? -13.297 16.592 32.310 1.00 96.25 385 GLN A O 1
ATOM 3004 N N . LEU A 1 386 ? -13.512 16.781 30.084 1.00 97.88 386 LEU A N 1
ATOM 3005 C CA . LEU A 1 386 ? -13.403 15.356 29.793 1.00 97.88 386 LEU A CA 1
ATOM 3006 C C . LEU A 1 386 ? -11.951 15.028 29.438 1.00 97.88 386 LEU A C 1
ATOM 3008 O O . LEU A 1 386 ? -11.494 15.374 28.342 1.00 97.88 386 LEU A O 1
ATOM 3012 N N . TYR A 1 387 ? -11.231 14.362 30.339 1.00 98.44 387 TYR A N 1
ATOM 3013 C CA . TYR A 1 387 ? -9.857 13.904 30.106 1.00 98.44 387 TYR A CA 1
ATOM 3014 C C . TYR A 1 387 ? -9.815 12.432 29.719 1.00 98.44 387 TYR A C 1
ATOM 3016 O O . TYR A 1 387 ? -10.683 11.648 30.103 1.00 98.44 387 TYR A O 1
ATOM 3024 N N . MET A 1 388 ? -8.808 12.052 28.940 1.00 98.50 388 MET A N 1
ATOM 3025 C CA . MET A 1 388 ? -8.560 10.673 28.532 1.00 98.50 388 MET A CA 1
ATOM 3026 C C . MET A 1 388 ? -7.917 9.885 29.680 1.00 98.50 388 MET A C 1
ATOM 3028 O O . MET A 1 388 ? -6.969 10.361 30.306 1.00 98.50 388 MET A O 1
ATOM 3032 N N . TYR A 1 389 ? -8.399 8.667 29.927 1.00 97.31 389 TYR A N 1
ATOM 3033 C CA . TYR A 1 389 ? -7.938 7.802 31.017 1.00 97.31 389 TYR A CA 1
ATOM 3034 C C . TYR A 1 389 ? -7.733 6.358 30.556 1.00 97.31 389 TYR A C 1
ATOM 3036 O O . TYR A 1 389 ? -8.413 5.886 29.651 1.00 97.31 389 TYR A O 1
ATOM 3044 N N . HIS A 1 390 ? -6.843 5.650 31.251 1.00 94.12 390 HIS A N 1
ATOM 3045 C CA . HIS A 1 390 ? -6.766 4.189 31.272 1.00 94.12 390 HIS A CA 1
ATOM 3046 C C . HIS A 1 390 ? -6.873 3.733 32.733 1.00 94.12 390 HIS A C 1
ATOM 3048 O O . HIS A 1 390 ? -5.934 3.902 33.520 1.00 94.12 390 HIS A O 1
ATOM 3054 N N . GLY A 1 391 ? -8.032 3.217 33.148 1.00 90.94 391 GLY A N 1
ATOM 3055 C CA . GLY A 1 391 ? -8.315 2.933 34.552 1.00 90.94 391 GLY A CA 1
ATOM 3056 C C . GLY A 1 391 ? -8.147 4.180 35.427 1.00 90.94 391 GLY A C 1
ATOM 3057 O O . GLY A 1 391 ? -8.884 5.156 35.303 1.00 90.94 391 GLY A O 1
ATOM 3058 N N . ILE A 1 392 ? -7.174 4.166 36.340 1.00 90.19 392 ILE A N 1
ATOM 3059 C CA . ILE A 1 392 ? -6.865 5.302 37.231 1.00 90.19 392 ILE A CA 1
ATOM 3060 C C . ILE A 1 392 ? -5.847 6.292 36.645 1.00 90.19 392 ILE A C 1
ATOM 3062 O O . ILE A 1 392 ? -5.567 7.309 37.272 1.00 90.19 392 ILE A O 1
ATOM 3066 N N . ILE A 1 393 ? -5.268 5.995 35.480 1.00 93.56 393 ILE A N 1
ATOM 3067 C CA . ILE A 1 393 ? -4.126 6.730 34.933 1.00 93.56 393 ILE A CA 1
ATOM 3068 C C . ILE A 1 393 ? -4.631 7.794 33.948 1.00 93.56 393 ILE A C 1
ATOM 3070 O O . ILE A 1 393 ? -5.181 7.416 32.910 1.00 93.56 393 ILE A O 1
ATOM 3074 N N . PRO A 1 394 ? -4.444 9.099 34.228 1.00 95.56 394 PRO A N 1
ATOM 3075 C CA . PRO A 1 394 ? -4.714 10.147 33.251 1.00 95.56 394 PRO A CA 1
ATOM 3076 C C . PRO A 1 394 ? -3.670 10.102 32.131 1.00 95.56 394 PRO A C 1
ATOM 3078 O O . PRO A 1 394 ? -2.467 9.971 32.381 1.00 95.56 394 PRO A O 1
ATOM 3081 N N . LEU A 1 395 ? -4.131 10.215 30.890 1.00 97.19 395 LEU A N 1
ATOM 3082 C CA . LEU A 1 395 ? -3.296 10.100 29.697 1.00 97.19 395 LEU A CA 1
ATOM 3083 C C . LEU A 1 395 ? -2.812 11.472 29.230 1.00 97.19 395 LEU A C 1
ATOM 3085 O O . LEU A 1 395 ? -3.441 12.501 29.493 1.00 97.19 395 LEU A O 1
ATOM 3089 N N . LYS A 1 396 ? -1.667 11.487 28.546 1.00 94.88 396 LYS A N 1
ATOM 3090 C CA . LYS A 1 396 ? -0.986 12.717 28.141 1.00 94.88 396 LYS A CA 1
ATOM 3091 C C . LYS A 1 396 ? -0.748 12.781 26.639 1.00 94.88 396 LYS A C 1
ATOM 3093 O O . LYS A 1 396 ? -0.605 11.756 25.976 1.00 94.88 396 LYS A O 1
ATOM 3098 N N . ASP A 1 397 ? -0.709 13.999 26.116 1.00 91.25 397 ASP A N 1
ATOM 3099 C CA . ASP A 1 397 ? -0.269 14.283 24.754 1.00 91.25 397 ASP A CA 1
ATOM 3100 C C . ASP A 1 397 ? 1.268 14.118 24.620 1.00 91.25 397 ASP A C 1
ATOM 3102 O O . ASP A 1 397 ? 1.966 13.945 25.629 1.00 91.25 397 ASP A O 1
ATOM 3106 N N . PRO A 1 398 ? 1.836 14.167 23.398 1.00 85.69 398 PRO A N 1
ATOM 3107 C CA . PRO A 1 398 ? 3.286 14.062 23.198 1.00 85.69 398 PRO A CA 1
ATOM 3108 C C . PRO A 1 398 ? 4.099 15.176 23.878 1.00 85.69 398 PRO A C 1
ATOM 3110 O O . PRO A 1 398 ? 5.311 15.050 24.038 1.00 85.69 398 PRO A O 1
ATOM 3113 N N . GLN A 1 399 ? 3.455 16.283 24.251 1.00 89.75 399 GLN A N 1
ATOM 3114 C CA . GLN A 1 399 ? 4.063 17.418 24.940 1.00 89.75 399 GLN A CA 1
ATOM 3115 C C . GLN A 1 399 ? 3.986 17.281 26.472 1.00 89.75 399 GLN A C 1
ATOM 3117 O O . GLN A 1 399 ? 4.543 18.111 27.189 1.00 89.75 399 GLN A O 1
ATOM 3122 N N . GLY A 1 400 ? 3.348 16.224 26.984 1.00 90.56 400 GLY A N 1
ATOM 3123 C CA . GLY A 1 400 ? 3.219 15.933 28.408 1.00 90.56 400 GLY A CA 1
ATOM 3124 C C . GLY A 1 400 ? 2.031 16.607 29.105 1.00 90.56 400 GLY A C 1
ATOM 3125 O O . GLY A 1 400 ? 1.947 16.525 30.337 1.00 90.56 400 GLY A O 1
ATOM 3126 N N . ASN A 1 401 ? 1.115 17.239 28.363 1.00 95.12 401 ASN A N 1
ATOM 3127 C CA . ASN A 1 401 ? -0.114 17.820 28.910 1.00 95.12 401 ASN A CA 1
ATOM 3128 C C . ASN A 1 401 ? -1.204 16.757 29.041 1.00 95.12 401 ASN A C 1
ATOM 3130 O O . ASN A 1 401 ? -1.236 15.808 28.261 1.00 95.12 401 ASN A O 1
ATOM 3134 N N . TYR A 1 402 ? -2.129 16.924 29.988 1.00 96.56 402 TYR A N 1
ATOM 3135 C CA . TYR A 1 402 ? -3.287 16.035 30.095 1.00 96.56 402 TYR A CA 1
ATOM 3136 C C . TYR A 1 402 ? -4.147 16.110 28.833 1.00 96.56 402 TYR A C 1
ATOM 3138 O O . TYR A 1 402 ? -4.565 17.186 28.403 1.00 96.56 402 TYR A O 1
ATOM 3146 N N . LEU A 1 403 ? -4.391 14.950 28.233 1.00 97.94 403 LEU A N 1
ATOM 3147 C CA . LEU A 1 403 ? -5.084 14.839 26.962 1.00 97.94 403 LEU A CA 1
ATOM 3148 C C . LEU A 1 403 ? -6.595 14.915 27.189 1.00 97.94 403 LEU A C 1
ATOM 3150 O O . LEU A 1 403 ? -7.158 14.085 27.900 1.00 97.94 403 LEU A O 1
ATOM 3154 N N . THR A 1 404 ? -7.266 15.883 26.567 1.00 98.25 404 THR A N 1
ATOM 3155 C CA . THR A 1 404 ? -8.730 16.009 26.630 1.00 98.25 404 THR A CA 1
ATOM 3156 C C . THR A 1 404 ? -9.406 15.255 25.488 1.00 98.25 404 THR A C 1
ATOM 3158 O O . THR A 1 404 ? -8.868 15.159 24.381 1.00 98.25 404 THR A O 1
ATOM 3161 N N . LEU A 1 405 ? -10.635 14.786 25.716 1.00 98.25 405 LEU A N 1
ATOM 3162 C CA . LEU A 1 405 ? -11.487 14.237 24.659 1.00 98.25 405 LEU A CA 1
ATOM 3163 C C . LEU A 1 405 ? -11.700 15.265 23.537 1.00 98.25 405 LEU A C 1
ATOM 3165 O O . LEU A 1 405 ? -11.662 14.917 22.360 1.00 98.25 405 LEU A O 1
ATOM 3169 N N . SER A 1 406 ? -11.867 16.543 23.892 1.00 97.31 406 SER A N 1
ATOM 3170 C CA . SER A 1 406 ? -12.004 17.638 22.924 1.00 97.31 406 SER A CA 1
ATOM 3171 C C . SER A 1 406 ? -10.815 17.701 21.959 1.00 97.31 406 SER A C 1
ATOM 3173 O O . SER A 1 406 ? -11.017 17.701 20.745 1.00 97.31 406 SER A O 1
ATOM 3175 N N . ALA A 1 407 ? -9.579 17.661 22.472 1.00 97.25 407 ALA A N 1
ATOM 3176 C CA . ALA A 1 407 ? -8.375 17.683 21.641 1.00 97.25 407 ALA A CA 1
ATOM 3177 C C . ALA A 1 407 ? -8.300 16.474 20.694 1.00 97.25 407 ALA A C 1
ATOM 3179 O O . ALA A 1 407 ? -7.992 16.636 19.512 1.00 97.25 407 ALA A O 1
ATOM 3180 N N . VAL A 1 408 ? -8.643 15.277 21.186 1.00 98.38 408 VAL A N 1
ATOM 3181 C CA . VAL A 1 408 ? -8.681 14.048 20.375 1.00 98.38 408 VAL A CA 1
ATOM 3182 C C . VAL A 1 408 ? -9.680 14.174 19.223 1.00 98.38 408 VAL A C 1
ATOM 3184 O O . VAL A 1 408 ? -9.320 13.951 18.066 1.00 98.38 408 VAL A O 1
ATOM 3187 N N . LEU A 1 409 ? -10.919 14.576 19.517 1.00 98.25 409 LEU A N 1
ATOM 3188 C CA . LEU A 1 409 ? -11.977 14.691 18.511 1.00 98.25 409 LEU A CA 1
ATOM 3189 C C . LEU A 1 409 ? -11.695 15.808 17.497 1.00 98.25 409 LEU A C 1
ATOM 3191 O O . LEU A 1 409 ? -11.971 15.640 16.311 1.00 98.25 409 LEU A O 1
ATOM 3195 N N . VAL A 1 410 ? -11.105 16.927 17.931 1.00 97.31 410 VAL A N 1
ATOM 3196 C CA . VAL A 1 410 ? -10.658 18.002 17.027 1.00 97.31 410 VAL A CA 1
ATOM 3197 C C . VAL A 1 410 ? -9.536 17.512 16.111 1.00 97.31 410 VAL A C 1
ATOM 3199 O O . VAL A 1 410 ? -9.550 17.830 14.920 1.00 97.31 410 VAL A O 1
ATOM 3202 N N . GLY A 1 411 ? -8.605 16.699 16.619 1.00 96.62 411 GLY A N 1
ATOM 3203 C CA . GLY A 1 411 ? -7.573 16.052 15.806 1.00 96.62 411 GLY A CA 1
ATOM 3204 C C . GLY A 1 411 ? -8.173 15.140 14.734 1.00 96.62 411 GLY A C 1
ATOM 3205 O O . GLY A 1 411 ? -7.839 15.274 13.557 1.00 96.62 411 GLY A O 1
ATOM 3206 N N . MET A 1 412 ? -9.129 14.283 15.111 1.00 98.19 412 MET A N 1
ATOM 3207 C CA . MET A 1 412 ? -9.852 13.408 14.174 1.00 98.19 412 MET A CA 1
ATOM 3208 C C . MET A 1 412 ? -10.632 14.206 13.115 1.00 98.19 412 MET A C 1
ATOM 3210 O O . MET A 1 412 ? -10.544 13.913 11.923 1.00 98.19 412 MET A O 1
ATOM 3214 N N . ALA A 1 413 ? -11.358 15.250 13.528 1.00 97.44 413 ALA A N 1
ATOM 3215 C CA . ALA A 1 413 ? -12.087 16.133 12.619 1.00 97.44 413 ALA A CA 1
ATOM 3216 C C . ALA A 1 413 ? -11.155 16.888 11.660 1.00 97.44 413 ALA A C 1
ATOM 3218 O O . ALA A 1 413 ? -11.497 17.071 10.493 1.00 97.44 413 ALA A O 1
ATOM 3219 N N . SER A 1 414 ? -9.981 17.318 12.130 1.00 96.06 414 SER A N 1
ATOM 3220 C CA . SER A 1 414 ? -8.968 17.960 11.283 1.00 96.06 414 SER A CA 1
ATOM 3221 C C . SER A 1 414 ? -8.394 16.972 10.271 1.00 96.06 414 SER A C 1
ATOM 3223 O O . SER A 1 414 ? -8.248 17.306 9.101 1.00 96.06 414 SER A O 1
ATOM 3225 N N . TRP A 1 415 ? -8.141 15.729 10.688 1.00 95.88 415 TRP A N 1
ATOM 3226 C CA . TRP A 1 415 ? -7.664 14.681 9.790 1.00 95.88 415 TRP A CA 1
ATOM 3227 C C . TRP A 1 415 ? -8.675 14.362 8.681 1.00 95.88 415 TRP A C 1
ATOM 3229 O O . TRP A 1 415 ? -8.279 14.247 7.525 1.00 95.88 415 TRP A O 1
ATOM 3239 N N . LEU A 1 416 ? -9.977 14.303 8.989 1.00 96.19 416 LEU A N 1
ATOM 3240 C CA . LEU A 1 416 ? -11.041 14.100 7.990 1.00 96.19 416 LEU A CA 1
ATOM 3241 C C . LEU A 1 416 ? -11.121 15.228 6.944 1.00 96.19 416 LEU A C 1
ATOM 3243 O O . LEU A 1 416 ? -11.636 15.016 5.847 1.00 96.19 416 LEU A O 1
ATOM 3247 N N . GLN A 1 417 ? -10.626 16.424 7.271 1.00 93.31 417 GLN A N 1
ATOM 3248 C CA . GLN A 1 417 ? -10.606 17.577 6.365 1.00 93.31 417 GLN A CA 1
ATOM 3249 C C . GLN A 1 417 ? -9.399 17.596 5.424 1.00 93.31 417 GLN A C 1
ATOM 3251 O O . GLN A 1 417 ? -9.387 18.394 4.483 1.00 93.31 417 GLN A O 1
ATOM 3256 N N . ASN A 1 418 ? -8.390 16.750 5.651 1.00 87.50 418 ASN A N 1
ATOM 3257 C CA . ASN A 1 418 ? -7.232 16.699 4.770 1.00 87.50 418 ASN A CA 1
ATOM 3258 C C . ASN A 1 418 ? -7.662 16.325 3.336 1.00 87.50 418 ASN A C 1
ATOM 3260 O O . ASN A 1 418 ? -8.548 15.480 3.147 1.00 87.50 418 ASN A O 1
ATOM 3264 N N . PRO A 1 419 ? -7.055 16.934 2.299 1.00 85.00 419 PRO A N 1
ATOM 3265 C CA . PRO A 1 419 ? -7.366 16.604 0.913 1.00 85.00 419 PRO A CA 1
ATOM 3266 C C . PRO A 1 419 ? -7.228 15.101 0.645 1.00 85.00 419 PRO A C 1
ATOM 3268 O O . PRO A 1 419 ? -6.175 14.525 0.881 1.00 85.00 419 PRO A O 1
ATOM 3271 N N . GLY A 1 420 ? -8.291 14.478 0.131 1.00 82.62 420 GLY A N 1
ATOM 3272 C CA . GLY A 1 420 ? -8.349 13.032 -0.117 1.00 82.62 420 GLY A CA 1
ATOM 3273 C C . GLY A 1 420 ? -9.132 12.243 0.936 1.00 82.62 420 GLY A C 1
ATOM 3274 O O . GLY A 1 420 ? -9.724 11.228 0.589 1.00 82.62 420 GLY A O 1
ATOM 3275 N N . HIS A 1 421 ? -9.261 12.748 2.168 1.00 89.81 421 HIS A N 1
ATOM 3276 C CA . HIS A 1 421 ? -9.902 12.015 3.272 1.00 89.81 421 HIS A CA 1
ATOM 3277 C C . HIS A 1 421 ? -11.425 12.204 3.344 1.00 89.81 421 HIS A C 1
ATOM 3279 O O . HIS A 1 421 ? -12.096 11.600 4.176 1.00 89.81 421 HIS A O 1
ATOM 3285 N N . GLY A 1 422 ? -12.013 13.014 2.457 1.00 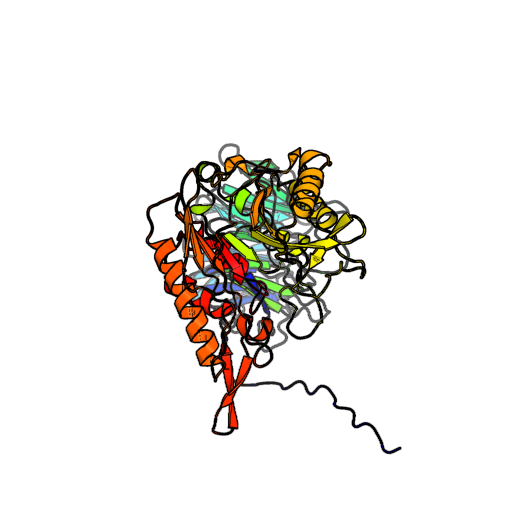87.50 422 GLY A N 1
ATOM 3286 C CA . GLY A 1 422 ? -13.438 13.367 2.512 1.00 87.50 422 GLY A CA 1
ATOM 3287 C C . GLY A 1 422 ? -14.413 12.193 2.342 1.00 87.50 422 GLY A C 1
ATOM 3288 O O . GLY A 1 422 ? -15.609 12.369 2.560 1.00 87.50 422 GLY A O 1
ATOM 3289 N N . LYS A 1 423 ? -13.931 11.007 1.946 1.00 90.19 423 LYS A N 1
ATOM 3290 C CA . LYS A 1 423 ? -14.731 9.774 1.875 1.00 90.19 423 LYS A CA 1
ATOM 3291 C C . LYS A 1 423 ? -14.340 8.727 2.923 1.00 90.19 423 LYS A C 1
ATOM 3293 O O . LYS A 1 423 ? -14.933 7.649 2.937 1.00 90.19 423 LYS A O 1
ATOM 3298 N N . GLU A 1 424 ? -13.398 9.046 3.803 1.00 95.06 424 GLU A N 1
ATOM 3299 C CA . GLU A 1 424 ? -13.113 8.262 5.000 1.00 95.06 424 GLU A CA 1
ATOM 3300 C C . GLU A 1 424 ? -14.217 8.480 6.036 1.00 95.06 424 GLU A C 1
ATOM 3302 O O . GLU A 1 424 ? -14.888 9.511 6.035 1.00 95.06 424 GLU A O 1
ATOM 3307 N N . GLY A 1 425 ? -14.398 7.522 6.939 1.00 97.19 425 GLY A N 1
ATOM 3308 C CA . GLY A 1 425 ? -15.292 7.662 8.082 1.00 97.19 425 GLY A CA 1
ATOM 3309 C C . GLY A 1 425 ? -14.684 7.017 9.318 1.00 97.19 425 GLY A C 1
ATOM 3310 O O . GLY A 1 425 ? -13.978 6.016 9.218 1.00 97.19 425 GLY A O 1
ATOM 3311 N N . ILE A 1 426 ? -14.937 7.601 10.484 1.00 98.69 426 ILE A N 1
ATOM 3312 C CA . ILE A 1 426 ? -14.357 7.155 11.755 1.00 98.69 426 ILE A CA 1
ATOM 3313 C C . ILE A 1 426 ? -15.474 6.615 12.651 1.00 98.69 426 ILE A C 1
ATOM 3315 O O . ILE A 1 426 ? -16.559 7.183 12.729 1.00 98.69 426 ILE A O 1
ATOM 3319 N N . LEU A 1 427 ? -15.221 5.505 13.332 1.00 98.81 427 LEU A N 1
ATOM 3320 C CA . LEU A 1 427 ? -16.110 4.907 14.319 1.00 98.81 427 LEU A CA 1
ATOM 3321 C C . LEU A 1 427 ? -15.529 5.205 15.701 1.00 98.81 427 LEU A C 1
ATOM 3323 O O . LEU A 1 427 ? -14.442 4.735 16.036 1.00 98.81 427 LEU A O 1
ATOM 3327 N N . THR A 1 428 ? -16.233 6.014 16.486 1.00 98.50 428 THR A N 1
ATOM 3328 C CA . THR A 1 428 ? -15.720 6.548 17.748 1.00 98.50 428 THR A CA 1
ATOM 3329 C C . THR A 1 428 ? -16.551 6.012 18.904 1.00 98.50 428 THR A C 1
ATOM 3331 O O . THR A 1 428 ? -17.665 6.481 19.154 1.00 98.50 428 THR A O 1
ATOM 3334 N N . GLN A 1 429 ? -16.004 5.029 19.616 1.00 98.62 429 GLN A N 1
ATOM 3335 C CA . GLN A 1 429 ? -16.563 4.549 20.872 1.00 98.62 429 GLN A CA 1
ATOM 3336 C C . GLN A 1 429 ? -16.114 5.457 22.008 1.00 98.62 429 GLN A C 1
ATOM 3338 O O . GLN A 1 429 ? -14.922 5.664 22.193 1.00 98.62 429 GLN A O 1
ATOM 3343 N N . ILE A 1 430 ? -17.069 5.975 22.777 1.00 98.56 430 ILE A N 1
ATOM 3344 C CA . ILE A 1 430 ? -16.803 6.745 23.992 1.00 98.56 430 ILE A CA 1
ATOM 3345 C C . ILE A 1 430 ? -17.321 5.955 25.186 1.00 98.56 430 ILE A C 1
ATOM 3347 O O . ILE A 1 430 ? -18.496 5.582 25.227 1.00 98.56 430 ILE A O 1
ATOM 3351 N N . LYS A 1 431 ? -16.450 5.727 26.166 1.00 97.81 431 LYS A N 1
ATOM 3352 C CA . LYS A 1 431 ? -16.773 5.086 27.441 1.00 97.81 431 LYS A CA 1
ATOM 3353 C C . LYS A 1 431 ? -16.487 6.041 28.599 1.00 97.81 431 LYS A C 1
ATOM 3355 O O . LYS A 1 431 ? -15.417 6.649 28.644 1.00 97.81 431 LYS A O 1
ATOM 3360 N N . ASP A 1 432 ? -17.414 6.099 29.555 1.00 97.19 432 ASP A N 1
ATOM 3361 C CA . ASP A 1 432 ? -17.138 6.657 30.880 1.00 97.19 432 ASP A CA 1
ATOM 3362 C C . ASP A 1 432 ? -16.228 5.688 31.651 1.00 97.19 432 ASP A C 1
ATOM 3364 O O . ASP A 1 432 ? -16.610 4.568 32.006 1.00 97.19 432 ASP A O 1
ATOM 3368 N N . GLU A 1 433 ? -14.985 6.095 31.877 1.00 96.00 433 GLU A N 1
ATOM 3369 C CA . GLU A 1 433 ? -13.975 5.286 32.549 1.00 96.00 433 GLU A CA 1
ATOM 3370 C C . GLU A 1 433 ? -14.148 5.253 34.067 1.00 96.00 433 GLU A C 1
ATOM 3372 O O . GLU A 1 433 ? -13.599 4.378 34.734 1.00 96.00 433 GLU A O 1
ATOM 3377 N N . SER A 1 434 ? -14.956 6.153 34.630 1.00 92.06 434 SER A N 1
ATOM 3378 C CA . SER A 1 434 ? -15.335 6.090 36.042 1.00 92.06 434 SER A CA 1
ATOM 3379 C C . SER A 1 434 ? -16.362 4.988 36.321 1.00 92.06 434 SER A C 1
ATOM 3381 O O . SER A 1 434 ? -16.419 4.479 37.439 1.00 92.06 434 SER A O 1
ATOM 3383 N N . ASN A 1 435 ? -17.148 4.600 35.305 1.00 87.31 435 ASN A N 1
ATOM 3384 C CA . ASN A 1 435 ? -18.359 3.786 35.446 1.00 87.31 435 ASN A CA 1
ATOM 3385 C C . ASN A 1 435 ? -19.308 4.333 36.536 1.00 87.31 435 ASN A C 1
ATOM 3387 O O . ASN A 1 435 ? -19.989 3.559 37.208 1.00 87.31 435 ASN A O 1
ATOM 3391 N N . SER A 1 436 ? -19.319 5.653 36.748 1.00 86.38 436 SER A N 1
ATOM 3392 C CA . SER A 1 436 ? -20.097 6.290 37.818 1.00 86.38 436 SER A CA 1
ATOM 3393 C C . SER A 1 436 ? -21.597 6.274 37.530 1.00 86.38 436 SER A C 1
ATOM 3395 O O . SER A 1 436 ? -22.403 6.264 38.459 1.00 86.38 436 SER A O 1
ATOM 3397 N N . GLY A 1 437 ? -21.968 6.274 36.244 1.00 84.50 437 GLY A N 1
ATOM 3398 C CA . GLY A 1 437 ? -23.351 6.476 35.819 1.00 84.50 437 GLY A CA 1
ATOM 3399 C C . GLY A 1 437 ? -23.845 7.906 36.056 1.00 84.50 437 GLY A C 1
ATOM 3400 O O . GLY A 1 437 ? -25.051 8.135 35.997 1.00 84.50 437 GLY A O 1
ATOM 3401 N N . ASP A 1 438 ? -22.945 8.857 36.333 1.00 90.44 438 ASP A N 1
ATOM 3402 C CA . ASP A 1 438 ? -23.302 10.253 36.572 1.00 90.44 438 ASP A CA 1
ATOM 3403 C C . ASP A 1 438 ? -23.836 10.910 35.277 1.00 90.44 438 ASP A C 1
ATOM 3405 O O . ASP A 1 438 ? -23.113 10.986 34.274 1.00 90.44 438 ASP A O 1
ATOM 3409 N N . PRO A 1 439 ? -25.079 11.435 35.271 1.00 92.88 439 PRO A N 1
ATOM 3410 C CA . PRO A 1 439 ? -25.636 12.159 34.127 1.00 92.88 439 PRO A CA 1
ATOM 3411 C C . PRO A 1 439 ? -24.816 13.386 33.691 1.00 92.88 439 PRO A C 1
ATOM 3413 O O . PRO A 1 439 ? -24.936 13.838 32.544 1.00 92.88 439 PRO A O 1
ATOM 3416 N N . SER A 1 440 ? -23.979 13.940 34.576 1.00 95.62 440 SER A N 1
ATOM 3417 C CA . SER A 1 440 ? -23.091 15.062 34.261 1.00 95.62 440 SER A CA 1
ATOM 3418 C C . SER A 1 440 ? -22.083 14.701 33.162 1.00 95.62 440 SER A C 1
ATOM 3420 O O . SER A 1 440 ? -21.829 15.520 32.274 1.00 95.62 440 SER A O 1
ATOM 3422 N N . PHE A 1 441 ? -21.604 13.451 33.130 1.00 96.94 441 PHE A N 1
ATOM 3423 C CA . PHE A 1 441 ? -20.717 12.947 32.083 1.00 96.94 441 PHE A CA 1
ATOM 3424 C C . PHE A 1 441 ? -21.402 12.991 30.711 1.00 96.94 441 PHE A C 1
ATOM 3426 O O . PHE A 1 441 ? -20.869 13.563 29.757 1.00 96.94 441 PHE A O 1
ATOM 3433 N N . ALA A 1 442 ? -22.621 12.449 30.614 1.00 96.19 442 ALA A N 1
ATOM 3434 C CA . ALA A 1 442 ? -23.395 12.453 29.373 1.00 96.19 442 ALA A CA 1
ATOM 3435 C C . ALA A 1 442 ? -23.696 13.882 28.897 1.00 96.19 442 ALA A C 1
ATOM 3437 O O . ALA A 1 442 ? -23.594 14.182 27.705 1.00 96.19 442 ALA A O 1
ATOM 3438 N N . THR A 1 443 ? -23.988 14.782 29.840 1.00 95.88 443 THR A N 1
ATOM 3439 C CA . THR A 1 443 ? -24.196 16.211 29.576 1.00 95.88 443 THR A CA 1
ATOM 3440 C C . THR A 1 443 ? -22.931 16.870 29.019 1.00 95.88 443 THR A C 1
ATOM 3442 O O . THR A 1 443 ? -23.000 17.601 28.029 1.00 95.88 443 THR A O 1
ATOM 3445 N N . ALA A 1 444 ? -21.763 16.587 29.601 1.00 96.31 444 ALA A N 1
ATOM 3446 C CA . ALA A 1 444 ? -20.482 17.111 29.135 1.00 96.31 444 ALA A CA 1
ATOM 3447 C C . ALA A 1 444 ? -20.151 16.623 27.714 1.00 96.31 444 ALA A C 1
ATOM 3449 O O . ALA A 1 444 ? -19.794 17.435 26.855 1.00 96.31 444 ALA A O 1
ATOM 3450 N N . VAL A 1 445 ? -20.350 15.328 27.429 1.00 96.50 445 VAL A N 1
ATOM 3451 C CA . VAL A 1 445 ? -20.156 14.776 26.077 1.00 96.50 445 VAL A CA 1
ATOM 3452 C C . VAL A 1 445 ? -21.124 15.435 25.094 1.00 96.50 445 VAL A C 1
ATOM 3454 O O . VAL A 1 445 ? -20.706 15.905 24.037 1.00 96.50 445 VAL A O 1
ATOM 3457 N N . ARG A 1 446 ? -22.410 15.558 25.443 1.00 95.12 446 ARG A N 1
ATOM 3458 C CA . ARG A 1 446 ? -23.410 16.216 24.590 1.00 95.12 446 ARG A CA 1
ATOM 3459 C C . ARG A 1 446 ? -23.025 17.655 24.262 1.00 95.12 446 ARG A C 1
ATOM 3461 O O . ARG A 1 446 ? -23.089 18.045 23.098 1.00 95.12 446 ARG A O 1
ATOM 3468 N N . ASN A 1 447 ? -22.606 18.433 25.258 1.00 94.56 447 ASN A N 1
ATOM 3469 C CA . ASN A 1 447 ? -22.182 19.817 25.058 1.00 94.56 447 ASN A CA 1
ATOM 3470 C C . ASN A 1 447 ? -20.984 19.904 24.106 1.00 94.56 447 ASN A C 1
ATOM 3472 O O . ASN A 1 447 ? -20.986 20.738 23.198 1.0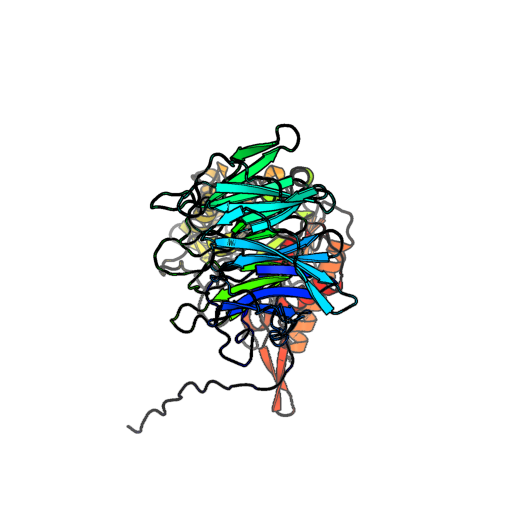0 94.56 447 ASN A O 1
ATOM 3476 N N . LEU A 1 448 ? -20.005 19.008 24.254 1.00 95.44 448 LEU A N 1
ATOM 3477 C CA . LEU A 1 448 ? -18.853 18.931 23.357 1.00 95.44 448 LEU A CA 1
ATOM 3478 C C . LEU A 1 448 ? -19.270 18.643 21.903 1.00 95.44 448 LEU A C 1
ATOM 3480 O O . LEU A 1 448 ? -18.774 19.290 20.979 1.00 95.44 448 LEU A O 1
ATOM 3484 N N . LEU A 1 449 ? -20.203 17.707 21.697 1.00 95.00 449 LEU A N 1
ATOM 3485 C CA . LEU A 1 449 ? -20.624 17.265 20.363 1.00 95.00 449 LEU A CA 1
ATOM 3486 C C . LEU A 1 449 ? -21.633 18.207 19.684 1.00 95.00 449 LEU A C 1
ATOM 3488 O O . LEU A 1 449 ? -21.592 18.363 18.464 1.00 95.00 449 LEU A O 1
ATOM 3492 N N . LEU A 1 450 ? -22.548 18.829 20.435 1.00 92.06 450 LEU A N 1
ATOM 3493 C CA . LEU A 1 450 ? -23.658 19.617 19.878 1.00 92.06 450 LEU A CA 1
ATOM 3494 C C . LEU A 1 450 ? -23.419 21.128 19.852 1.00 92.06 450 LEU A C 1
ATOM 3496 O O . LEU A 1 450 ? -24.007 21.805 19.003 1.00 92.06 450 LEU A O 1
ATOM 3500 N N . SER A 1 451 ? -22.600 21.653 20.764 1.00 83.94 451 SER A N 1
ATOM 3501 C CA . SER A 1 451 ? -22.402 23.101 20.931 1.00 83.94 451 SER A CA 1
ATOM 3502 C C . SER A 1 451 ? -21.076 23.595 20.349 1.00 83.94 451 SER A C 1
ATOM 3504 O O . SER A 1 451 ? -20.883 24.799 20.197 1.00 83.94 451 SER A O 1
ATOM 3506 N N . GLY A 1 452 ? -20.160 22.680 20.020 1.00 78.62 452 GLY A N 1
ATOM 3507 C CA . GLY A 1 452 ? -18.821 22.994 19.530 1.00 78.62 452 GLY A CA 1
ATOM 3508 C C . GLY A 1 452 ? -18.650 22.924 18.004 1.00 78.62 452 GLY A C 1
ATOM 3509 O O . GLY A 1 452 ? -19.555 22.507 17.276 1.00 78.62 452 GLY A O 1
ATOM 3510 N N . PRO A 1 453 ? -17.440 23.249 17.506 1.00 88.31 453 PRO A N 1
ATOM 3511 C CA . PRO A 1 453 ? -17.073 23.128 16.089 1.00 88.31 453 PRO A CA 1
ATOM 3512 C C . PRO A 1 453 ? -17.089 21.680 15.568 1.00 88.31 453 PRO A C 1
ATOM 3514 O O . PRO A 1 453 ? -16.966 21.458 14.367 1.00 88.31 453 PRO A O 1
ATOM 3517 N N . LEU A 1 454 ? -17.250 20.693 16.456 1.00 94.06 454 LEU A N 1
ATOM 3518 C CA . LEU A 1 454 ? -17.294 19.269 16.130 1.00 94.06 454 LEU A CA 1
ATOM 3519 C C . LEU A 1 454 ? -18.630 18.815 15.533 1.00 94.06 454 LEU A C 1
ATOM 3521 O O . LEU A 1 454 ? -18.647 17.831 14.798 1.00 94.06 454 LEU A O 1
ATOM 3525 N N . LYS A 1 455 ? -19.731 19.535 15.786 1.00 94.06 455 LYS A N 1
ATOM 3526 C CA . LYS A 1 455 ? -21.086 19.164 15.345 1.00 94.06 455 LYS A CA 1
ATOM 3527 C C . LYS A 1 455 ? -21.199 18.690 13.883 1.00 94.06 455 LYS A C 1
ATOM 3529 O O . LYS A 1 455 ? -21.817 17.649 13.668 1.00 94.06 455 LYS A O 1
ATOM 3534 N N . PRO A 1 456 ? -20.645 19.386 12.865 1.00 94.44 456 PRO A N 1
ATOM 3535 C CA . PRO A 1 456 ? -20.774 18.947 11.470 1.00 94.44 456 PRO A CA 1
ATOM 3536 C C . PRO A 1 456 ? -20.030 17.639 11.161 1.00 94.44 456 PRO A C 1
ATOM 3538 O O . PRO A 1 456 ? -20.357 16.978 10.175 1.00 94.44 456 PRO A O 1
ATOM 3541 N N . TYR A 1 457 ? -19.065 17.254 11.998 1.00 96.25 457 TYR A N 1
ATOM 3542 C CA . TYR A 1 457 ? -18.249 16.056 11.822 1.00 96.25 457 TYR A CA 1
ATOM 3543 C C . TYR A 1 457 ? -18.822 14.834 12.526 1.00 96.25 457 TYR A C 1
ATOM 3545 O O . TYR A 1 457 ? -18.191 13.790 12.474 1.00 96.25 457 TYR A O 1
ATOM 3553 N N . PHE A 1 458 ? -19.988 14.916 13.171 1.00 97.00 458 PHE A N 1
ATOM 3554 C CA . PHE A 1 458 ? -20.598 13.764 13.828 1.00 97.00 458 PHE A CA 1
ATOM 3555 C C . PHE A 1 458 ? -21.860 13.279 13.118 1.00 97.00 458 PHE A C 1
ATOM 3557 O O . PHE A 1 458 ? -22.733 14.055 12.727 1.00 97.00 458 PHE A O 1
ATOM 3564 N N . ARG A 1 459 ? -21.980 11.955 13.012 1.00 97.31 459 ARG A N 1
ATOM 3565 C CA . ARG A 1 459 ? -23.254 11.258 12.848 1.00 97.31 459 ARG A CA 1
ATOM 3566 C C . ARG A 1 459 ? -23.694 10.757 14.223 1.00 97.31 459 ARG A C 1
ATOM 3568 O O . ARG A 1 459 ? -22.974 10.000 14.873 1.00 97.31 459 ARG A O 1
ATOM 3575 N N . LEU A 1 460 ? -24.873 11.199 14.651 1.00 97.00 460 LEU A N 1
ATOM 3576 C CA . LEU A 1 460 ? -25.427 10.932 15.983 1.00 97.00 460 LEU A CA 1
ATOM 3577 C C . LEU A 1 460 ? -26.652 10.007 15.949 1.00 97.00 460 LEU A C 1
ATOM 3579 O O . LEU A 1 460 ? -27.292 9.809 16.977 1.00 97.00 460 LEU A O 1
ATOM 3583 N N . ASP A 1 461 ? -26.973 9.436 14.786 1.00 97.38 461 ASP A N 1
ATOM 3584 C CA . ASP A 1 461 ? -28.033 8.435 14.666 1.00 97.38 461 ASP A CA 1
ATOM 3585 C C . ASP A 1 461 ? -27.674 7.161 15.448 1.00 97.38 461 ASP A C 1
ATOM 3587 O O . ASP A 1 461 ? -26.500 6.830 15.647 1.00 97.38 461 ASP A O 1
ATOM 3591 N N . THR A 1 462 ? -28.708 6.412 15.825 1.00 97.50 462 THR A N 1
ATOM 3592 C CA . THR A 1 462 ? -28.626 5.218 16.681 1.00 97.50 462 THR A CA 1
ATOM 3593 C C . THR A 1 462 ? -28.476 3.903 15.907 1.00 97.50 462 THR A C 1
ATOM 3595 O O . THR A 1 462 ? -28.385 2.831 16.503 1.00 97.50 462 THR A O 1
ATOM 3598 N N . THR A 1 463 ? -28.454 3.961 14.574 1.00 98.12 463 THR A N 1
ATOM 3599 C CA . THR A 1 463 ? -28.394 2.800 13.675 1.00 98.12 463 THR A CA 1
ATOM 3600 C C . THR A 1 463 ? -26.981 2.518 13.176 1.00 98.12 463 THR A C 1
ATOM 3602 O O . THR A 1 463 ? -26.199 3.446 12.966 1.00 98.12 463 THR A O 1
ATOM 3605 N N . ILE A 1 464 ? -26.685 1.247 12.879 1.00 98.44 464 ILE A N 1
ATOM 3606 C CA . ILE A 1 464 ? -25.465 0.831 12.169 1.00 98.44 464 ILE A CA 1
ATOM 3607 C C . ILE A 1 464 ? -25.405 1.587 10.830 1.00 98.44 464 ILE A C 1
ATOM 3609 O O . ILE A 1 464 ? -26.341 1.436 10.033 1.00 98.44 464 ILE A O 1
ATOM 3613 N N . PRO A 1 465 ? -24.358 2.393 10.570 1.00 97.81 465 PRO A N 1
ATOM 3614 C CA . PRO A 1 465 ? -24.318 3.245 9.394 1.00 97.81 465 PRO A CA 1
ATOM 3615 C C . PRO A 1 465 ? -23.980 2.479 8.120 1.00 97.81 465 PRO A C 1
ATOM 3617 O O . PRO A 1 465 ? -23.244 1.486 8.135 1.00 97.81 465 PRO A O 1
ATOM 3620 N N . ARG A 1 466 ? -24.442 3.015 6.991 1.00 96.62 466 ARG A N 1
ATOM 3621 C CA . ARG A 1 466 ? -23.810 2.752 5.693 1.00 96.62 466 ARG A CA 1
ATOM 3622 C C . ARG A 1 466 ? -22.541 3.578 5.549 1.00 96.62 466 ARG A C 1
ATOM 3624 O O . ARG A 1 466 ? -22.437 4.662 6.120 1.00 96.62 466 ARG A O 1
ATOM 3631 N N . LEU A 1 467 ? -21.595 3.107 4.743 1.00 95.00 467 LEU A N 1
ATOM 3632 C CA . LEU A 1 467 ? -20.337 3.818 4.521 1.00 95.00 467 LEU A CA 1
ATOM 3633 C C . LEU A 1 467 ? -20.579 5.242 3.988 1.00 95.00 467 LEU A C 1
ATOM 3635 O O . LEU A 1 467 ? -19.940 6.177 4.456 1.00 95.00 467 LEU A O 1
ATOM 3639 N N . SER A 1 468 ? -21.564 5.437 3.102 1.00 94.56 468 SER A N 1
ATOM 3640 C CA . SER A 1 468 ? -21.970 6.763 2.609 1.00 94.56 468 SER A CA 1
ATOM 3641 C C . SER A 1 468 ? -22.429 7.735 3.701 1.00 94.56 468 SER A C 1
ATOM 3643 O O . SER A 1 468 ? -22.343 8.943 3.519 1.00 94.56 468 SER A O 1
ATOM 3645 N N . GLU A 1 469 ? -22.954 7.235 4.822 1.00 96.69 469 GLU A N 1
ATOM 3646 C CA . GLU A 1 469 ? -23.501 8.072 5.898 1.00 96.69 469 GLU A CA 1
ATOM 3647 C C . GLU A 1 469 ? -22.408 8.645 6.808 1.00 96.69 469 GLU A C 1
ATOM 3649 O O . GLU A 1 469 ? -22.644 9.643 7.493 1.00 96.69 469 GLU A O 1
ATOM 3654 N N . ILE A 1 470 ? -21.222 8.027 6.802 1.00 96.19 470 ILE A N 1
ATOM 3655 C CA . ILE A 1 470 ? -20.084 8.403 7.649 1.00 96.19 470 ILE A CA 1
ATOM 3656 C C . ILE A 1 470 ? -18.927 9.040 6.872 1.00 96.19 470 ILE A C 1
ATOM 3658 O O . ILE A 1 470 ? -17.904 9.349 7.472 1.00 96.19 470 ILE A O 1
ATOM 3662 N N . GLN A 1 471 ? -19.076 9.276 5.566 1.00 94.81 471 GLN A N 1
ATOM 3663 C CA . GLN A 1 471 ? -18.069 9.984 4.768 1.00 94.81 471 GLN A CA 1
ATOM 3664 C C . GLN A 1 471 ? -17.820 11.390 5.330 1.00 94.81 471 GLN A C 1
ATOM 3666 O O . GLN A 1 471 ? -18.754 12.182 5.481 1.00 94.81 471 GLN A O 1
ATOM 3671 N N . GLY A 1 472 ? -16.563 11.683 5.662 1.00 96.19 472 GLY A N 1
ATOM 3672 C CA . GLY A 1 472 ? -16.141 12.934 6.287 1.00 96.19 472 GLY A CA 1
ATOM 3673 C C . GLY A 1 472 ? -16.636 13.110 7.728 1.00 96.19 472 GLY A C 1
ATOM 3674 O O . GLY A 1 472 ? -16.638 14.237 8.226 1.00 96.19 472 GLY A O 1
ATOM 3675 N N . LYS A 1 473 ? -17.099 12.039 8.392 1.00 97.75 473 LYS A N 1
ATOM 3676 C CA . LYS A 1 473 ? -17.722 12.093 9.723 1.00 97.75 473 LYS A CA 1
ATOM 3677 C C . LYS A 1 473 ? -17.219 11.000 10.670 1.00 97.75 473 LYS A C 1
ATOM 3679 O O . LYS A 1 473 ? -16.685 9.970 10.270 1.00 97.75 473 LYS A O 1
ATOM 3684 N N . MET A 1 474 ? -17.463 11.234 11.952 1.00 98.38 474 MET A N 1
ATOM 3685 C CA . MET A 1 474 ? -17.332 10.314 13.070 1.00 98.38 474 MET A CA 1
ATOM 3686 C C . MET A 1 474 ? -18.719 9.787 13.459 1.00 98.38 474 MET A C 1
ATOM 3688 O O . MET A 1 474 ? -19.633 10.568 13.726 1.00 98.38 474 MET A O 1
ATOM 3692 N N . GLN A 1 475 ? -18.897 8.471 13.511 1.00 98.62 475 GLN A N 1
ATOM 3693 C CA . GLN A 1 475 ? -20.067 7.843 14.121 1.00 98.62 475 GLN A CA 1
ATOM 3694 C C . GLN A 1 475 ? -19.842 7.706 15.625 1.00 98.62 475 GLN A C 1
ATOM 3696 O O . GLN A 1 475 ? -18.903 7.029 16.043 1.00 98.62 475 GLN A O 1
ATOM 3701 N N . LEU A 1 476 ? -20.743 8.272 16.430 1.00 98.56 476 LEU A N 1
ATOM 3702 C CA . LEU A 1 476 ? -20.738 8.057 17.876 1.00 98.56 476 LEU A CA 1
ATOM 3703 C C . LEU A 1 476 ? -21.254 6.653 18.226 1.00 98.56 476 LEU A C 1
ATOM 3705 O O . LEU A 1 476 ? -22.335 6.251 17.784 1.00 98.56 476 LEU A O 1
ATOM 3709 N N . ILE A 1 477 ? -20.504 5.945 19.067 1.00 98.69 477 ILE A N 1
ATOM 3710 C CA . ILE A 1 477 ? -20.902 4.709 19.749 1.00 98.69 477 ILE A CA 1
ATOM 3711 C C . ILE A 1 477 ? -20.765 4.974 21.252 1.00 98.69 477 ILE A C 1
ATOM 3713 O O . ILE A 1 477 ? -19.684 5.333 21.721 1.00 98.69 477 ILE A O 1
ATOM 3717 N N . ARG A 1 478 ? -21.846 4.834 22.023 1.00 97.19 478 ARG A N 1
ATOM 3718 C CA . ARG A 1 478 ? -21.853 5.190 23.450 1.00 97.19 478 ARG A CA 1
ATOM 3719 C C . ARG A 1 478 ? -21.785 3.963 24.355 1.00 97.19 478 ARG A C 1
ATOM 3721 O O . ARG A 1 478 ? -22.667 3.112 24.335 1.00 97.19 478 ARG A O 1
ATOM 3728 N N . ARG A 1 479 ? -20.769 3.917 25.217 1.00 97.06 479 ARG A N 1
ATOM 3729 C CA . ARG A 1 479 ? -20.659 3.014 26.378 1.00 97.06 479 ARG A CA 1
ATOM 3730 C C . ARG A 1 479 ? -20.862 3.783 27.688 1.00 97.06 479 ARG A C 1
ATOM 3732 O O . ARG A 1 479 ? -20.158 3.570 28.669 1.00 97.06 479 ARG A O 1
ATOM 3739 N N . TYR A 1 480 ? -21.812 4.711 27.668 1.00 95.88 480 TYR A N 1
ATOM 3740 C CA . TYR A 1 480 ? -22.297 5.476 28.811 1.00 95.88 480 TYR A CA 1
ATOM 3741 C C . TYR A 1 480 ? -23.798 5.733 28.627 1.00 95.88 480 TYR A C 1
ATOM 3743 O O . TYR A 1 480 ? -24.308 5.737 27.498 1.00 95.88 480 TYR A O 1
ATOM 3751 N N . THR A 1 481 ? -24.509 5.913 29.734 1.00 93.62 481 THR A N 1
ATOM 3752 C CA . THR A 1 481 ? -25.955 6.154 29.727 1.00 93.62 481 THR A CA 1
ATOM 3753 C C . THR A 1 481 ? -26.247 7.609 29.362 1.00 93.62 481 THR A C 1
ATOM 3755 O O . THR A 1 481 ? -25.655 8.519 29.928 1.00 93.62 481 THR A O 1
ATOM 3758 N N . ASP A 1 482 ? -27.172 7.828 28.428 1.00 91.94 482 ASP A N 1
ATOM 3759 C CA . ASP A 1 482 ? -27.708 9.146 28.063 1.00 91.94 482 ASP A CA 1
ATOM 3760 C C . ASP A 1 482 ? -29.229 9.032 27.922 1.00 91.94 482 ASP A C 1
ATOM 3762 O O . ASP A 1 482 ? -29.741 8.793 26.829 1.00 91.94 482 ASP A O 1
ATOM 3766 N N . GLU A 1 483 ? -29.942 9.157 29.043 1.00 87.00 483 GLU A N 1
ATOM 3767 C CA . GLU A 1 483 ? -31.403 8.978 29.104 1.00 87.00 483 GLU A CA 1
ATOM 3768 C C . GLU A 1 483 ? -32.188 10.137 28.470 1.00 87.00 483 GLU A C 1
ATOM 3770 O O . GLU A 1 483 ? -33.395 10.037 28.266 1.00 87.00 483 GLU A O 1
ATOM 3775 N N . GLU A 1 484 ? -31.529 11.255 28.162 1.00 88.94 484 GLU A N 1
ATOM 3776 C CA . GLU A 1 484 ? -32.203 12.446 27.647 1.00 88.94 484 GLU A CA 1
ATOM 3777 C C . GLU A 1 484 ? -32.203 12.464 26.118 1.00 88.94 484 GLU A C 1
ATOM 3779 O O . GLU A 1 484 ? -33.260 12.582 25.500 1.00 88.94 484 GLU A O 1
ATOM 3784 N N . THR A 1 485 ? -31.031 12.325 25.488 1.00 88.38 485 THR A N 1
ATOM 3785 C CA . THR A 1 485 ? -30.908 12.495 24.030 1.00 88.38 485 THR A CA 1
ATOM 3786 C C . THR A 1 485 ? -30.637 11.211 23.263 1.00 88.38 485 THR A C 1
ATOM 3788 O O . THR A 1 485 ? -30.889 11.175 22.060 1.00 88.38 485 THR A O 1
ATOM 3791 N N . HIS A 1 486 ? -30.166 10.159 23.940 1.00 91.25 486 HIS A N 1
ATOM 3792 C CA . HIS A 1 486 ? -29.825 8.864 23.351 1.00 91.25 486 HIS A CA 1
ATOM 3793 C C . HIS A 1 486 ? -28.938 8.970 22.094 1.00 91.25 486 HIS A C 1
ATOM 3795 O O . HIS A 1 486 ? -29.134 8.223 21.135 1.00 91.25 486 HIS A O 1
ATOM 3801 N N . LEU A 1 487 ? -27.975 9.901 22.074 1.00 94.25 487 LEU A N 1
ATOM 3802 C CA . LEU A 1 487 ? -27.158 10.157 20.882 1.00 94.25 487 LEU A CA 1
ATOM 3803 C C . LEU A 1 487 ? -26.226 8.978 20.572 1.00 94.25 487 LEU A C 1
ATOM 3805 O O . LEU A 1 487 ? -25.555 8.450 21.457 1.00 94.25 487 LEU A O 1
ATOM 3809 N N . GLY A 1 488 ? -26.114 8.632 19.290 1.00 97.44 488 GLY A N 1
ATOM 3810 C CA . GLY A 1 488 ? -25.219 7.584 18.808 1.00 97.44 488 GLY A CA 1
ATOM 3811 C C . GLY A 1 488 ? -25.708 6.161 19.082 1.00 97.44 488 GLY A C 1
ATOM 3812 O O . GLY A 1 488 ? -26.773 5.919 19.648 1.00 97.44 488 GLY A O 1
ATOM 3813 N N . ILE A 1 489 ? -24.915 5.187 18.644 1.00 98.38 489 ILE A N 1
ATOM 3814 C CA . ILE A 1 489 ? -25.250 3.763 18.747 1.00 98.38 489 ILE A CA 1
ATOM 3815 C C . ILE A 1 489 ? -25.097 3.312 20.202 1.00 98.38 489 ILE A C 1
ATOM 3817 O O . ILE A 1 489 ? -24.040 3.497 20.805 1.00 98.38 489 ILE A O 1
ATOM 3821 N N . ASP A 1 490 ? -26.151 2.718 20.761 1.00 97.75 490 ASP A N 1
ATOM 3822 C CA . ASP A 1 490 ? -26.213 2.334 22.171 1.00 97.75 490 ASP A CA 1
ATOM 3823 C C . ASP A 1 490 ? -25.473 1.029 22.475 1.00 97.75 490 ASP A C 1
ATOM 3825 O O . ASP A 1 490 ? -25.972 -0.057 22.175 1.00 97.75 490 ASP A O 1
ATOM 3829 N N . PHE A 1 491 ? -24.310 1.131 23.120 1.00 97.56 491 PHE A N 1
ATOM 3830 C CA . PHE A 1 491 ? -23.532 -0.003 23.622 1.00 97.56 491 PHE A CA 1
ATOM 3831 C C . PHE A 1 491 ? -23.530 -0.096 25.160 1.00 97.56 491 PHE A C 1
ATOM 3833 O O . PHE A 1 491 ? -22.663 -0.742 25.744 1.00 97.56 491 PHE A O 1
ATOM 3840 N N . THR A 1 492 ? -24.495 0.515 25.851 1.00 94.81 492 THR A N 1
ATOM 3841 C CA . THR A 1 492 ? -24.568 0.484 27.328 1.00 94.81 492 THR A CA 1
ATOM 3842 C C . THR A 1 492 ? -24.792 -0.909 27.911 1.00 94.81 492 THR A C 1
ATOM 3844 O O . THR A 1 492 ? -24.350 -1.176 29.022 1.00 94.81 492 THR A O 1
ATOM 3847 N N . GLY A 1 493 ? -25.386 -1.836 27.151 1.00 94.25 493 GLY A N 1
ATOM 3848 C CA . GLY A 1 493 ? -25.552 -3.242 27.545 1.00 94.25 493 GLY A CA 1
ATOM 3849 C C . GLY A 1 493 ? -24.271 -4.093 27.511 1.00 94.25 493 GLY A C 1
ATOM 3850 O O . GLY A 1 493 ? -24.367 -5.321 27.518 1.00 94.25 493 GLY A O 1
ATOM 3851 N N . TRP A 1 494 ? -23.089 -3.475 27.403 1.00 96.25 494 TRP A N 1
ATOM 3852 C CA . TRP A 1 494 ? -21.801 -4.161 27.281 1.00 96.25 494 TRP A CA 1
ATOM 3853 C C . TRP A 1 494 ? -21.542 -5.113 28.451 1.00 96.25 494 TRP A C 1
ATOM 3855 O O . TRP A 1 494 ? -21.588 -4.708 29.612 1.00 96.25 494 TRP A O 1
ATOM 3865 N N . GLN A 1 495 ? -21.207 -6.369 28.154 1.00 95.31 495 GLN A N 1
ATOM 3866 C CA . GLN A 1 495 ? -20.871 -7.351 29.181 1.00 95.31 495 GLN A CA 1
ATOM 3867 C C . GLN A 1 495 ? -19.354 -7.442 29.315 1.00 95.31 495 GLN A C 1
ATOM 3869 O O . GLN A 1 495 ? -18.675 -7.891 28.397 1.00 95.31 495 GLN A O 1
ATOM 3874 N N . ALA A 1 496 ? -18.827 -6.993 30.453 1.00 87.69 496 ALA A N 1
ATOM 3875 C CA . ALA A 1 496 ? -17.398 -7.052 30.729 1.00 87.69 496 ALA A CA 1
ATOM 3876 C C . ALA A 1 496 ? -16.905 -8.505 30.839 1.00 87.69 496 ALA A C 1
ATOM 3878 O O . ALA A 1 496 ? -17.581 -9.344 31.441 1.00 87.69 496 ALA A O 1
ATOM 3879 N N . ASP A 1 497 ? -15.712 -8.755 30.296 1.00 91.75 497 ASP A N 1
ATOM 3880 C CA . ASP A 1 497 ? -14.958 -10.004 30.431 1.00 91.75 497 ASP A CA 1
ATOM 3881 C C . ASP A 1 497 ? -15.727 -11.238 29.929 1.00 91.75 497 ASP A C 1
ATOM 3883 O O . ASP A 1 497 ? -15.969 -12.217 30.643 1.00 91.75 497 ASP A O 1
ATOM 3887 N N . LYS A 1 498 ? -16.197 -11.157 28.678 1.00 95.06 498 LYS A N 1
ATOM 3888 C CA . LYS A 1 498 ? -17.004 -12.201 28.031 1.00 95.06 498 LYS A CA 1
ATOM 3889 C C . LYS A 1 498 ? -16.422 -12.634 26.694 1.00 95.06 498 LYS A C 1
ATOM 3891 O O . LYS A 1 498 ? -16.134 -11.812 25.826 1.00 95.06 498 LYS A O 1
ATOM 3896 N N . SER A 1 499 ? -16.361 -13.950 26.500 1.00 94.19 499 SER A N 1
ATOM 3897 C CA . SER A 1 499 ? -15.970 -14.582 25.236 1.00 94.19 499 SER A CA 1
ATOM 3898 C C . SER A 1 499 ? -16.964 -14.326 24.101 1.00 94.19 499 SER A C 1
ATOM 3900 O O . SER A 1 499 ? -16.576 -14.319 22.939 1.00 94.19 499 SER A O 1
ATOM 3902 N N . GLU A 1 500 ? -18.241 -14.086 24.410 1.00 97.44 500 GLU A N 1
ATOM 3903 C CA . GLU A 1 500 ? -19.222 -13.599 23.440 1.00 97.44 500 GLU A CA 1
ATOM 3904 C C . GLU A 1 500 ? -20.444 -12.987 24.131 1.00 97.44 500 GLU A C 1
ATOM 3906 O O . GLU A 1 500 ? -20.952 -13.524 25.117 1.00 97.44 500 GLU A O 1
ATOM 3911 N N . PHE A 1 501 ? -20.967 -11.897 23.575 1.00 98.38 501 PHE A N 1
ATOM 3912 C CA . PHE A 1 501 ? -22.284 -11.357 23.910 1.00 98.38 501 PHE A CA 1
ATOM 3913 C C . PHE A 1 501 ? -22.889 -10.618 22.712 1.00 98.38 501 PHE A C 1
ATOM 3915 O O . PHE A 1 501 ? -22.234 -10.376 21.700 1.00 98.38 501 PHE A O 1
ATOM 3922 N N . THR A 1 502 ? -24.180 -10.293 22.794 1.00 98.44 502 THR A N 1
ATOM 3923 C CA . THR A 1 502 ? -24.903 -9.598 21.721 1.00 98.44 502 THR A CA 1
ATOM 3924 C C . THR A 1 502 ? -25.663 -8.400 22.268 1.00 98.44 502 THR A C 1
ATOM 3926 O O . THR A 1 502 ? -26.344 -8.503 23.287 1.00 98.44 502 THR A O 1
ATOM 3929 N N . LEU A 1 503 ? -25.571 -7.281 21.555 1.00 98.31 503 LEU A N 1
ATOM 3930 C CA . LEU A 1 503 ? -26.317 -6.051 21.794 1.00 98.31 503 LEU A CA 1
ATOM 3931 C C . LEU A 1 503 ? -27.330 -5.869 20.662 1.00 98.31 503 LEU A C 1
ATOM 3933 O O . LEU A 1 503 ? -26.960 -5.913 19.488 1.00 98.31 503 LEU A O 1
ATOM 3937 N N . ASN A 1 504 ? -28.604 -5.673 20.998 1.00 97.94 504 ASN A N 1
ATOM 3938 C CA . ASN A 1 504 ? -29.643 -5.414 20.001 1.00 97.94 504 ASN A CA 1
ATOM 3939 C C . ASN A 1 504 ? -29.616 -3.938 19.601 1.00 97.94 504 ASN A C 1
ATOM 3941 O O . ASN A 1 504 ? -29.647 -3.066 20.466 1.00 97.94 504 ASN A O 1
ATOM 3945 N N . LEU A 1 505 ? -29.581 -3.668 18.297 1.00 97.56 505 LEU A N 1
ATOM 3946 C CA . LEU A 1 505 ? -29.546 -2.322 17.731 1.00 97.56 505 LEU A CA 1
ATOM 3947 C C . LEU A 1 505 ? -30.815 -2.074 16.900 1.00 97.56 505 LEU A C 1
ATOM 3949 O O . LEU A 1 505 ? -31.411 -3.029 16.400 1.00 97.56 505 LEU A O 1
ATOM 3953 N N . PRO A 1 506 ? -31.237 -0.815 16.683 1.00 97.62 506 PRO A N 1
ATOM 3954 C CA . PRO A 1 506 ? -32.505 -0.528 16.005 1.00 97.62 506 PRO A CA 1
ATOM 3955 C C . PRO A 1 506 ? -32.636 -1.132 14.597 1.00 97.62 506 PRO A C 1
ATOM 3957 O O . PRO A 1 506 ? -33.738 -1.462 14.170 1.00 97.62 506 PRO A O 1
ATOM 3960 N N . ASN A 1 507 ? -31.523 -1.288 13.875 1.00 97.69 507 ASN A N 1
ATOM 3961 C CA . ASN A 1 507 ? -31.481 -1.867 12.530 1.00 97.69 507 ASN A CA 1
ATOM 3962 C C . ASN A 1 507 ? -30.609 -3.130 12.431 1.00 97.69 507 ASN A C 1
ATOM 3964 O O . ASN A 1 507 ? -30.163 -3.454 11.333 1.00 97.69 507 ASN A O 1
ATOM 3968 N N . GLY A 1 508 ? -30.322 -3.811 13.545 1.00 97.75 508 GLY A N 1
ATOM 3969 C CA . GLY A 1 508 ? -29.436 -4.973 13.540 1.00 97.75 508 GLY A CA 1
ATOM 3970 C C . GLY A 1 508 ? -28.982 -5.397 14.930 1.00 97.75 508 GLY A C 1
ATOM 3971 O O . GLY A 1 508 ? -29.719 -5.303 15.908 1.00 97.75 508 GLY A O 1
ATOM 3972 N N . LYS A 1 509 ? -27.743 -5.871 15.028 1.00 98.50 509 LYS A N 1
ATOM 3973 C CA . LYS A 1 509 ? -27.126 -6.259 16.302 1.00 98.50 509 LYS A CA 1
ATOM 3974 C C . LYS A 1 509 ? -25.616 -6.092 16.256 1.00 98.50 509 LYS A C 1
ATOM 3976 O O . LYS A 1 509 ? -25.030 -6.213 15.185 1.00 98.50 509 LYS A O 1
ATOM 3981 N N . ALA A 1 510 ? -24.990 -5.875 17.407 1.00 98.50 510 ALA A N 1
ATOM 3982 C CA . ALA A 1 510 ? -23.549 -6.034 17.568 1.00 98.50 510 ALA A CA 1
ATOM 3983 C C . ALA A 1 510 ? -23.261 -7.359 18.285 1.00 98.50 510 ALA A C 1
ATOM 3985 O O . ALA A 1 510 ? -23.851 -7.628 19.328 1.00 98.50 510 ALA A O 1
ATOM 3986 N N . VAL A 1 511 ? -22.391 -8.193 17.718 1.00 98.62 511 VAL A N 1
ATOM 3987 C CA . VAL A 1 511 ? -21.908 -9.440 18.326 1.00 98.62 511 VAL A CA 1
ATOM 3988 C C . VAL A 1 511 ? -20.463 -9.203 18.738 1.00 98.62 511 VAL A C 1
ATOM 3990 O O . VAL A 1 511 ? -19.599 -8.996 17.886 1.00 98.62 511 VAL A O 1
ATOM 3993 N N . CYS A 1 512 ? -20.214 -9.194 20.038 1.00 98.62 512 CYS A N 1
ATOM 3994 C CA . CYS A 1 512 ? -18.964 -8.717 20.604 1.00 98.62 512 CYS A CA 1
ATOM 3995 C C . CYS A 1 512 ? -18.211 -9.839 21.319 1.00 98.62 512 CYS A C 1
ATOM 3997 O O . CYS A 1 512 ? -18.830 -10.683 21.967 1.00 98.62 512 CYS A O 1
ATOM 3999 N N . GLN A 1 513 ? -16.883 -9.798 21.240 1.00 97.94 513 GLN A N 1
ATOM 4000 C CA . GLN A 1 513 ? -15.954 -10.553 22.080 1.00 97.94 513 GLN A CA 1
ATOM 4001 C C . GLN A 1 513 ? -15.104 -9.540 22.842 1.00 97.94 513 GLN A C 1
ATOM 4003 O O . GLN A 1 513 ? -14.516 -8.656 22.219 1.00 97.94 513 GLN A O 1
ATOM 4008 N N . ASP A 1 514 ? -15.074 -9.659 24.169 1.00 97.50 514 ASP A N 1
ATOM 4009 C CA . ASP A 1 514 ? -14.291 -8.797 25.060 1.00 97.50 514 ASP A CA 1
ATOM 4010 C C . ASP A 1 514 ? -13.860 -9.577 26.316 1.00 97.50 514 ASP A C 1
ATOM 4012 O O . ASP A 1 514 ? -14.140 -9.190 27.449 1.00 97.50 514 ASP A O 1
ATOM 4016 N N . ASN A 1 515 ? -13.242 -10.746 26.111 1.00 96.38 515 ASN A N 1
ATOM 4017 C CA . ASN A 1 515 ? -12.549 -11.495 27.164 1.00 96.38 515 ASN A CA 1
ATOM 4018 C C . ASN A 1 515 ? -11.141 -10.908 27.295 1.00 96.38 515 ASN A C 1
ATOM 4020 O O . ASN A 1 515 ? -10.259 -11.228 26.488 1.00 96.38 515 ASN A O 1
ATOM 4024 N N . TYR A 1 516 ? -10.972 -9.964 28.218 1.00 94.19 516 TYR A N 1
ATOM 4025 C CA . TYR A 1 516 ? -9.758 -9.161 28.336 1.00 94.19 516 TYR A CA 1
ATOM 4026 C C . TYR A 1 516 ? -8.930 -9.527 29.569 1.00 94.19 516 TYR A C 1
ATOM 4028 O O . TYR A 1 516 ? -7.759 -9.166 29.606 1.00 94.19 516 TYR A O 1
ATOM 4036 N N . SER A 1 517 ? -9.483 -10.227 30.563 1.00 93.44 517 SER A N 1
ATOM 4037 C CA . SER A 1 517 ? -8.818 -10.513 31.839 1.00 93.44 517 SER A CA 1
ATOM 4038 C C . SER A 1 517 ? -8.514 -12.007 31.989 1.00 93.44 517 SER A C 1
ATOM 4040 O O . SER A 1 517 ? -9.274 -12.759 32.596 1.00 93.44 517 SER A O 1
ATOM 4042 N N . ILE A 1 518 ? -7.366 -12.455 31.469 1.00 92.19 518 ILE A N 1
ATOM 4043 C CA . ILE A 1 518 ? -7.043 -13.888 31.364 1.00 92.19 518 ILE A CA 1
ATOM 4044 C C . ILE A 1 518 ? -5.904 -14.251 32.315 1.00 92.19 518 ILE A C 1
ATOM 4046 O O . ILE A 1 518 ? -4.745 -13.940 32.060 1.00 92.19 518 ILE A O 1
ATOM 4050 N N . TYR A 1 519 ? -6.226 -14.985 33.382 1.00 91.31 519 TYR A N 1
ATOM 4051 C CA . TYR A 1 519 ? -5.260 -15.446 34.382 1.00 91.31 519 TYR A CA 1
ATOM 4052 C C . TYR A 1 519 ? -5.081 -16.964 34.319 1.00 91.31 519 TYR A C 1
ATOM 4054 O O . TYR A 1 519 ? -5.766 -17.718 35.010 1.00 91.31 519 TYR A O 1
ATOM 4062 N N . LEU A 1 520 ? -4.132 -17.416 33.495 1.00 90.62 520 LEU A N 1
ATOM 4063 C CA . LEU A 1 520 ? -3.753 -18.827 33.379 1.00 90.62 520 LEU A CA 1
ATOM 4064 C C . LEU A 1 520 ? -2.270 -19.036 33.738 1.00 90.62 520 LEU A C 1
ATOM 4066 O O . LEU A 1 520 ? -1.474 -18.106 33.618 1.00 90.62 520 LEU A O 1
ATOM 4070 N N . PRO A 1 521 ? -1.859 -20.250 34.161 1.00 85.31 521 PRO A N 1
ATOM 4071 C CA . PRO A 1 521 ? -0.528 -20.471 34.740 1.00 85.31 521 PRO A CA 1
ATOM 4072 C C . PRO A 1 521 ? 0.650 -20.270 33.779 1.00 85.31 521 PRO A C 1
ATOM 4074 O O . PRO A 1 521 ? 1.791 -20.197 34.224 1.00 85.31 521 PRO A O 1
ATOM 4077 N N . THR A 1 522 ? 0.404 -20.251 32.467 1.00 88.69 522 THR A N 1
ATOM 4078 C CA . THR A 1 522 ? 1.463 -20.183 31.455 1.00 88.69 522 THR A CA 1
ATOM 4079 C C . THR A 1 522 ? 1.076 -19.229 30.331 1.00 88.69 522 THR A C 1
ATOM 4081 O O . THR A 1 522 ? -0.084 -19.200 29.916 1.00 88.69 522 THR A O 1
ATOM 4084 N N . PHE A 1 523 ? 2.053 -18.496 29.792 1.00 89.38 523 PHE A N 1
ATOM 4085 C CA . PHE A 1 523 ? 1.858 -17.632 28.623 1.00 89.38 523 PHE A CA 1
ATOM 4086 C C . PHE A 1 523 ? 1.150 -18.330 27.447 1.00 89.38 523 PHE A C 1
ATOM 4088 O O . PHE A 1 523 ? 0.198 -17.760 26.919 1.00 89.38 523 PHE A O 1
ATOM 4095 N N . PRO A 1 524 ? 1.515 -19.569 27.049 1.00 90.44 524 PRO A N 1
ATOM 4096 C CA . PRO A 1 524 ? 0.868 -20.215 25.909 1.00 90.44 524 PRO A CA 1
ATOM 4097 C C . PRO A 1 524 ? -0.602 -20.535 26.184 1.00 90.44 524 PRO A C 1
ATOM 4099 O O . PRO A 1 524 ? -1.419 -20.459 25.273 1.00 90.44 524 PRO A O 1
ATOM 4102 N N . ALA A 1 525 ? -0.964 -20.855 27.432 1.00 92.75 525 ALA A N 1
ATOM 4103 C CA . ALA A 1 525 ? -2.360 -21.060 27.809 1.00 92.75 525 ALA A CA 1
ATOM 4104 C C . ALA A 1 525 ? -3.173 -19.762 27.680 1.00 92.75 525 ALA A C 1
ATOM 4106 O O . ALA A 1 525 ? -4.273 -19.798 27.142 1.00 92.75 525 ALA A O 1
ATOM 4107 N N . ILE A 1 526 ? -2.606 -18.624 28.095 1.00 93.19 526 ILE A N 1
ATOM 4108 C CA . ILE A 1 526 ? -3.232 -17.297 27.955 1.00 93.19 526 ILE A CA 1
ATOM 4109 C C . ILE A 1 526 ? -3.467 -16.962 26.477 1.00 93.19 526 ILE A C 1
ATOM 4111 O O . ILE A 1 526 ? -4.577 -16.596 26.093 1.00 93.19 526 ILE A O 1
ATOM 4115 N N . ILE A 1 527 ? -2.438 -17.128 25.639 1.00 93.75 527 ILE A N 1
ATOM 4116 C CA . ILE A 1 527 ? -2.531 -16.872 24.195 1.00 93.75 527 ILE A CA 1
ATOM 4117 C C . ILE A 1 527 ? -3.573 -17.788 23.541 1.00 93.75 527 ILE A C 1
ATOM 4119 O O . ILE A 1 527 ? -4.400 -17.316 22.764 1.00 93.75 527 ILE A O 1
ATOM 4123 N N . ASN A 1 528 ? -3.577 -19.080 23.878 1.00 94.50 528 ASN A N 1
ATOM 4124 C CA . ASN A 1 528 ? -4.526 -20.042 23.318 1.00 94.50 528 ASN A CA 1
ATOM 4125 C C . ASN A 1 528 ? -5.978 -19.734 23.703 1.00 94.50 528 ASN A C 1
ATOM 4127 O O . ASN A 1 528 ? -6.843 -19.804 22.832 1.00 94.50 528 ASN A O 1
ATOM 4131 N N . GLU A 1 529 ? -6.236 -19.371 24.963 1.00 95.81 529 GLU A N 1
ATOM 4132 C CA . GLU A 1 529 ? -7.570 -18.982 25.438 1.00 95.81 529 GLU A CA 1
ATOM 4133 C C . GLU A 1 529 ? -8.084 -17.769 24.654 1.00 95.81 529 GLU A C 1
ATOM 4135 O O . GLU A 1 529 ? -9.151 -17.819 24.040 1.00 95.81 529 GLU A O 1
ATOM 4140 N N . LYS A 1 530 ? -7.272 -16.706 24.564 1.00 97.00 530 LYS A N 1
ATOM 4141 C CA . LYS A 1 530 ? -7.657 -15.500 23.824 1.00 97.00 530 LYS A CA 1
ATOM 4142 C C . LYS A 1 530 ? -7.896 -15.788 22.343 1.00 97.00 530 LYS A C 1
ATOM 4144 O O . LYS A 1 530 ? -8.862 -15.302 21.757 1.00 97.00 530 LYS A O 1
ATOM 4149 N N . LEU A 1 531 ? -7.025 -16.581 21.720 1.00 96.62 531 LEU A N 1
ATOM 4150 C CA . LEU A 1 531 ? -7.147 -16.912 20.302 1.00 96.62 531 LEU A CA 1
ATOM 4151 C C . LEU A 1 531 ? -8.343 -17.804 19.994 1.00 96.62 531 LEU A C 1
ATOM 4153 O O . LEU A 1 531 ? -8.873 -17.704 18.888 1.00 96.62 531 LEU A O 1
ATOM 4157 N N . ALA A 1 532 ? -8.771 -18.662 20.922 1.00 97.69 532 ALA A N 1
ATOM 4158 C CA . ALA A 1 532 ? -9.976 -19.462 20.743 1.00 97.69 532 ALA A CA 1
ATOM 4159 C C . ALA A 1 532 ? -11.200 -18.554 20.553 1.00 97.69 532 ALA A C 1
ATOM 4161 O O . ALA A 1 532 ? -11.935 -18.709 19.574 1.00 97.69 532 ALA A O 1
ATOM 4162 N N . ASP A 1 533 ? -11.346 -17.547 21.413 1.00 98.19 533 ASP A N 1
ATOM 4163 C CA . ASP A 1 533 ? -12.425 -16.567 21.322 1.00 98.19 533 ASP A CA 1
ATOM 4164 C C . ASP A 1 533 ? -12.319 -15.703 20.055 1.00 98.19 533 ASP A C 1
ATOM 4166 O O . ASP A 1 533 ? -13.287 -15.572 19.299 1.00 98.19 533 ASP A O 1
ATOM 4170 N N . VAL A 1 534 ? -11.124 -15.168 19.768 1.00 98.31 534 VAL A N 1
ATOM 4171 C CA . VAL A 1 534 ? -10.883 -14.322 18.587 1.00 98.31 534 VAL A CA 1
ATOM 4172 C C . VAL A 1 534 ? -11.211 -15.078 17.297 1.00 98.31 534 VAL A C 1
ATOM 4174 O O . VAL A 1 534 ? -11.936 -14.564 16.441 1.00 98.31 534 VAL A O 1
ATOM 4177 N N . ARG A 1 535 ? -10.725 -16.318 17.153 1.00 97.81 535 ARG A N 1
ATOM 4178 C CA . ARG A 1 535 ? -10.970 -17.154 15.966 1.00 97.81 535 ARG A CA 1
ATOM 4179 C C . ARG A 1 535 ? -12.434 -17.570 15.859 1.00 97.81 535 ARG A C 1
ATOM 4181 O O . ARG A 1 535 ? -12.957 -17.620 14.747 1.00 97.81 535 ARG A O 1
ATOM 4188 N N . SER A 1 536 ? -13.098 -17.835 16.986 1.00 98.19 536 SER A N 1
ATOM 4189 C CA . SER A 1 536 ? -14.530 -18.148 17.025 1.00 98.19 536 SER A CA 1
ATOM 4190 C C . SER A 1 536 ? -15.360 -17.007 16.430 1.00 98.19 536 SER A C 1
ATOM 4192 O O . SER A 1 536 ? -16.158 -17.231 15.514 1.00 98.19 536 SER A O 1
ATOM 4194 N N . LEU A 1 537 ? -15.117 -15.763 16.860 1.00 98.25 537 LEU A N 1
ATOM 4195 C CA . LEU A 1 537 ? -15.869 -14.617 16.351 1.00 98.25 537 LEU A CA 1
ATOM 4196 C C . LEU A 1 537 ? -15.509 -14.277 14.890 1.00 98.25 537 LEU A C 1
ATOM 4198 O O . LEU A 1 537 ? -16.405 -13.975 14.102 1.00 98.25 537 LEU A O 1
ATOM 4202 N N . MET A 1 538 ? -14.240 -14.418 14.480 1.00 97.81 538 MET A N 1
ATOM 4203 C CA . MET A 1 538 ? -13.832 -14.286 13.068 1.00 97.81 538 MET A CA 1
ATOM 4204 C C . MET A 1 538 ? -14.508 -15.328 12.157 1.00 97.81 538 MET A C 1
ATOM 4206 O O . MET A 1 538 ? -14.945 -15.007 11.046 1.00 97.81 538 MET A O 1
ATOM 4210 N N . ALA A 1 539 ? -14.644 -16.573 12.618 1.00 97.00 539 ALA A N 1
ATOM 4211 C CA . ALA A 1 539 ? -15.345 -17.625 11.882 1.00 97.00 539 ALA A CA 1
ATOM 4212 C C . ALA A 1 539 ? -16.849 -17.321 11.745 1.00 97.00 539 ALA A C 1
ATOM 4214 O O . ALA A 1 539 ? -17.438 -17.532 10.681 1.00 97.00 539 ALA A O 1
ATOM 4215 N N . LYS A 1 540 ? -17.476 -16.764 12.789 1.00 97.69 540 LYS A N 1
ATOM 4216 C CA . LYS A 1 540 ? -18.875 -16.306 12.736 1.00 97.69 540 LYS A CA 1
ATOM 4217 C C . LYS A 1 540 ? -19.057 -15.130 11.777 1.00 97.69 540 LYS A C 1
ATOM 4219 O O . LYS A 1 540 ? -19.986 -15.143 10.975 1.00 97.69 540 LYS A O 1
ATOM 4224 N N . ALA A 1 541 ? -18.151 -14.154 11.805 1.00 97.50 541 ALA A N 1
ATOM 4225 C CA . ALA A 1 541 ? -18.193 -13.011 10.899 1.00 97.50 541 ALA A CA 1
ATOM 4226 C C . ALA A 1 541 ? -18.088 -13.433 9.425 1.00 97.50 541 ALA A C 1
ATOM 4228 O O . ALA A 1 541 ? -18.881 -12.981 8.598 1.00 97.50 541 ALA A O 1
ATOM 4229 N N . SER A 1 542 ? -17.168 -14.352 9.115 1.00 95.50 542 SER A N 1
ATOM 4230 C CA . SER A 1 542 ? -16.907 -14.804 7.740 1.00 95.50 542 SER A CA 1
ATOM 4231 C C . SER A 1 542 ? -17.975 -15.737 7.173 1.00 95.50 542 SER A C 1
ATOM 4233 O O . SER A 1 542 ? -18.127 -15.820 5.956 1.00 95.50 542 SER A O 1
ATOM 4235 N N . SER A 1 543 ? -18.738 -16.413 8.034 1.00 95.12 543 SER A N 1
ATOM 4236 C CA . SER A 1 543 ? -19.853 -17.281 7.635 1.00 95.12 543 SER A CA 1
ATOM 4237 C C . SER A 1 543 ? -21.221 -16.588 7.654 1.00 95.12 543 SER A C 1
ATOM 4239 O O . SER A 1 543 ? -22.188 -17.133 7.122 1.00 95.12 543 SER A O 1
ATOM 4241 N N . SER A 1 544 ? -21.327 -15.393 8.243 1.00 95.94 544 SER A N 1
ATOM 4242 C CA . SER A 1 544 ? -22.600 -14.684 8.378 1.00 95.94 544 SER A CA 1
ATOM 4243 C C . SER A 1 544 ? -23.010 -13.964 7.093 1.00 95.94 544 SER A C 1
ATOM 4245 O O . SER A 1 544 ? -22.318 -13.060 6.620 1.00 95.94 544 SER A O 1
ATOM 4247 N N . SER A 1 545 ? -24.203 -14.289 6.588 1.00 94.75 545 SER A N 1
ATOM 4248 C CA . SER A 1 545 ? -24.868 -13.559 5.501 1.00 94.75 545 SER A CA 1
ATOM 4249 C C . SER A 1 545 ? -25.676 -12.344 5.978 1.00 94.75 545 SER A C 1
ATOM 4251 O O . SER A 1 545 ? -26.211 -11.607 5.153 1.00 94.75 545 SER A O 1
ATOM 4253 N N . ASP A 1 546 ? -25.811 -12.134 7.292 1.00 97.25 546 ASP A N 1
ATOM 4254 C CA . ASP A 1 546 ? -26.530 -10.985 7.847 1.00 97.25 546 ASP A CA 1
ATOM 4255 C C . ASP A 1 546 ? -25.632 -9.745 7.825 1.00 97.25 546 ASP A C 1
ATOM 4257 O O . ASP A 1 546 ? -24.725 -9.573 8.651 1.00 97.25 546 ASP A O 1
ATOM 4261 N N . VAL A 1 547 ? -25.903 -8.861 6.867 1.00 95.81 547 VAL A N 1
ATOM 4262 C CA . VAL A 1 547 ? -25.165 -7.610 6.665 1.00 95.81 547 VAL A CA 1
ATOM 4263 C C . VAL A 1 547 ? -25.304 -6.638 7.839 1.00 95.81 547 VAL A C 1
ATOM 4265 O O . VAL A 1 547 ? -24.444 -5.781 8.005 1.00 95.81 547 VAL A O 1
ATOM 4268 N N . THR A 1 548 ? -26.310 -6.808 8.704 1.00 96.12 548 THR A N 1
ATOM 4269 C CA . THR A 1 548 ? -26.578 -5.974 9.893 1.00 96.12 548 THR A CA 1
ATOM 4270 C C . THR A 1 548 ? -26.149 -6.613 11.222 1.00 96.12 548 THR A C 1
ATOM 4272 O O . THR A 1 548 ? -26.408 -6.067 12.294 1.00 96.12 548 THR A O 1
ATOM 4275 N N . SER A 1 549 ? -25.438 -7.745 11.172 1.00 98.31 549 SER A N 1
ATOM 4276 C CA . SER A 1 549 ? -24.707 -8.303 12.319 1.00 98.31 549 SER A CA 1
ATOM 4277 C C . SER A 1 549 ? -23.309 -7.690 12.423 1.00 98.31 549 SER A C 1
ATOM 4279 O O . SER A 1 549 ? -22.390 -8.130 11.742 1.00 98.31 549 SER A O 1
ATOM 4281 N N . TRP A 1 550 ? -23.104 -6.679 13.256 1.00 98.56 550 TRP A N 1
ATOM 4282 C CA . TRP A 1 550 ? -21.790 -6.066 13.430 1.00 98.56 550 TRP A CA 1
ATOM 4283 C C . TRP A 1 550 ? -20.915 -6.862 14.405 1.00 98.56 550 TRP A C 1
ATOM 4285 O O . TRP A 1 550 ? -21.134 -6.840 15.609 1.00 98.56 550 TRP A O 1
ATOM 4295 N N . PHE A 1 551 ? -19.910 -7.566 13.888 1.00 98.75 551 PHE A N 1
ATOM 4296 C CA . PHE A 1 551 ? -18.952 -8.307 14.710 1.00 98.75 551 PHE A CA 1
ATOM 4297 C C . PHE A 1 551 ? -17.839 -7.382 15.213 1.00 98.75 551 PHE A C 1
ATOM 4299 O O . PHE A 1 551 ? -17.191 -6.729 14.395 1.00 98.75 551 PHE A O 1
ATOM 4306 N N . ILE A 1 552 ? -17.617 -7.330 16.528 1.00 98.69 552 ILE A N 1
ATOM 4307 C CA . ILE A 1 552 ? -16.581 -6.504 17.169 1.00 98.69 552 ILE A CA 1
ATOM 4308 C C . ILE A 1 552 ? -15.725 -7.403 18.056 1.00 98.69 552 ILE A C 1
ATOM 4310 O O . ILE A 1 552 ? -16.203 -7.967 19.035 1.00 98.69 552 ILE A O 1
ATOM 4314 N N . ASN A 1 553 ? -14.463 -7.564 17.684 1.00 98.56 553 ASN A N 1
ATOM 4315 C CA . ASN A 1 553 ? -13.578 -8.578 18.230 1.00 98.56 553 ASN A CA 1
ATOM 4316 C C . ASN A 1 553 ? -12.354 -7.914 18.853 1.00 98.56 553 ASN A C 1
ATOM 4318 O O . ASN A 1 553 ? -11.479 -7.435 18.127 1.00 98.56 553 ASN A O 1
ATOM 4322 N N . PHE A 1 554 ? -12.298 -7.857 20.181 1.00 98.44 554 PHE A N 1
ATOM 4323 C CA . PHE A 1 554 ? -11.127 -7.341 20.875 1.00 98.44 554 PHE A CA 1
ATOM 4324 C C . PHE A 1 554 ? -10.033 -8.407 20.860 1.00 98.44 554 PHE A C 1
ATOM 4326 O O . PHE A 1 554 ? -10.191 -9.488 21.411 1.00 98.44 554 PHE A O 1
ATOM 4333 N N . THR A 1 555 ? -8.895 -8.129 20.233 1.00 97.19 555 THR A N 1
ATOM 4334 C CA . THR A 1 555 ? -7.712 -9.000 20.294 1.00 97.19 555 THR A CA 1
ATOM 4335 C C . THR A 1 555 ? -6.816 -8.648 21.482 1.00 97.19 555 THR A C 1
ATOM 4337 O O . THR A 1 555 ? -5.976 -9.459 21.870 1.00 97.19 555 THR A O 1
ATOM 4340 N N . SER A 1 556 ? -7.041 -7.484 22.099 1.00 96.38 556 SER A N 1
ATOM 4341 C CA . SER A 1 556 ? -6.404 -7.045 23.340 1.00 96.38 556 SER A CA 1
ATOM 4342 C C . SER A 1 556 ? -6.773 -7.933 24.529 1.00 96.38 556 SER A C 1
ATOM 4344 O O . SER A 1 556 ? -7.887 -8.458 24.625 1.00 96.38 556 SER A O 1
ATOM 4346 N N . ALA A 1 557 ? -5.821 -8.111 25.443 1.00 95.31 557 ALA A N 1
ATOM 4347 C CA . ALA A 1 557 ? -6.024 -8.766 26.729 1.00 95.31 557 ALA A CA 1
ATOM 4348 C C . ALA A 1 557 ? -4.901 -8.383 27.704 1.00 95.31 557 ALA A C 1
ATOM 4350 O O . ALA A 1 557 ? -3.832 -7.917 27.312 1.00 95.31 557 ALA A O 1
ATOM 4351 N N . THR A 1 558 ? -5.143 -8.616 28.989 1.00 91.25 558 THR A N 1
ATOM 4352 C CA . THR A 1 558 ? -4.213 -8.384 30.088 1.00 91.25 558 THR A CA 1
ATOM 4353 C C . THR A 1 558 ? -4.150 -9.599 31.008 1.00 91.25 558 THR A C 1
ATOM 4355 O O . THR A 1 558 ? -5.133 -10.309 31.217 1.00 91.25 558 THR A O 1
ATOM 4358 N N . SER A 1 559 ? -2.964 -9.823 31.572 1.00 90.56 559 SER A N 1
ATOM 4359 C CA . SER A 1 559 ? -2.716 -10.785 32.649 1.00 90.56 559 SER A CA 1
ATOM 4360 C C . SER A 1 559 ? -1.789 -10.170 33.706 1.00 90.56 559 SER A C 1
ATOM 4362 O O . SER A 1 559 ? -1.010 -10.876 34.352 1.00 90.56 559 SER A O 1
ATOM 4364 N N . VAL A 1 560 ? -1.810 -8.841 33.868 1.00 84.75 560 VAL A N 1
ATOM 4365 C CA . VAL A 1 560 ? -0.932 -8.118 34.803 1.00 84.75 560 VAL A CA 1
ATOM 4366 C C . VAL A 1 560 ? -1.142 -8.638 36.239 1.00 84.75 560 VAL A C 1
ATOM 4368 O O . VAL A 1 560 ? -2.291 -8.793 36.660 1.00 84.75 560 VAL A O 1
ATOM 4371 N N . PRO A 1 561 ? -0.063 -8.918 37.007 1.00 84.50 561 PRO A N 1
ATOM 4372 C CA . PRO A 1 561 ? 1.344 -8.607 36.715 1.00 84.50 561 PRO A CA 1
ATOM 4373 C C . PRO A 1 561 ? 2.130 -9.696 35.962 1.00 84.50 561 PRO A C 1
ATOM 4375 O O . PRO A 1 561 ? 3.321 -9.504 35.740 1.00 84.50 561 PRO A O 1
ATOM 4378 N N . LEU A 1 562 ? 1.517 -10.823 35.580 1.00 84.31 562 LEU A N 1
ATOM 4379 C CA . LEU A 1 562 ? 2.226 -11.941 34.936 1.00 84.31 562 LEU A CA 1
ATOM 4380 C C . LEU A 1 562 ? 2.709 -11.579 33.530 1.00 84.31 562 LEU A C 1
ATOM 4382 O O . LEU A 1 562 ? 3.871 -11.801 33.200 1.00 84.31 562 LEU A O 1
ATOM 4386 N N . TYR A 1 563 ? 1.821 -11.002 32.717 1.00 87.62 563 TYR A N 1
ATOM 4387 C CA . TYR A 1 563 ? 2.125 -10.585 31.351 1.00 87.62 563 TYR A CA 1
ATOM 4388 C C . TYR A 1 563 ? 1.437 -9.260 31.038 1.00 87.62 563 TYR A C 1
ATOM 4390 O O . TYR A 1 563 ? 0.262 -9.061 31.355 1.00 87.62 563 TYR A O 1
ATOM 4398 N N . THR A 1 564 ? 2.191 -8.343 30.434 1.00 90.12 564 THR A N 1
ATOM 4399 C CA . THR A 1 564 ? 1.690 -7.028 30.025 1.00 90.12 564 THR A CA 1
ATOM 4400 C C . THR A 1 564 ? 0.827 -7.142 28.763 1.00 90.12 564 THR A C 1
ATOM 4402 O O . THR A 1 564 ? 1.004 -8.100 28.001 1.00 90.12 564 THR A O 1
ATOM 4405 N N . PRO A 1 565 ? -0.039 -6.149 28.482 1.00 93.31 565 PRO A N 1
ATOM 4406 C CA . PRO A 1 565 ? -0.754 -6.069 27.205 1.00 93.31 565 PRO A CA 1
ATOM 4407 C C . PRO A 1 565 ? 0.188 -6.174 25.997 1.00 93.31 565 PRO A C 1
ATOM 4409 O O . PRO A 1 565 ? -0.062 -6.938 25.067 1.00 93.31 565 PRO A O 1
ATOM 4412 N N . TYR A 1 566 ? 1.351 -5.510 26.067 1.00 91.31 566 TYR A N 1
ATOM 4413 C CA . TYR A 1 566 ? 2.394 -5.624 25.045 1.00 91.31 566 TYR A CA 1
ATOM 4414 C C . TYR A 1 566 ? 2.867 -7.067 24.855 1.00 91.31 566 TYR A C 1
ATOM 4416 O O . TYR A 1 566 ? 2.943 -7.539 23.726 1.00 91.31 566 TYR A O 1
ATOM 4424 N N . GLY A 1 567 ? 3.161 -7.784 25.945 1.00 89.56 567 GLY A N 1
ATOM 4425 C CA . GLY A 1 567 ? 3.605 -9.175 25.870 1.00 89.56 567 GLY A CA 1
ATOM 4426 C C . GLY A 1 567 ? 2.573 -10.074 25.192 1.00 89.56 567 GLY A C 1
ATOM 4427 O O . GLY A 1 567 ? 2.940 -10.886 24.350 1.00 89.56 567 GLY A O 1
ATOM 4428 N N . ILE A 1 568 ? 1.284 -9.896 25.497 1.00 93.75 568 ILE A N 1
ATOM 4429 C CA . ILE A 1 568 ? 0.196 -10.675 24.888 1.00 93.75 568 ILE A CA 1
ATOM 4430 C C . ILE A 1 568 ? 0.026 -10.337 23.396 1.00 93.75 568 ILE A C 1
ATOM 4432 O O . ILE A 1 568 ? -0.124 -11.244 22.575 1.00 93.75 568 ILE A O 1
ATOM 4436 N N . ALA A 1 569 ? 0.098 -9.057 23.023 1.00 92.88 569 ALA A N 1
ATOM 4437 C CA . ALA A 1 569 ? -0.025 -8.618 21.632 1.00 92.88 569 ALA A CA 1
ATOM 4438 C C . ALA A 1 569 ? 1.180 -9.041 20.766 1.00 92.88 569 ALA A C 1
ATOM 4440 O O . ALA A 1 569 ? 0.999 -9.596 19.678 1.00 92.88 569 ALA A O 1
ATOM 4441 N N . ALA A 1 570 ? 2.404 -8.817 21.261 1.00 86.75 570 ALA A N 1
ATOM 4442 C CA . ALA A 1 570 ? 3.663 -9.029 20.540 1.00 86.75 570 ALA A CA 1
ATOM 4443 C C . ALA A 1 570 ? 4.128 -10.490 20.532 1.00 86.75 570 ALA A C 1
ATOM 4445 O O . ALA A 1 570 ? 4.704 -10.967 19.551 1.00 86.75 570 ALA A O 1
ATOM 4446 N N . GLY A 1 571 ? 3.903 -11.193 21.640 1.00 88.56 571 GLY A N 1
ATOM 4447 C CA . GLY A 1 571 ? 4.611 -12.420 21.972 1.00 88.56 571 GLY A CA 1
ATOM 4448 C C . GLY A 1 571 ? 5.797 -12.159 22.897 1.00 88.56 571 GLY A C 1
ATOM 4449 O O . GLY A 1 571 ? 6.153 -11.020 23.208 1.00 88.56 571 GLY A O 1
ATOM 4450 N N . GLY A 1 572 ? 6.431 -13.234 23.350 1.00 78.88 572 GLY A N 1
ATOM 4451 C CA . GLY A 1 572 ? 7.522 -13.131 24.308 1.00 78.88 572 GLY A CA 1
ATOM 4452 C C . GLY A 1 572 ? 8.295 -14.425 24.504 1.00 78.88 572 GLY A C 1
ATOM 4453 O O . GLY A 1 572 ? 7.836 -15.517 24.165 1.00 78.88 572 GLY A O 1
ATOM 4454 N N . TRP A 1 573 ? 9.492 -14.281 25.071 1.00 77.56 573 TRP A N 1
ATOM 4455 C CA . TRP A 1 573 ? 10.323 -15.400 25.499 1.00 77.56 573 TRP A CA 1
ATOM 4456 C C . TRP A 1 573 ? 9.859 -15.913 26.858 1.00 77.56 573 TRP A C 1
ATOM 4458 O O . TRP A 1 573 ? 9.730 -15.148 27.813 1.00 77.56 573 TRP A O 1
ATOM 4468 N N . VAL A 1 574 ? 9.647 -17.220 26.947 1.00 82.06 574 VAL A N 1
ATOM 4469 C CA . VAL A 1 574 ? 9.234 -17.915 28.163 1.00 82.06 574 VAL A CA 1
ATOM 4470 C C . VAL A 1 574 ? 10.181 -19.078 28.390 1.00 82.06 574 VAL A C 1
ATOM 4472 O O . VAL A 1 574 ? 10.424 -19.882 27.493 1.00 82.06 574 VAL A O 1
ATOM 4475 N N . VAL A 1 575 ? 10.720 -19.162 29.600 1.00 78.62 575 VAL A N 1
ATOM 4476 C CA . VAL A 1 575 ? 11.573 -20.273 30.016 1.00 78.62 575 VAL A CA 1
ATOM 4477 C C . VAL A 1 575 ? 10.676 -21.422 30.467 1.00 78.62 575 VAL A C 1
ATOM 4479 O O . VAL A 1 575 ? 9.814 -21.231 31.325 1.00 78.62 575 VAL A O 1
ATOM 4482 N N . ASP A 1 576 ? 10.837 -22.594 29.858 1.00 78.31 576 ASP A N 1
ATOM 4483 C CA . ASP A 1 576 ? 10.063 -23.779 30.225 1.00 78.31 576 ASP A CA 1
ATOM 4484 C C . ASP A 1 576 ? 10.566 -24.435 31.527 1.00 78.31 576 ASP A C 1
ATOM 4486 O O . ASP A 1 576 ? 11.540 -24.003 32.147 1.00 78.31 576 ASP A O 1
ATOM 4490 N N . ALA A 1 577 ? 9.891 -25.506 31.956 1.00 78.69 577 ALA A N 1
ATOM 4491 C CA . ALA A 1 577 ? 10.227 -26.232 33.182 1.00 78.69 577 ALA A CA 1
ATOM 4492 C C . ALA A 1 577 ? 11.632 -26.873 33.170 1.00 78.69 577 ALA A C 1
ATOM 4494 O O . ALA A 1 577 ? 12.126 -27.264 34.226 1.00 78.69 577 ALA A O 1
ATOM 4495 N N . LEU A 1 578 ? 12.271 -26.989 32.000 1.00 81.81 578 LEU A N 1
ATOM 4496 C CA . LEU A 1 578 ? 13.629 -27.508 31.831 1.00 81.81 578 LEU A CA 1
ATOM 4497 C C . LEU A 1 578 ? 14.678 -26.387 31.760 1.00 81.81 578 LEU A C 1
ATOM 4499 O O . LEU A 1 578 ? 15.863 -26.671 31.590 1.00 81.81 578 LEU A O 1
ATOM 4503 N N . GLY A 1 579 ? 14.270 -25.122 31.905 1.00 82.00 579 GLY A N 1
ATOM 4504 C CA . GLY A 1 579 ? 15.165 -23.972 31.820 1.00 82.00 579 GLY A CA 1
ATOM 4505 C C . GLY A 1 579 ? 15.458 -23.520 30.386 1.00 82.00 579 GLY A C 1
ATOM 4506 O O . GLY A 1 579 ? 16.372 -22.720 30.187 1.00 82.00 579 GLY A O 1
ATOM 4507 N N . ILE A 1 580 ? 14.715 -24.008 29.387 1.00 77.06 580 ILE A N 1
ATOM 4508 C CA . ILE A 1 580 ? 14.957 -23.694 27.975 1.00 77.06 580 ILE A CA 1
ATOM 4509 C C . ILE A 1 580 ? 14.096 -22.487 27.562 1.00 77.06 580 ILE A C 1
ATOM 4511 O O . ILE A 1 580 ? 12.873 -22.514 27.738 1.00 77.06 580 ILE A O 1
ATOM 4515 N N . PRO A 1 581 ? 14.692 -21.411 27.013 1.00 80.88 581 PRO A N 1
ATOM 4516 C CA . PRO A 1 581 ? 13.938 -20.271 26.509 1.00 80.88 581 PRO A CA 1
ATOM 4517 C C . PRO A 1 581 ? 13.234 -20.627 25.194 1.00 80.88 581 PRO A C 1
ATOM 4519 O O . PRO A 1 581 ? 13.873 -20.987 24.207 1.00 80.88 581 PRO A O 1
ATOM 4522 N N . ASN A 1 582 ? 11.913 -20.472 25.170 1.00 78.31 582 ASN A N 1
ATOM 4523 C CA . ASN A 1 582 ? 11.067 -20.658 23.997 1.00 78.31 582 ASN A CA 1
ATOM 4524 C C . ASN A 1 582 ? 10.348 -19.347 23.669 1.00 78.31 582 ASN A C 1
ATOM 4526 O O . ASN A 1 582 ? 9.780 -18.710 24.557 1.00 78.31 582 ASN A O 1
ATOM 4530 N N . PHE A 1 583 ? 10.356 -18.937 22.402 1.00 82.94 583 PHE A N 1
ATOM 4531 C CA . PHE A 1 583 ? 9.580 -17.784 21.954 1.00 82.94 583 PHE A CA 1
ATOM 4532 C C . PHE A 1 583 ? 8.163 -18.216 21.578 1.00 82.94 583 PHE A C 1
ATOM 4534 O O . PHE A 1 583 ? 7.986 -19.151 20.797 1.00 82.94 583 PHE A O 1
ATOM 4541 N N . TYR A 1 584 ? 7.167 -17.504 22.095 1.00 81.50 584 TYR A N 1
ATOM 4542 C CA . TYR A 1 584 ? 5.762 -17.702 21.759 1.00 81.50 584 TYR A CA 1
ATOM 4543 C C . TYR A 1 584 ? 5.230 -16.473 21.029 1.00 81.50 584 TYR A C 1
ATOM 4545 O O . TYR A 1 584 ? 5.437 -15.343 21.475 1.00 81.50 584 TYR A O 1
ATOM 4553 N N . THR A 1 585 ? 4.546 -16.697 19.908 1.00 87.44 585 THR A N 1
ATOM 4554 C CA . THR A 1 585 ? 3.901 -15.645 19.118 1.00 87.44 585 THR A CA 1
ATOM 4555 C C . THR A 1 585 ? 2.742 -15.013 19.883 1.00 87.44 585 THR A C 1
ATOM 4557 O O . THR A 1 585 ? 2.005 -15.691 20.597 1.00 87.44 585 THR A O 1
ATOM 4560 N N . GLY A 1 586 ? 2.594 -13.695 19.745 1.00 90.44 586 GLY A N 1
ATOM 4561 C CA . GLY A 1 586 ? 1.475 -12.961 20.328 1.00 90.44 586 GLY A CA 1
ATOM 4562 C C . GLY A 1 586 ? 0.209 -13.023 19.483 1.00 90.44 586 GLY A C 1
ATOM 4563 O O . GLY A 1 586 ? 0.211 -13.495 18.340 1.00 90.44 586 GLY A O 1
ATOM 4564 N N . VAL A 1 587 ? -0.875 -12.485 20.041 1.00 95.19 587 VAL A N 1
ATOM 4565 C CA . VAL A 1 587 ? -2.208 -12.513 19.425 1.00 95.19 587 VAL A CA 1
ATOM 4566 C C . VAL A 1 587 ? -2.214 -11.834 18.051 1.00 95.19 587 VAL A C 1
ATOM 4568 O O . VAL A 1 587 ? -2.800 -12.390 17.124 1.00 95.19 587 VAL A O 1
ATOM 4571 N N . ASN A 1 588 ? -1.517 -10.703 17.869 1.00 91.94 588 ASN A N 1
ATOM 4572 C CA . ASN A 1 588 ? -1.507 -9.985 16.585 1.00 91.94 588 ASN A CA 1
ATOM 4573 C C . ASN A 1 588 ? -0.960 -10.874 15.459 1.00 91.94 588 ASN A C 1
ATOM 4575 O O . ASN A 1 588 ? -1.601 -11.037 14.419 1.00 91.94 588 ASN A O 1
ATOM 4579 N N . LYS A 1 589 ? 0.181 -11.542 15.690 1.00 87.38 589 LYS A N 1
ATOM 4580 C CA . LYS A 1 589 ? 0.770 -12.442 14.687 1.00 87.38 589 LYS A CA 1
ATOM 4581 C C . LYS A 1 589 ? -0.121 -13.644 14.393 1.00 87.38 589 LYS A C 1
ATOM 4583 O O . LYS A 1 589 ? -0.235 -14.076 13.249 1.00 87.38 589 LYS A O 1
ATOM 4588 N N . GLU A 1 590 ? -0.763 -14.185 15.417 1.00 90.25 590 GLU A N 1
ATOM 4589 C CA . GLU A 1 590 ? -1.645 -15.341 15.278 1.00 90.25 590 GLU A CA 1
ATOM 4590 C C . GLU A 1 590 ? -2.957 -15.016 14.551 1.00 90.25 590 GLU A C 1
ATOM 4592 O O . GLU A 1 590 ? -3.510 -15.880 13.861 1.00 90.25 590 GLU A O 1
ATOM 4597 N N . VAL A 1 591 ? -3.423 -13.769 14.641 1.00 92.69 591 VAL A N 1
ATOM 4598 C CA . VAL A 1 591 ? -4.506 -13.240 13.804 1.00 92.69 591 VAL A CA 1
ATOM 4599 C C . VAL A 1 591 ? -4.058 -13.132 12.344 1.00 92.69 591 VAL A C 1
ATOM 4601 O O . VAL A 1 591 ? -4.803 -13.561 11.460 1.00 92.69 591 VAL A O 1
ATOM 4604 N N . GLU A 1 592 ? -2.836 -12.656 12.065 1.00 86.44 592 GLU A N 1
ATOM 4605 C CA . GLU A 1 592 ? -2.300 -12.671 10.692 1.00 86.44 592 GLU A CA 1
ATOM 4606 C C . GLU A 1 592 ? -2.268 -14.091 10.126 1.00 86.44 592 GLU A C 1
ATOM 4608 O O . GLU A 1 592 ? -2.779 -14.343 9.033 1.00 86.44 592 GLU A O 1
ATOM 4613 N N . ASN A 1 593 ? -1.701 -15.027 10.894 1.00 83.81 593 ASN A N 1
ATOM 4614 C CA . ASN A 1 593 ? -1.593 -16.431 10.515 1.00 83.81 593 ASN A CA 1
ATOM 4615 C C . ASN A 1 593 ? -2.974 -17.022 10.206 1.00 83.81 593 ASN A C 1
ATOM 4617 O O . ASN A 1 593 ? -3.128 -17.735 9.215 1.00 83.81 593 ASN A O 1
ATOM 4621 N N . TYR A 1 594 ? -3.990 -16.689 11.010 1.00 87.88 594 TYR A N 1
ATOM 4622 C CA . TYR A 1 594 ? -5.363 -17.119 10.764 1.00 87.88 594 TYR A CA 1
ATOM 4623 C C . TYR A 1 594 ? -5.909 -16.574 9.437 1.00 87.88 594 TYR A C 1
ATOM 4625 O O . TYR A 1 594 ? -6.415 -17.356 8.631 1.00 87.88 594 TYR A O 1
ATOM 4633 N N . ILE A 1 595 ? -5.770 -15.267 9.176 1.00 87.44 595 ILE A N 1
ATOM 4634 C CA . ILE A 1 595 ? -6.243 -14.633 7.933 1.00 87.44 595 ILE A CA 1
ATOM 4635 C C . ILE A 1 595 ? -5.546 -15.239 6.707 1.00 87.44 595 ILE A C 1
ATOM 4637 O O . ILE A 1 595 ? -6.209 -15.537 5.710 1.00 87.44 595 ILE A O 1
ATOM 4641 N N . TYR A 1 596 ? -4.226 -15.444 6.763 1.00 81.19 596 TYR A N 1
ATOM 4642 C CA . TYR A 1 596 ? -3.475 -16.088 5.681 1.00 81.19 596 TYR A CA 1
ATOM 4643 C C . TYR A 1 596 ? -3.918 -17.538 5.460 1.00 81.19 596 TYR A C 1
ATOM 4645 O O . TYR A 1 596 ? -4.132 -17.940 4.317 1.00 81.19 596 TYR A O 1
ATOM 4653 N N . ALA A 1 597 ? -4.126 -18.303 6.534 1.00 75.12 597 ALA A N 1
ATOM 4654 C CA . ALA A 1 597 ? -4.538 -19.702 6.453 1.00 75.12 597 ALA A CA 1
ATOM 4655 C C . ALA A 1 597 ? -5.923 -19.895 5.818 1.00 75.12 597 ALA A C 1
ATOM 4657 O O . ALA A 1 597 ? -6.159 -20.924 5.187 1.00 75.12 597 ALA A O 1
ATOM 4658 N N . GLN A 1 598 ? -6.836 -18.923 5.944 1.00 81.69 598 GLN A N 1
ATOM 4659 C CA . GLN A 1 598 ? -8.145 -19.026 5.294 1.00 81.69 598 GLN A CA 1
ATOM 4660 C C . GLN A 1 598 ? -8.053 -18.956 3.765 1.00 81.69 598 GLN A C 1
ATOM 4662 O O . GLN A 1 598 ? -8.932 -19.500 3.100 1.00 81.69 598 GLN A O 1
ATOM 4667 N N . ASN A 1 599 ? -7.026 -18.291 3.213 1.00 70.88 599 ASN A N 1
ATOM 4668 C CA . ASN A 1 599 ? -6.810 -18.089 1.773 1.00 70.88 599 ASN A CA 1
ATOM 4669 C C . ASN A 1 599 ? -8.086 -17.687 0.998 1.00 70.88 599 ASN A C 1
ATOM 4671 O O . ASN A 1 599 ? -8.349 -18.143 -0.114 1.00 70.88 599 ASN A O 1
ATOM 4675 N N . LYS A 1 600 ? -8.925 -16.864 1.632 1.00 67.88 600 LYS A N 1
ATOM 4676 C CA . LYS A 1 600 ? -10.192 -16.366 1.094 1.00 67.88 600 LYS A CA 1
ATOM 4677 C C . LYS A 1 600 ? -10.185 -14.855 1.226 1.00 67.88 600 LYS A C 1
ATOM 4679 O O . LYS A 1 600 ? -10.246 -14.339 2.344 1.00 67.88 600 LYS A O 1
ATOM 4684 N N . ARG A 1 601 ? -10.094 -14.144 0.105 1.00 69.50 601 ARG A N 1
ATOM 4685 C CA . ARG A 1 601 ? -10.281 -12.691 0.040 1.00 69.50 601 ARG A CA 1
ATOM 4686 C C . ARG A 1 601 ? -11.124 -12.350 -1.187 1.00 69.50 601 ARG A C 1
ATOM 4688 O O . ARG A 1 601 ? -10.866 -12.917 -2.248 1.00 69.50 601 ARG A O 1
ATOM 4695 N N . PRO A 1 602 ? -12.122 -11.466 -1.048 1.00 76.00 602 PRO A N 1
ATOM 4696 C CA . PRO A 1 602 ? -12.524 -10.727 0.144 1.00 76.00 602 PRO A CA 1
ATOM 4697 C C . PRO A 1 602 ? -13.227 -11.642 1.147 1.00 76.00 602 PRO A C 1
ATOM 4699 O O . PRO A 1 602 ? -13.952 -12.559 0.765 1.00 76.00 602 PRO A O 1
ATOM 4702 N N . THR A 1 603 ? -13.022 -11.368 2.433 1.00 87.75 603 THR A N 1
ATOM 4703 C CA . THR A 1 603 ? -13.712 -12.039 3.539 1.00 87.75 603 THR A CA 1
ATOM 4704 C C . THR A 1 603 ? -13.993 -11.038 4.652 1.00 87.75 603 THR A C 1
ATOM 4706 O O . THR A 1 603 ? -13.139 -10.242 5.038 1.00 87.75 603 THR A O 1
ATOM 4709 N N . ARG A 1 604 ? -15.202 -11.103 5.203 1.00 93.56 604 ARG A N 1
ATOM 4710 C CA . ARG A 1 604 ? -15.632 -10.304 6.348 1.00 93.56 604 ARG A CA 1
ATOM 4711 C C . ARG A 1 604 ? -15.174 -10.959 7.652 1.00 93.56 604 ARG A C 1
ATOM 4713 O O . ARG A 1 604 ? -15.630 -12.049 7.967 1.00 93.56 604 ARG A O 1
ATOM 4720 N N . TYR A 1 605 ? -14.334 -10.288 8.431 1.00 96.81 605 TYR A N 1
ATOM 4721 C CA . TYR A 1 605 ? -13.933 -10.721 9.776 1.00 96.81 605 TYR A CA 1
ATOM 4722 C C . TYR A 1 605 ? -14.428 -9.789 10.893 1.00 96.81 605 TYR A C 1
ATOM 4724 O O . TYR A 1 605 ? -14.209 -10.080 12.067 1.00 96.81 605 TYR A O 1
ATOM 4732 N N . GLY A 1 606 ? -15.138 -8.711 10.538 1.00 97.38 606 GLY A N 1
ATOM 4733 C CA . GLY A 1 606 ? -15.655 -7.719 11.480 1.00 97.38 606 GLY A CA 1
ATOM 4734 C C . GLY A 1 606 ? -14.625 -6.664 11.881 1.00 97.38 606 GLY A C 1
ATOM 4735 O O . GLY A 1 606 ? -13.561 -6.535 11.274 1.00 97.38 606 GLY A O 1
ATOM 4736 N N . THR A 1 607 ? -14.949 -5.885 12.908 1.00 98.62 607 THR A N 1
ATOM 4737 C CA . THR A 1 607 ? -14.021 -4.925 13.505 1.00 98.62 607 THR A CA 1
ATOM 4738 C C . THR A 1 607 ? -13.031 -5.663 14.406 1.00 98.62 607 THR A C 1
ATOM 4740 O O . THR A 1 607 ? -13.448 -6.341 15.342 1.00 98.62 607 THR A O 1
ATOM 4743 N N . VAL A 1 608 ? -11.733 -5.518 14.143 1.00 98.31 608 VAL A N 1
ATOM 4744 C CA . VAL A 1 608 ? -10.642 -6.146 14.905 1.00 98.31 608 VAL A CA 1
ATOM 4745 C C . VAL A 1 608 ? -9.984 -5.073 15.769 1.00 98.31 608 VAL A C 1
ATOM 4747 O O . VAL A 1 608 ? -9.316 -4.193 15.233 1.00 98.31 608 VAL A O 1
ATOM 4750 N N . VAL A 1 609 ? -10.209 -5.105 17.084 1.00 98.56 609 VAL A N 1
ATOM 4751 C CA . VAL A 1 609 ? -9.799 -4.047 18.024 1.00 98.56 609 VAL A CA 1
ATOM 4752 C C . VAL A 1 609 ? -8.553 -4.482 18.795 1.00 98.56 609 VAL A C 1
ATOM 4754 O O . VAL A 1 609 ? -8.611 -5.426 19.577 1.00 98.56 609 VAL A O 1
ATOM 4757 N N . MET A 1 610 ? -7.425 -3.816 18.556 1.00 97.75 610 MET A N 1
ATOM 4758 C CA . MET A 1 610 ? -6.091 -4.334 18.883 1.00 97.75 610 MET A CA 1
ATOM 4759 C C . MET A 1 610 ? -5.331 -3.481 19.902 1.00 97.75 610 MET A C 1
ATOM 4761 O O . MET A 1 610 ? -5.479 -2.256 19.937 1.00 97.75 610 MET A O 1
ATOM 4765 N N . ASP A 1 611 ? -4.427 -4.130 20.637 1.00 97.19 611 ASP A N 1
ATOM 4766 C CA . ASP A 1 611 ? -3.287 -3.473 21.284 1.00 97.19 611 ASP A CA 1
ATOM 4767 C C . ASP A 1 611 ? -2.082 -3.493 20.337 1.00 97.19 611 ASP A C 1
ATOM 4769 O O . ASP A 1 611 ? -1.817 -4.495 19.667 1.00 97.19 611 ASP A O 1
ATOM 4773 N N . PHE A 1 612 ? -1.337 -2.388 20.301 1.00 93.50 612 PHE A N 1
ATOM 4774 C CA . PHE A 1 612 ? -0.109 -2.220 19.523 1.00 93.50 612 PHE A CA 1
ATOM 4775 C C . PHE A 1 612 ? -0.220 -2.744 18.080 1.00 93.50 612 PHE A C 1
ATOM 4777 O O . PHE A 1 612 ? 0.546 -3.615 17.672 1.00 93.50 612 PHE A O 1
ATOM 4784 N N . PRO A 1 613 ? -1.154 -2.236 17.267 1.00 89.25 613 PRO A N 1
ATOM 4785 C CA . PRO A 1 613 ? -1.440 -2.800 15.949 1.00 89.25 613 PRO A CA 1
ATOM 4786 C C . PRO A 1 613 ? -0.251 -2.756 14.964 1.00 89.25 613 PRO A C 1
ATOM 4788 O O . PRO A 1 613 ? -0.296 -3.404 13.926 1.00 89.25 613 PRO A O 1
ATOM 4791 N N . GLN A 1 614 ? 0.818 -2.019 15.280 1.00 77.75 614 GLN A N 1
ATOM 4792 C CA . GLN A 1 614 ? 2.080 -1.953 14.534 1.00 77.75 614 GLN A CA 1
ATOM 4793 C C . GLN A 1 614 ? 3.062 -3.116 14.797 1.00 77.75 614 GLN A C 1
ATOM 4795 O O . GLN A 1 614 ? 4.147 -3.122 14.214 1.00 77.75 614 GLN A O 1
ATOM 4800 N N . ILE A 1 615 ? 2.750 -4.055 15.701 1.00 75.50 615 ILE A N 1
ATOM 4801 C CA . ILE A 1 615 ? 3.632 -5.187 16.048 1.00 75.50 615 ILE A CA 1
ATOM 4802 C C . ILE A 1 615 ? 2.978 -6.545 15.725 1.00 75.50 615 ILE A C 1
ATOM 4804 O O . ILE A 1 615 ? 1.755 -6.665 15.819 1.00 75.50 615 ILE A O 1
ATOM 4808 N N . PRO A 1 616 ? 3.769 -7.594 15.399 1.00 54.03 616 PRO A N 1
ATOM 4809 C CA . PRO A 1 616 ? 5.237 -7.605 15.288 1.00 54.03 616 PRO A CA 1
ATOM 4810 C C . PRO A 1 616 ? 5.768 -7.037 13.962 1.00 54.03 616 PRO A C 1
ATOM 4812 O O . PRO A 1 616 ? 6.980 -6.914 13.802 1.00 54.03 616 PRO A O 1
ATOM 4815 N N . SER A 1 617 ? 4.885 -6.715 13.014 1.00 57.94 617 SER A N 1
ATOM 4816 C CA . SER A 1 617 ? 5.226 -6.104 11.728 1.00 57.94 617 SER A CA 1
ATOM 4817 C C . SER A 1 617 ? 4.283 -4.941 11.416 1.00 57.94 617 SER A C 1
ATOM 4819 O O . SER A 1 617 ? 3.144 -4.929 11.883 1.00 57.94 617 SER A O 1
ATOM 4821 N N . SER A 1 618 ? 4.737 -3.991 10.593 1.00 55.59 618 SER A N 1
ATOM 4822 C CA . SER A 1 618 ? 3.938 -2.844 10.130 1.00 55.59 618 SER A CA 1
ATOM 4823 C C . SER A 1 618 ? 2.709 -3.236 9.303 1.00 55.59 618 SER A C 1
ATOM 4825 O O . SER A 1 618 ? 1.840 -2.400 9.067 1.00 55.59 618 SER A O 1
ATOM 4827 N N . ASP A 1 619 ? 2.623 -4.495 8.870 1.00 65.69 619 ASP A N 1
ATOM 4828 C CA . ASP A 1 619 ? 1.672 -4.932 7.850 1.00 65.69 619 ASP A CA 1
ATOM 4829 C C . ASP A 1 619 ? 0.399 -5.549 8.449 1.00 65.69 619 ASP A C 1
ATOM 4831 O O . ASP A 1 619 ? -0.507 -5.923 7.707 1.00 65.69 619 ASP A O 1
ATOM 4835 N N . HIS A 1 620 ? 0.286 -5.637 9.781 1.00 82.19 620 HIS A N 1
ATOM 4836 C CA . HIS A 1 620 ? -0.881 -6.225 10.447 1.00 82.19 620 HIS A CA 1
ATOM 4837 C C . HIS A 1 620 ? -2.177 -5.452 10.147 1.00 82.19 620 HIS A C 1
ATOM 4839 O O . HIS A 1 620 ? -3.172 -6.028 9.699 1.00 82.19 620 HIS A O 1
ATOM 4845 N N . ILE A 1 621 ? -2.149 -4.125 10.319 1.00 87.44 621 ILE A N 1
ATOM 4846 C CA . ILE A 1 621 ? -3.276 -3.243 9.974 1.00 87.44 621 ILE A CA 1
ATOM 4847 C C . ILE A 1 621 ? -3.599 -3.376 8.490 1.00 87.44 621 ILE A C 1
ATOM 4849 O O . ILE A 1 621 ? -4.762 -3.499 8.097 1.00 87.44 621 ILE A O 1
ATOM 4853 N N . ALA A 1 622 ? -2.549 -3.403 7.669 1.00 82.31 622 ALA A N 1
ATOM 4854 C CA . ALA A 1 622 ? -2.701 -3.476 6.238 1.00 82.31 622 ALA A CA 1
ATOM 4855 C C . ALA A 1 622 ? -3.405 -4.777 5.812 1.00 82.31 622 ALA A C 1
ATOM 4857 O O . ALA A 1 622 ? -4.362 -4.761 5.037 1.00 82.31 622 ALA A O 1
ATOM 4858 N N . LEU A 1 623 ? -2.998 -5.904 6.391 1.00 83.50 623 LEU A N 1
ATOM 4859 C CA . LEU A 1 623 ? -3.609 -7.209 6.180 1.00 83.50 623 LEU A CA 1
ATOM 4860 C C . LEU A 1 623 ? -5.112 -7.206 6.500 1.00 83.50 623 LEU A C 1
ATOM 4862 O O . LEU A 1 623 ? -5.905 -7.708 5.699 1.00 83.50 623 LEU A O 1
ATOM 4866 N N . ILE A 1 624 ? -5.515 -6.617 7.628 1.00 90.50 624 ILE A N 1
ATOM 4867 C CA . ILE A 1 624 ? -6.929 -6.496 8.020 1.00 90.50 624 ILE A CA 1
ATOM 4868 C C . ILE A 1 624 ? -7.708 -5.716 6.953 1.00 90.50 624 ILE A C 1
ATOM 4870 O O . ILE A 1 624 ? -8.767 -6.165 6.510 1.00 90.50 624 ILE A O 1
ATOM 4874 N N . ILE A 1 625 ? -7.152 -4.606 6.462 1.00 89.06 625 ILE A N 1
ATOM 4875 C CA . ILE A 1 625 ? -7.771 -3.791 5.407 1.00 89.06 625 ILE A CA 1
ATOM 4876 C C . ILE A 1 625 ? -7.935 -4.585 4.102 1.00 89.06 625 ILE A C 1
ATOM 4878 O O . ILE A 1 625 ? -9.008 -4.522 3.489 1.00 89.06 625 ILE A O 1
ATOM 4882 N N . THR A 1 626 ? -6.936 -5.388 3.696 1.00 81.62 626 THR A N 1
ATOM 4883 C CA . THR A 1 626 ? -7.018 -6.196 2.456 1.00 81.62 626 THR A CA 1
ATOM 4884 C C . THR A 1 626 ? -8.186 -7.178 2.438 1.00 81.62 626 THR A C 1
ATOM 4886 O O . THR A 1 626 ? -8.633 -7.574 1.364 1.00 81.62 626 THR A O 1
ATOM 4889 N N . CYS A 1 627 ? -8.726 -7.557 3.599 1.00 87.19 627 CYS A N 1
ATOM 4890 C CA . CYS A 1 627 ? -9.852 -8.483 3.679 1.00 87.19 627 CYS A CA 1
ATOM 4891 C C . CYS A 1 627 ? -11.126 -7.927 3.007 1.00 87.19 627 CYS A C 1
ATOM 4893 O O . CYS A 1 627 ? -12.031 -8.694 2.684 1.00 87.19 627 CYS A O 1
ATOM 4895 N N . ASN A 1 628 ? -11.191 -6.618 2.744 1.00 86.81 628 ASN A N 1
ATOM 4896 C CA . ASN A 1 628 ? -12.330 -5.959 2.103 1.00 86.81 628 ASN A CA 1
ATOM 4897 C C . ASN A 1 628 ? -12.344 -6.029 0.565 1.00 86.81 628 ASN A C 1
ATOM 4899 O O . ASN A 1 628 ? -13.345 -5.631 -0.034 1.00 86.81 628 ASN A O 1
ATOM 4903 N N . ARG A 1 629 ? -11.274 -6.497 -0.096 1.00 69.12 629 ARG A N 1
ATOM 4904 C CA . ARG A 1 629 ? -11.181 -6.542 -1.569 1.00 69.12 629 ARG A CA 1
ATOM 4905 C C . ARG A 1 629 ? -10.724 -7.898 -2.098 1.00 69.12 629 ARG A C 1
ATOM 4907 O O . ARG A 1 629 ? -10.148 -8.700 -1.369 1.00 69.12 629 ARG A O 1
ATOM 4914 N N . ASN A 1 630 ? -11.021 -8.138 -3.375 1.00 50.72 630 ASN A N 1
ATOM 4915 C CA . ASN A 1 630 ? -10.397 -9.219 -4.134 1.00 50.72 630 ASN A CA 1
ATOM 4916 C C . ASN A 1 630 ? -8.888 -8.937 -4.212 1.00 50.72 630 ASN A C 1
ATOM 4918 O O . ASN A 1 630 ? -8.502 -7.789 -4.440 1.00 50.72 630 ASN A O 1
ATOM 4922 N N . SER A 1 631 ? -8.087 -9.976 -3.974 1.00 41.81 631 SER A N 1
ATOM 4923 C CA . SER A 1 631 ? -6.649 -10.020 -4.272 1.00 41.81 631 SER A CA 1
ATOM 4924 C C . SER A 1 631 ? -6.363 -9.868 -5.756 1.00 41.81 631 SER A C 1
ATOM 4926 O O . SER A 1 631 ? -7.208 -10.383 -6.531 1.00 41.81 631 SER A O 1
#

pLDDT: mean 87.63, std 15.39, range [22.95, 98.88]

Secondary structure (DSSP, 8-state):
-------------------PPPPTT-EEEES-SSSS--BBSS--EEEEETTEEEEEEEBTTS-EEEEEESSSSPPPPEESS-TTBTTBPP--EEEEEEEEE-SSSEEEEEEETTSBEEEEEEETTTTEEEEPSP---B-SS--EEEEETTEEEEEEEPTTS-EEEEEEEETTTEEPPPEEEEEEBSSB-EEEEETTEEEEEEEBSSTT-BEEEEEEETTTTEEEE------BEEEEEEEEE-SS-EEEEEEETTTT-BEE-EEE-SSSS-EE------BBSS--EEEEETTEEEEEEEBSSTT-BEEEEEEE--SS---TTTTTGGG-GGGTTSBGGGS-EEEETTTT----STTT---SS-HHHHHHHT--EEEEEEEE-TTS-EEEEETTEE-B-TTSSBPBHHHHHHHHHHHHTSTTGGG-EEEEEEEETT----HHHHHHHHHHHHHSTTGGGEE--SSPPBGGGSTTEEEEEEES--TTT--SEE-TT--SSEEEEEEEETTEEEEEEE--B---SSHHHHHHHHHHHHHHHHHHHHH---TTEEEEEE---BBTTTB-HHHHHHEEEEE-TTS-EEEEE-HHHHHHHHHHHH--SS----EEEESSTT-S-TTHHHHHHHTTS--